Protein AF-A0AAX2F7Q3-F1 (afdb_monomer)

Secondary structure (DSSP, 8-state):
--HHHHHHHHTT-SS--SSGGGG---HHHHHHHHHHHHHHTT---TT-S-TTGGGHHHHHHHHHHHHHHT--SS---HHHHHHTTTSPPPHHHHHHHHHHHHHHHHHTT------SSTTHHHHHHHHTT-S-HHHHHSPPTTSHHHHHHHHHHTT---TTTTT--TTGGG-HHHHHHHHHHHHHHHHT-GGGSSS--SSTT-HHHHHHHHHHHHHHHHHHHH--EEEEEEEEEETTTTEEEEEEEEEE-SB--HHHHHHTT-TT-SEEEEEEEETTEEEEEEEEETTEESS--EEEEE--TT--EEEEETT-SS-SEEE---TTS-EEEEEPTTS-EEE-S-SSSS-EEEEEETTEEES-GGG---EEEEETTEEEEEEEE-TT--S-EEEEETTEEEEEBTTB--GGGS--PPPS--S-----S--TTTSS-------TT------------------------SSSSSS-------------

pLDDT: mean 76.58, std 22.73, range [20.5, 97.56]

Nearest PDB structures (foldseek):
  1pk6-assembly1_C  TM=4.946E-01  e=4.770E+00  Homo sapiens
  4ht1-assembly1_T  TM=5.794E-01  e=8.118E+00  Homo sapiens
  2jdn-assembly1_C  TM=2.821E-01  e=3.288E+00  Pseudomonas aeruginosa
  5hzf-assembly1_A  TM=2.204E-01  e=2.390E+00  Homo sapiens
  5hkj-assembly1_A  TM=1.785E-01  e=5.595E+00  Homo sapiens

Sequence (484 aa):
MGYFETILTAHNFEKCPEYLWQIRVTAEEYANLKQLLARQIHIYNRNCSNRFITVRKECVLYIAEFWRREYHEGPHSVQMILDSLGIYVTSELRDEFYESAQRGLKALDLELFEGNGGRRYLDSMLYQGGLPMKLVTGSENGGVWDRFTRGLVNRKVDFEELNLGIVASQSKCLKDYCNQLIIGVESAQFMLMPFYCQNEQDVWYIYLQELAKQEKIRHRQIHPYSLGWEFRIDTVEKKIYSKYVVEGYQNLPEAFLIENRLAHVPFFSVQVRKNGQAVDTFDYVKNFCRYPVVSKHPYADGDSISLFLHEQEKPYITDYLDTNIPHLLYRKKDGKYELGNQIGRTDSFLLIPKDWYIENETSFTIIDYQWGNRIIQGIEIPSDFIDNIIVKGADGIITFGMASPLYWTEMATSPLYIPDVIEPLYNAENSIFSLCYDTDNGKKIRGRLTFNSATSGRQNGLTNLLMEKYLQEPLILMGILLHQ

Solvent-accessible surface area (backbone atoms only — not comparable to full-atom values): 28623 Å² total; per-residue (Å²): 132,56,69,57,57,52,54,33,54,76,66,74,35,96,60,81,64,88,42,64,29,75,64,32,70,44,74,64,56,50,53,50,50,50,53,52,56,57,52,35,73,71,53,83,48,98,90,50,98,43,61,34,60,88,46,12,56,45,45,29,52,47,46,7,48,39,30,23,67,67,40,72,77,82,83,89,49,72,62,61,62,51,45,71,66,76,53,92,79,49,72,67,57,50,52,32,44,50,53,20,20,55,55,16,39,62,73,59,72,46,75,77,59,81,66,98,63,86,60,34,60,57,55,31,33,30,36,32,25,37,62,40,46,43,35,56,73,64,45,54,89,86,34,64,42,32,51,36,48,56,19,42,69,68,62,45,45,52,48,73,76,64,67,76,51,101,45,52,74,73,33,64,59,40,53,52,39,50,51,34,39,41,51,16,53,78,66,70,34,53,85,48,34,56,48,62,44,96,48,79,79,33,70,68,59,46,50,52,46,53,50,44,51,50,50,53,52,52,49,44,39,58,46,50,58,49,74,49,51,42,35,43,77,38,84,84,82,30,34,46,47,46,26,41,38,36,41,41,53,35,66,56,44,67,64,30,26,55,77,70,70,41,68,84,47,62,64,47,44,36,36,37,22,51,73,84,42,78,77,46,75,49,57,24,52,70,54,34,30,90,55,85,43,66,49,76,48,83,56,58,91,81,49,40,42,33,32,29,51,57,92,48,92,58,63,77,43,71,52,62,73,70,75,82,50,69,44,45,25,34,54,43,96,88,72,36,29,32,77,35,39,56,46,42,78,44,41,28,37,40,39,34,24,77,73,43,47,60,74,72,63,88,82,65,72,78,41,75,24,36,44,86,96,42,66,29,36,35,34,80,40,57,29,84,47,75,66,71,48,42,38,39,39,91,72,38,52,47,62,45,13,68,89,33,69,42,66,88,65,54,74,87,68,78,79,84,79,79,87,86,87,78,68,67,65,70,54,52,86,81,39,67,52,63,84,78,77,83,60,100,75,86,68,92,72,95,74,82,88,74,86,75,88,74,86,86,82,94,80,87,82,90,90,89,86,88,90,65,85,88,54,97,74,79,81,85,86,84,83,82,89,89,85,136

Mean predicted aligned error: 13.67 Å

Structure (mmCIF, N/CA/C/O backbone):
data_AF-A0AAX2F7Q3-F1
#
_entry.id   AF-A0AAX2F7Q3-F1
#
loop_
_atom_site.group_PDB
_atom_site.id
_atom_site.type_symbol
_atom_site.label_atom_id
_atom_site.label_alt_id
_atom_site.label_comp_id
_atom_site.label_asym_id
_atom_site.label_entity_id
_atom_site.label_seq_id
_atom_site.pdbx_PDB_ins_code
_atom_site.Cartn_x
_atom_site.Cartn_y
_atom_site.Cartn_z
_atom_site.occupancy
_atom_site.B_iso_or_equiv
_atom_site.auth_seq_id
_atom_site.auth_comp_id
_atom_site.auth_asym_id
_atom_site.auth_atom_id
_atom_site.pdbx_PDB_model_num
ATOM 1 N N . MET A 1 1 ? 26.993 16.330 -23.976 1.00 64.94 1 MET A N 1
ATOM 2 C CA . MET A 1 1 ? 26.010 15.879 -22.972 1.00 64.94 1 MET A CA 1
ATOM 3 C C . MET A 1 1 ? 25.035 14.980 -23.709 1.00 64.94 1 MET A C 1
ATOM 5 O O . MET A 1 1 ? 24.609 15.391 -24.784 1.00 64.94 1 MET A O 1
ATOM 9 N N . GLY A 1 2 ? 24.820 13.744 -23.255 1.00 86.38 2 GLY A N 1
ATOM 10 C CA . GLY A 1 2 ? 23.843 12.842 -23.870 1.00 86.38 2 GLY A CA 1
ATOM 11 C C . GLY A 1 2 ? 22.420 13.268 -23.519 1.00 86.38 2 GLY A C 1
ATOM 12 O O . GLY A 1 2 ? 22.216 14.147 -22.677 1.00 86.38 2 GLY A O 1
ATOM 13 N N . TYR A 1 3 ? 21.435 12.664 -24.181 1.00 94.81 3 TYR A N 1
ATOM 14 C CA . TYR A 1 3 ? 20.030 12.998 -23.947 1.00 94.81 3 TYR A CA 1
ATOM 15 C C . TYR A 1 3 ? 19.564 12.493 -22.580 1.00 94.81 3 TYR A C 1
ATOM 17 O O . TYR A 1 3 ? 18.793 13.167 -21.900 1.00 94.81 3 TYR A O 1
ATOM 25 N N . PHE A 1 4 ? 20.111 11.361 -22.128 1.00 95.44 4 PHE A N 1
ATOM 26 C CA . PHE A 1 4 ? 19.882 10.856 -20.777 1.00 95.44 4 PHE A CA 1
ATOM 27 C C . PHE A 1 4 ? 20.268 11.887 -19.702 1.00 95.44 4 PHE A C 1
ATOM 29 O O . PHE A 1 4 ? 19.488 12.145 -18.790 1.00 95.44 4 PHE A O 1
ATOM 36 N N . GLU A 1 5 ? 21.434 12.536 -19.818 1.00 94.88 5 GLU A N 1
ATOM 37 C CA . GLU A 1 5 ? 21.839 13.579 -18.864 1.00 94.88 5 GLU A CA 1
ATOM 38 C C . GLU A 1 5 ? 20.958 14.836 -18.945 1.00 94.88 5 GLU A C 1
ATOM 40 O O . GLU A 1 5 ? 20.756 15.505 -17.932 1.00 94.88 5 GLU A O 1
ATOM 45 N N . THR A 1 6 ? 20.409 15.157 -20.124 1.00 95.62 6 THR A N 1
ATOM 46 C CA . THR A 1 6 ? 19.428 16.244 -20.268 1.00 95.62 6 THR A CA 1
ATOM 47 C C . THR A 1 6 ? 18.148 15.949 -19.488 1.00 95.62 6 THR A C 1
ATOM 49 O O . THR A 1 6 ? 17.687 16.828 -18.763 1.00 95.62 6 THR A O 1
ATOM 52 N N . ILE A 1 7 ? 17.623 14.719 -19.571 1.00 96.12 7 ILE A N 1
ATOM 53 C CA . ILE A 1 7 ? 16.459 14.288 -18.779 1.00 96.12 7 ILE A CA 1
ATOM 54 C C . ILE A 1 7 ? 16.783 14.381 -17.284 1.00 96.12 7 ILE A C 1
ATOM 56 O O . ILE A 1 7 ? 16.049 15.021 -16.541 1.00 96.12 7 ILE A O 1
ATOM 60 N N . LEU A 1 8 ? 17.911 13.823 -16.829 1.00 95.12 8 LEU A N 1
ATOM 61 C CA . LEU A 1 8 ? 18.275 13.894 -15.408 1.00 95.12 8 LEU A CA 1
ATOM 62 C C . LEU A 1 8 ? 18.332 15.339 -14.892 1.00 95.12 8 LEU A C 1
ATOM 64 O O . LEU A 1 8 ? 17.767 15.638 -13.843 1.00 95.12 8 LEU A O 1
ATOM 68 N N . THR A 1 9 ? 18.944 16.243 -15.661 1.00 93.94 9 THR A N 1
ATOM 69 C CA . THR A 1 9 ? 19.045 17.664 -15.293 1.00 93.94 9 THR A CA 1
ATOM 70 C C . THR A 1 9 ? 17.665 18.321 -15.204 1.00 93.94 9 THR A C 1
ATOM 72 O O . THR A 1 9 ? 17.413 19.076 -14.270 1.00 93.94 9 THR A O 1
ATOM 75 N N . ALA A 1 10 ? 16.755 18.015 -16.136 1.00 93.62 10 ALA A N 1
ATOM 76 C CA . ALA A 1 10 ? 15.390 18.547 -16.130 1.00 93.62 10 ALA A CA 1
ATOM 77 C C . ALA A 1 10 ? 14.577 18.094 -14.903 1.00 93.62 10 ALA A C 1
ATOM 79 O O . ALA A 1 10 ? 13.732 18.842 -14.414 1.00 93.62 10 ALA A O 1
ATOM 80 N N . HIS A 1 11 ? 14.875 16.904 -14.374 1.00 92.88 11 HIS A N 1
ATOM 81 C CA . HIS A 1 11 ? 14.239 16.330 -13.182 1.00 92.88 11 HIS A CA 1
ATOM 82 C C . HIS A 1 11 ? 15.048 16.542 -11.888 1.00 92.88 11 HIS A C 1
ATOM 84 O O . HIS A 1 11 ? 14.747 15.929 -10.868 1.00 92.88 11 HIS A O 1
ATOM 90 N N . ASN A 1 12 ? 16.045 17.436 -11.900 1.00 93.38 12 ASN A N 1
ATOM 91 C CA . ASN A 1 12 ? 16.901 17.780 -10.753 1.00 93.38 12 ASN A CA 1
ATOM 92 C C . ASN A 1 12 ? 17.716 16.606 -10.173 1.00 93.38 12 ASN A C 1
ATOM 94 O O . ASN A 1 12 ? 18.011 16.571 -8.978 1.00 93.38 12 ASN A O 1
ATOM 98 N N . PHE A 1 13 ? 18.119 15.657 -11.016 1.00 92.06 13 PHE A N 1
ATOM 99 C CA . PHE A 1 13 ? 19.026 14.575 -10.645 1.00 92.06 13 PHE A CA 1
ATOM 100 C C . PHE A 1 13 ? 20.463 14.883 -11.086 1.00 92.06 13 PHE A C 1
ATOM 102 O O . PHE A 1 13 ? 20.743 15.043 -12.272 1.00 92.06 13 PHE A O 1
ATOM 109 N N . GLU A 1 14 ? 21.405 14.897 -10.138 1.00 88.62 14 GLU A N 1
ATOM 110 C CA . GLU A 1 14 ? 22.843 15.020 -10.442 1.00 88.62 14 GLU A CA 1
ATOM 111 C C . GLU A 1 14 ? 23.432 13.726 -11.031 1.00 88.62 14 GLU A C 1
ATOM 113 O O . GLU A 1 14 ? 24.384 13.750 -11.813 1.00 88.62 14 GLU A O 1
ATOM 118 N N . LYS A 1 15 ? 22.862 12.579 -10.651 1.00 91.12 15 LYS A N 1
ATOM 119 C CA . LYS A 1 15 ? 23.255 11.239 -11.100 1.00 91.12 15 LYS A CA 1
ATOM 120 C C . LYS A 1 15 ? 22.026 10.357 -11.294 1.00 91.12 15 LYS A C 1
ATOM 122 O O . LYS A 1 15 ? 20.941 10.703 -10.838 1.00 91.12 15 LYS A O 1
ATOM 127 N N . CYS A 1 16 ? 22.212 9.212 -11.951 1.00 91.06 16 CYS A N 1
ATOM 128 C CA . CYS A 1 16 ? 21.146 8.222 -12.088 1.00 91.06 16 CYS A CA 1
ATOM 129 C C . CYS A 1 16 ? 20.598 7.851 -10.697 1.00 91.06 16 CYS A C 1
ATOM 131 O O . CYS A 1 16 ? 21.404 7.568 -9.803 1.00 91.06 16 CYS A O 1
ATOM 133 N N . PRO A 1 17 ? 19.269 7.885 -10.500 1.00 92.19 17 PRO A N 1
ATOM 134 C CA . PRO A 1 17 ? 18.656 7.395 -9.272 1.00 92.19 17 PRO A CA 1
ATOM 135 C C . PRO A 1 17 ? 18.813 5.870 -9.141 1.00 92.19 17 PRO A C 1
ATOM 137 O O . PRO A 1 17 ? 19.264 5.212 -10.081 1.00 92.19 17 PRO A O 1
ATOM 140 N N . GLU A 1 18 ? 18.443 5.319 -7.978 1.00 90.31 18 GLU A N 1
ATOM 141 C CA . GLU A 1 18 ? 18.524 3.871 -7.703 1.00 90.31 18 GLU A CA 1
ATOM 142 C C . GLU A 1 18 ? 17.696 3.072 -8.716 1.00 90.31 18 GLU A C 1
ATOM 144 O O . GLU A 1 18 ? 18.151 2.034 -9.197 1.00 90.31 18 GLU A O 1
ATOM 149 N N . TYR A 1 19 ? 16.525 3.600 -9.098 1.00 94.19 19 TYR A N 1
ATOM 150 C CA . TYR A 1 19 ? 15.660 2.994 -10.106 1.00 94.19 19 TYR A CA 1
ATOM 151 C C . TYR A 1 19 ? 15.215 3.984 -11.183 1.00 94.19 19 TYR A C 1
ATOM 153 O O . TYR A 1 19 ? 14.856 5.124 -10.887 1.00 94.19 19 TYR A O 1
ATOM 161 N N . LEU A 1 20 ? 15.149 3.544 -12.444 1.00 96.06 20 LEU A N 1
ATOM 162 C CA . LEU A 1 20 ? 14.817 4.444 -13.563 1.00 96.06 20 LEU A CA 1
ATOM 163 C C . LEU A 1 20 ? 13.396 5.014 -13.501 1.00 96.06 20 LEU A C 1
ATOM 165 O O . LEU A 1 20 ? 13.185 6.159 -13.902 1.00 96.06 20 LEU A O 1
ATOM 169 N N . TRP A 1 21 ? 12.426 4.276 -12.958 1.00 95.75 21 TRP A N 1
ATOM 170 C CA . TRP A 1 21 ? 11.060 4.774 -12.790 1.00 95.75 21 TRP A CA 1
ATOM 171 C C . TRP A 1 21 ? 10.982 6.037 -11.911 1.00 95.75 21 TRP A C 1
ATOM 173 O O . TRP A 1 21 ? 10.068 6.844 -12.102 1.00 95.75 21 TRP A O 1
ATOM 183 N N . GLN A 1 22 ? 11.959 6.265 -11.019 1.00 94.75 22 GLN A N 1
ATOM 184 C CA . GLN A 1 22 ? 12.038 7.455 -10.156 1.00 94.75 22 GLN A CA 1
ATOM 185 C C . GLN A 1 22 ? 12.256 8.748 -10.952 1.00 94.75 22 GLN A C 1
ATOM 187 O O . GLN A 1 22 ? 11.874 9.817 -10.484 1.00 94.75 22 GLN A O 1
ATOM 192 N N . ILE A 1 23 ? 12.799 8.651 -12.172 1.00 95.50 23 ILE A N 1
ATOM 193 C CA . ILE A 1 23 ? 12.970 9.796 -13.077 1.00 95.50 23 ILE A CA 1
ATOM 194 C C . ILE A 1 23 ? 11.609 10.357 -13.505 1.00 95.50 23 ILE A C 1
ATOM 196 O O . ILE A 1 23 ? 11.508 11.541 -13.785 1.00 95.50 23 ILE A O 1
ATOM 200 N N . ARG A 1 24 ? 10.551 9.527 -13.551 1.00 94.75 24 ARG A N 1
ATOM 201 C CA . ARG A 1 24 ? 9.203 9.933 -13.995 1.00 94.75 24 ARG A CA 1
ATOM 202 C C . ARG A 1 24 ? 9.242 10.673 -15.337 1.00 94.75 24 ARG A C 1
ATOM 204 O O . ARG A 1 24 ? 8.712 11.772 -15.478 1.00 94.75 24 ARG A O 1
ATOM 211 N N . VAL A 1 25 ? 9.850 10.019 -16.327 1.00 96.12 25 VAL A N 1
ATOM 212 C CA . VAL A 1 25 ? 9.938 10.511 -17.708 1.00 96.12 25 VAL A CA 1
ATOM 213 C C . VAL A 1 25 ? 8.557 10.960 -18.200 1.00 96.12 25 VAL A C 1
ATOM 215 O O . VAL A 1 25 ? 7.555 10.262 -18.021 1.00 96.12 25 VAL A O 1
ATOM 218 N N . THR A 1 26 ? 8.487 12.130 -18.818 1.00 95.81 26 THR A N 1
ATOM 219 C CA . THR A 1 26 ? 7.256 12.681 -19.396 1.00 95.81 26 THR A CA 1
ATOM 220 C C . THR A 1 26 ? 6.920 12.020 -20.736 1.00 95.81 26 THR A C 1
ATOM 222 O O . THR A 1 26 ? 7.741 11.337 -21.353 1.00 95.81 26 THR A O 1
ATOM 225 N N . ALA A 1 27 ? 5.695 12.224 -21.229 1.00 94.31 27 ALA A N 1
ATOM 226 C CA . ALA A 1 27 ? 5.307 11.735 -22.554 1.00 94.31 27 ALA A CA 1
ATOM 227 C C . ALA A 1 27 ? 6.159 12.356 -23.680 1.00 94.31 27 ALA A C 1
ATOM 229 O O . ALA A 1 27 ? 6.529 11.663 -24.628 1.00 94.31 27 ALA A O 1
ATOM 230 N N . GLU A 1 28 ? 6.506 13.641 -23.554 1.00 96.06 28 GLU A N 1
ATOM 231 C CA . GLU A 1 28 ? 7.349 14.352 -24.518 1.00 96.06 28 GLU A CA 1
ATOM 232 C C . GLU A 1 28 ? 8.789 13.822 -24.508 1.00 96.06 28 GLU A C 1
ATOM 234 O O . GLU A 1 28 ? 9.348 13.526 -25.565 1.00 96.06 28 GLU A O 1
ATOM 239 N N . GLU A 1 29 ? 9.379 13.626 -23.327 1.00 97.50 29 GLU A N 1
ATOM 240 C CA . GLU A 1 29 ? 10.726 13.059 -23.205 1.00 97.50 29 GLU A CA 1
ATOM 241 C C . GLU A 1 29 ? 10.802 11.639 -23.767 1.00 97.50 29 GLU A C 1
ATOM 243 O O . GLU A 1 29 ? 11.751 11.298 -24.473 1.00 97.50 29 GLU A O 1
ATOM 248 N N . TYR A 1 30 ? 9.776 10.820 -23.522 1.00 96.88 30 TYR A N 1
ATOM 249 C CA . TYR A 1 30 ? 9.701 9.482 -24.098 1.00 96.88 30 TYR A CA 1
ATOM 250 C C . TYR A 1 30 ? 9.593 9.515 -25.631 1.00 96.88 30 TYR A C 1
ATOM 252 O O . TYR A 1 30 ? 10.291 8.768 -26.320 1.00 96.88 30 TYR A O 1
ATOM 260 N N . ALA A 1 31 ? 8.777 10.413 -26.192 1.00 96.31 31 ALA A N 1
ATOM 261 C CA . ALA A 1 31 ? 8.668 10.581 -27.640 1.00 96.31 31 ALA A CA 1
ATOM 262 C C . ALA A 1 31 ? 9.998 11.037 -28.269 1.00 96.31 31 ALA A C 1
ATOM 264 O O . ALA A 1 31 ? 10.413 10.518 -29.308 1.00 96.31 31 ALA A O 1
ATOM 265 N N . ASN A 1 32 ? 10.704 11.960 -27.617 1.00 96.75 32 ASN A N 1
ATOM 266 C CA . ASN A 1 32 ? 12.020 12.432 -28.043 1.00 96.75 32 ASN A CA 1
ATOM 267 C C . ASN A 1 32 ? 13.089 11.332 -27.948 1.00 96.75 32 ASN A C 1
ATOM 269 O O . ASN A 1 32 ? 13.893 11.180 -28.870 1.00 96.75 32 ASN A O 1
ATOM 273 N N . LEU A 1 33 ? 13.057 10.512 -26.892 1.00 96.44 33 LEU A N 1
ATOM 274 C CA . LEU A 1 33 ? 13.910 9.332 -26.737 1.00 96.44 33 LEU A CA 1
ATOM 275 C C . LEU A 1 33 ? 13.702 8.344 -27.893 1.00 96.44 33 LEU A C 1
ATOM 277 O O . LEU A 1 33 ? 14.665 7.889 -28.513 1.00 96.44 33 LEU A O 1
ATOM 281 N N . LYS A 1 34 ? 12.437 8.076 -28.231 1.00 95.19 34 LYS A N 1
ATOM 282 C CA . LYS A 1 34 ? 12.037 7.209 -29.344 1.00 95.19 34 LYS A CA 1
ATOM 283 C C . LYS A 1 34 ? 12.590 7.716 -30.678 1.00 95.19 34 LYS A C 1
ATOM 285 O O . LYS A 1 34 ? 13.208 6.961 -31.428 1.00 95.19 34 LYS A O 1
ATOM 290 N N . GLN A 1 35 ? 12.446 9.015 -30.948 1.00 93.56 35 GLN A N 1
ATOM 291 C CA . GLN A 1 35 ? 12.997 9.646 -32.151 1.00 93.56 35 GLN A CA 1
ATOM 292 C C . GLN A 1 35 ? 14.528 9.611 -32.190 1.00 93.56 35 GLN A C 1
ATOM 294 O O . GLN A 1 35 ? 15.110 9.400 -33.254 1.00 93.56 35 GLN A O 1
ATOM 299 N N . LEU A 1 36 ? 15.192 9.825 -31.054 1.00 93.94 36 LEU A N 1
ATOM 300 C CA . LEU A 1 36 ? 16.646 9.769 -30.959 1.00 93.94 36 LEU A CA 1
ATOM 301 C C . LEU A 1 36 ? 17.162 8.377 -31.325 1.00 93.94 36 LEU A C 1
ATOM 303 O O . LEU A 1 36 ? 18.052 8.273 -32.169 1.00 93.94 36 LEU A O 1
ATOM 307 N N . LEU A 1 37 ? 16.570 7.318 -30.768 1.00 93.19 37 LEU A N 1
ATOM 308 C CA . LEU A 1 37 ? 16.948 5.941 -31.087 1.00 93.19 37 LEU A CA 1
ATOM 309 C C . LEU A 1 37 ? 16.638 5.586 -32.544 1.00 93.19 37 LEU A C 1
ATOM 311 O O . LEU A 1 37 ? 17.503 5.027 -33.216 1.00 93.19 37 LEU A O 1
ATOM 315 N N . ALA A 1 38 ? 15.476 6.000 -33.064 1.00 90.81 38 ALA A N 1
ATOM 316 C CA . ALA A 1 38 ? 15.121 5.852 -34.477 1.00 90.81 38 ALA A CA 1
ATOM 317 C C . ALA A 1 38 ? 16.176 6.475 -35.413 1.00 90.81 38 ALA A C 1
ATOM 319 O O . ALA A 1 38 ? 16.562 5.873 -36.414 1.00 90.81 38 ALA A O 1
ATOM 320 N N . ARG A 1 39 ? 16.709 7.658 -35.072 1.00 88.69 39 ARG A N 1
ATOM 321 C CA . ARG A 1 39 ? 17.757 8.326 -35.866 1.00 88.69 39 ARG A CA 1
ATOM 322 C C . ARG A 1 39 ? 19.090 7.578 -35.846 1.00 88.69 39 ARG A C 1
ATOM 324 O O . ARG A 1 39 ? 19.758 7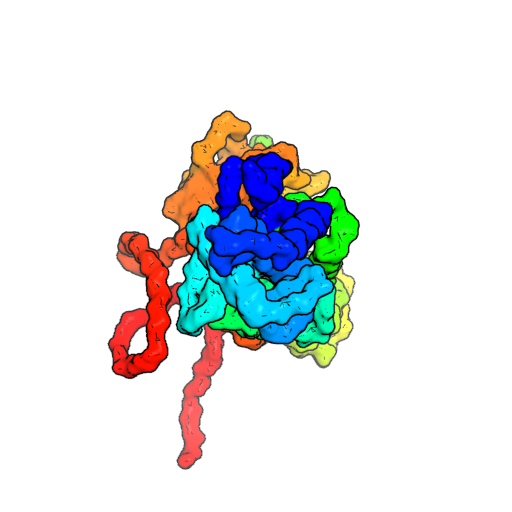.549 -36.877 1.00 88.69 39 ARG A O 1
ATOM 331 N N . GLN A 1 40 ? 19.473 6.965 -34.722 1.00 87.00 40 GLN A N 1
ATOM 332 C CA . GLN A 1 40 ? 20.752 6.240 -34.601 1.00 87.00 40 GLN A CA 1
ATOM 333 C C . GLN A 1 40 ? 20.870 5.078 -35.590 1.00 87.00 40 GLN A C 1
ATOM 335 O O . GLN A 1 40 ? 21.957 4.772 -36.070 1.00 87.00 40 GLN A O 1
ATOM 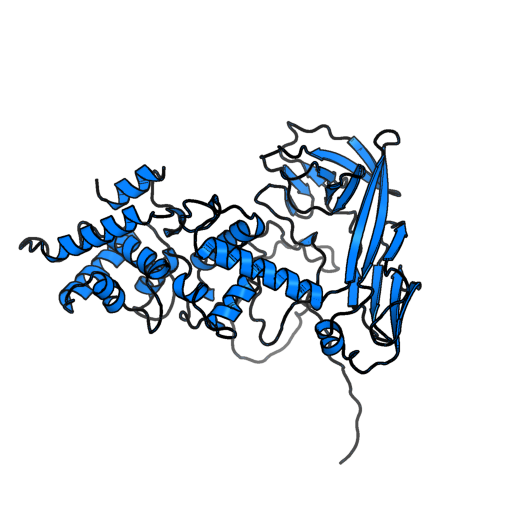340 N N . ILE A 1 41 ? 19.745 4.481 -35.973 1.00 81.31 41 ILE A N 1
ATOM 341 C CA . ILE A 1 41 ? 19.696 3.351 -36.908 1.00 81.31 41 ILE A CA 1
ATOM 342 C C . ILE A 1 41 ? 20.221 3.724 -38.298 1.00 81.31 41 ILE A C 1
ATOM 344 O O . ILE A 1 41 ? 20.820 2.887 -38.976 1.00 81.31 41 ILE A O 1
ATOM 348 N N . HIS A 1 42 ? 20.044 4.983 -38.706 1.00 78.62 42 HIS A N 1
ATOM 349 C CA . HIS A 1 42 ? 20.516 5.501 -39.991 1.00 78.62 42 HIS A CA 1
ATOM 350 C C . HIS A 1 42 ? 21.971 5.986 -39.958 1.00 78.62 42 HIS A C 1
ATOM 352 O O . HIS A 1 42 ? 22.542 6.287 -41.009 1.00 78.62 42 HIS A O 1
ATOM 358 N N . ILE A 1 43 ? 22.592 6.058 -38.778 1.00 74.31 43 ILE A N 1
ATOM 359 C CA . ILE A 1 43 ? 23.979 6.496 -38.632 1.00 74.31 43 ILE A CA 1
ATOM 360 C C . ILE A 1 43 ? 24.892 5.312 -38.946 1.00 74.31 43 ILE A C 1
ATOM 362 O O . ILE A 1 43 ? 25.317 4.560 -38.074 1.00 74.31 43 ILE A O 1
ATOM 366 N N . TYR A 1 44 ? 25.207 5.139 -40.227 1.00 60.22 44 TYR A N 1
ATOM 367 C CA . TYR A 1 44 ? 26.230 4.191 -40.652 1.00 60.22 44 TYR A CA 1
ATOM 368 C C . TYR A 1 44 ? 27.617 4.825 -40.496 1.00 60.22 44 TYR A C 1
ATOM 370 O O . TYR A 1 44 ? 28.033 5.650 -41.310 1.00 60.22 44 TYR A O 1
ATOM 378 N N . ASN A 1 45 ? 28.346 4.447 -39.446 1.00 59.94 45 ASN A N 1
ATOM 379 C CA . ASN A 1 45 ? 29.719 4.895 -39.231 1.00 59.94 45 ASN A CA 1
ATOM 380 C C . ASN A 1 45 ? 30.693 3.728 -39.437 1.00 59.94 45 ASN A C 1
ATOM 382 O O . ASN A 1 45 ? 30.749 2.817 -38.618 1.00 59.94 45 ASN A O 1
ATOM 386 N N . ARG A 1 46 ? 31.517 3.785 -40.493 1.00 56.53 46 ARG A N 1
ATOM 387 C CA . ARG A 1 46 ? 32.548 2.765 -40.783 1.00 56.53 46 ARG A CA 1
ATOM 388 C C . ARG A 1 46 ? 33.557 2.556 -39.641 1.00 56.53 46 ARG A C 1
ATOM 390 O O . ARG A 1 46 ? 34.202 1.516 -39.609 1.00 56.53 46 ARG A O 1
ATOM 397 N N . ASN A 1 47 ? 33.680 3.514 -38.717 1.00 59.56 47 ASN A N 1
ATOM 398 C CA . ASN A 1 47 ? 34.606 3.465 -37.582 1.00 59.56 47 ASN A CA 1
ATOM 399 C C . ASN A 1 47 ? 33.943 3.047 -36.254 1.00 59.56 47 ASN A C 1
ATOM 401 O O . ASN A 1 47 ? 34.625 2.993 -35.234 1.00 59.56 47 ASN A O 1
ATOM 405 N N . CYS A 1 48 ? 32.633 2.781 -36.225 1.00 62.12 48 CYS A N 1
ATOM 406 C CA . CYS A 1 48 ? 31.936 2.282 -35.037 1.00 62.12 48 CYS A CA 1
ATOM 407 C C . CYS A 1 48 ? 31.212 0.985 -35.376 1.00 62.12 48 CYS A C 1
ATOM 409 O O . CYS A 1 48 ? 30.304 0.969 -36.197 1.00 62.12 48 CYS A O 1
ATOM 411 N N . SER A 1 49 ? 31.601 -0.098 -34.706 1.00 75.38 49 SER A N 1
ATOM 412 C CA . SER A 1 49 ? 31.020 -1.426 -34.914 1.00 75.38 49 SER A CA 1
ATOM 413 C C . SER A 1 49 ? 29.589 -1.569 -34.383 1.00 75.38 49 SER A C 1
ATOM 415 O O . SER A 1 49 ? 28.939 -2.553 -34.700 1.00 75.38 49 SER A O 1
ATOM 417 N N . ASN A 1 50 ? 29.110 -0.631 -33.557 1.00 86.31 50 ASN A N 1
ATOM 418 C CA . ASN A 1 50 ? 27.784 -0.674 -32.942 1.00 86.31 50 ASN A CA 1
ATOM 419 C C . ASN A 1 50 ? 27.139 0.722 -32.986 1.00 86.31 50 ASN A C 1
ATOM 421 O O . ASN A 1 50 ? 27.691 1.679 -32.432 1.00 86.31 50 ASN A O 1
ATOM 425 N N . ARG A 1 51 ? 25.977 0.834 -33.642 1.00 88.25 51 ARG A N 1
ATOM 426 C CA . ARG A 1 51 ? 25.254 2.096 -33.894 1.00 88.25 51 ARG A CA 1
ATOM 427 C C . ARG A 1 51 ? 24.754 2.785 -32.627 1.00 88.25 51 ARG A C 1
ATOM 429 O O . ARG A 1 51 ? 24.623 4.002 -32.603 1.00 88.25 51 ARG A O 1
ATOM 436 N N . PHE A 1 52 ? 24.512 2.027 -31.563 1.00 91.00 52 PHE A N 1
ATOM 437 C CA . PHE A 1 52 ? 23.905 2.536 -30.333 1.00 91.00 52 PHE A CA 1
ATOM 438 C C . PHE A 1 52 ? 24.921 2.857 -29.232 1.00 91.00 52 PHE A C 1
ATOM 440 O O . PHE A 1 52 ? 24.543 3.290 -28.143 1.00 91.00 52 PHE A O 1
ATOM 447 N N . ILE A 1 53 ? 26.221 2.683 -29.492 1.00 89.19 53 ILE A N 1
ATOM 448 C CA . ILE A 1 53 ? 27.242 2.744 -28.438 1.00 89.19 53 ILE A CA 1
ATOM 449 C C . ILE A 1 53 ? 27.321 4.111 -27.742 1.00 89.19 53 ILE A C 1
ATOM 451 O O . ILE A 1 53 ? 27.606 4.191 -26.545 1.00 89.19 53 ILE A O 1
ATOM 455 N N . THR A 1 54 ? 27.042 5.187 -28.479 1.00 89.31 54 THR A N 1
ATOM 456 C CA . THR A 1 54 ? 27.038 6.571 -27.983 1.00 89.31 54 THR A CA 1
ATOM 457 C C . THR A 1 54 ? 25.771 6.922 -27.203 1.00 89.31 54 THR A C 1
ATOM 459 O O . THR A 1 54 ? 25.792 7.890 -26.451 1.00 89.31 54 THR A O 1
ATOM 462 N N . VAL A 1 55 ? 24.707 6.123 -27.341 1.00 93.25 55 VAL A N 1
ATOM 463 C CA . VAL A 1 55 ? 23.385 6.311 -26.714 1.00 93.25 55 VAL A CA 1
ATOM 464 C C . VAL A 1 55 ? 23.020 5.142 -25.787 1.00 93.25 55 VAL A C 1
ATOM 466 O O . VAL A 1 55 ? 21.860 4.767 -25.613 1.00 93.25 55 VAL A O 1
ATOM 469 N N . ARG A 1 56 ? 24.034 4.493 -25.210 1.00 94.75 56 ARG A N 1
ATOM 470 C CA . ARG A 1 56 ? 23.869 3.281 -24.394 1.00 94.75 56 ARG A CA 1
ATOM 471 C C . ARG A 1 56 ? 22.938 3.467 -23.190 1.00 94.75 56 ARG A C 1
ATOM 473 O O . ARG A 1 56 ? 22.226 2.534 -22.846 1.00 94.75 56 ARG A O 1
ATOM 480 N N . LYS A 1 57 ? 22.930 4.646 -22.553 1.00 96.25 57 LYS A N 1
ATOM 481 C CA . LYS A 1 57 ? 22.078 4.936 -21.381 1.00 96.25 57 LYS A CA 1
ATOM 482 C C . LYS A 1 57 ? 20.623 5.133 -21.806 1.00 96.25 57 LYS A C 1
ATOM 484 O O . LYS A 1 57 ? 19.710 4.611 -21.178 1.00 96.25 57 LYS A O 1
ATOM 489 N N . GLU A 1 58 ? 20.429 5.816 -22.926 1.00 97.00 58 GLU A N 1
ATOM 490 C CA . GLU A 1 58 ? 19.148 6.026 -23.590 1.00 97.00 58 GLU A CA 1
ATOM 491 C C . GLU A 1 58 ? 18.510 4.699 -24.015 1.00 97.00 58 GLU A C 1
ATOM 493 O O . GLU A 1 58 ? 17.303 4.533 -23.869 1.00 97.00 58 GLU A O 1
ATOM 498 N N . CYS A 1 59 ? 19.309 3.726 -24.468 1.00 96.50 59 CYS A N 1
ATOM 499 C CA . CYS A 1 59 ? 18.811 2.384 -24.782 1.00 96.50 59 CYS A CA 1
ATOM 500 C C . CYS A 1 59 ? 18.193 1.705 -23.551 1.00 96.50 59 CYS A C 1
ATOM 502 O O . CYS A 1 59 ? 17.105 1.146 -23.648 1.00 96.50 59 CYS A O 1
ATOM 504 N N . VAL A 1 60 ? 18.853 1.787 -22.388 1.00 96.81 60 VAL A N 1
ATOM 505 C CA . VAL A 1 60 ? 18.333 1.218 -21.131 1.00 96.81 60 VAL A CA 1
ATOM 506 C C . VAL A 1 60 ? 17.044 1.915 -20.713 1.00 96.81 60 VAL A C 1
ATOM 508 O O . VAL A 1 60 ? 16.048 1.247 -20.442 1.00 96.81 60 VAL A O 1
ATOM 511 N N . LEU A 1 61 ? 17.047 3.253 -20.707 1.00 97.56 61 LEU A N 1
ATOM 512 C CA . LEU A 1 61 ? 15.867 4.041 -20.355 1.00 97.56 61 LEU A CA 1
ATOM 513 C C . LEU A 1 61 ? 14.686 3.719 -21.276 1.00 97.56 61 LEU A C 1
ATOM 515 O O . LEU A 1 61 ? 13.557 3.602 -20.813 1.00 97.56 61 LEU A O 1
ATOM 519 N N . TYR A 1 62 ? 14.941 3.515 -22.568 1.00 97.38 62 TYR A N 1
ATOM 520 C CA . TYR A 1 62 ? 13.897 3.169 -23.525 1.00 97.38 62 TYR A CA 1
ATOM 521 C C . TYR A 1 62 ? 13.293 1.790 -23.267 1.00 97.38 62 TYR A C 1
ATOM 523 O O . TYR A 1 62 ? 12.077 1.650 -23.352 1.00 97.38 62 TYR A O 1
ATOM 531 N N . ILE A 1 63 ? 14.109 0.790 -22.913 1.00 96.50 63 ILE A N 1
ATOM 532 C CA . ILE A 1 63 ? 13.617 -0.546 -22.542 1.00 96.50 63 ILE A CA 1
ATOM 533 C C . ILE A 1 63 ? 12.692 -0.453 -21.320 1.00 96.50 63 ILE A C 1
ATOM 535 O O . ILE A 1 63 ? 11.586 -0.993 -21.353 1.00 96.50 63 ILE A O 1
ATOM 539 N N . ALA A 1 64 ? 13.114 0.271 -20.279 1.00 96.25 64 ALA A N 1
ATOM 540 C CA . ALA A 1 64 ? 12.329 0.479 -19.063 1.00 96.25 64 ALA A CA 1
ATOM 541 C C . ALA A 1 64 ? 11.007 1.224 -19.341 1.00 96.25 64 ALA A C 1
ATOM 543 O O . ALA A 1 64 ? 9.937 0.821 -18.888 1.00 96.25 64 ALA A O 1
ATOM 544 N N . GLU A 1 65 ? 11.046 2.297 -20.134 1.00 97.00 65 GLU A N 1
ATOM 545 C CA . GLU A 1 65 ? 9.844 3.065 -20.470 1.00 97.00 65 GLU A CA 1
ATOM 546 C C . GLU A 1 65 ? 8.900 2.309 -21.417 1.00 97.00 65 GLU A C 1
ATOM 548 O O . GLU A 1 65 ? 7.682 2.397 -21.255 1.00 97.00 65 GLU A O 1
ATOM 553 N N . PHE A 1 66 ? 9.433 1.533 -22.368 1.00 95.88 66 PHE A N 1
ATOM 554 C CA . PHE A 1 66 ? 8.638 0.653 -23.228 1.00 95.88 66 PHE A CA 1
ATOM 555 C C . PHE A 1 66 ? 7.863 -0.369 -22.394 1.00 95.88 66 PHE A C 1
ATOM 557 O O . PHE A 1 66 ? 6.658 -0.533 -22.596 1.00 95.88 66 PHE A O 1
ATOM 564 N N . TRP A 1 67 ? 8.536 -1.014 -21.435 1.00 93.94 67 TRP A N 1
ATOM 565 C CA . TRP A 1 67 ? 7.911 -1.961 -20.514 1.00 93.94 67 TRP A CA 1
ATOM 566 C C . TRP A 1 67 ? 6.703 -1.348 -19.815 1.00 93.94 67 TRP A C 1
ATOM 568 O O . TRP A 1 67 ? 5.603 -1.893 -19.863 1.00 93.94 67 TRP A O 1
ATOM 578 N N . ARG A 1 68 ? 6.889 -0.165 -19.228 1.00 94.50 68 ARG A N 1
ATOM 579 C CA . ARG A 1 68 ? 5.835 0.522 -18.487 1.00 94.50 68 ARG A CA 1
ATOM 580 C C . ARG A 1 68 ? 4.678 0.976 -19.382 1.00 94.50 68 ARG A C 1
ATOM 582 O O . ARG A 1 68 ? 3.523 0.869 -18.979 1.00 94.50 68 ARG A O 1
ATOM 589 N N . ARG A 1 69 ? 4.972 1.522 -20.569 1.00 93.50 69 ARG A N 1
ATOM 590 C CA . ARG A 1 69 ? 3.997 2.259 -21.400 1.00 93.50 69 ARG A CA 1
ATOM 591 C C . ARG A 1 69 ? 3.363 1.459 -22.521 1.00 93.50 69 ARG A C 1
ATOM 593 O O . ARG A 1 69 ? 2.212 1.716 -22.859 1.00 93.50 69 ARG A O 1
ATOM 600 N N . GLU A 1 70 ? 4.114 0.578 -23.168 1.00 93.12 70 GLU A N 1
ATOM 601 C CA . GLU A 1 70 ? 3.731 0.005 -24.462 1.00 93.12 70 GLU A CA 1
ATOM 602 C C . GLU A 1 70 ? 3.511 -1.513 -24.418 1.00 93.12 70 GLU A C 1
ATOM 604 O O . GLU A 1 70 ? 2.733 -2.027 -25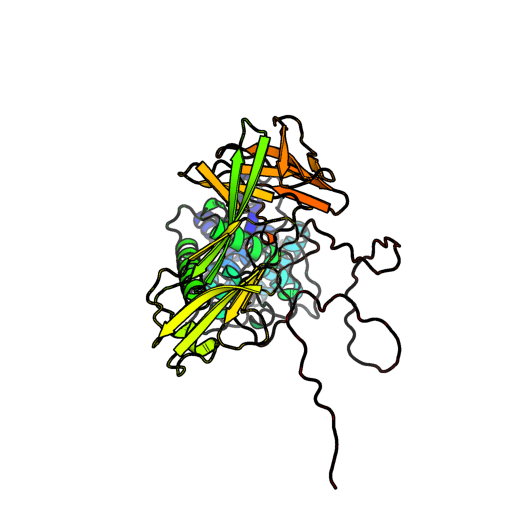.231 1.00 93.12 70 GLU A O 1
ATOM 609 N N . TYR A 1 71 ? 4.113 -2.217 -23.455 1.00 90.75 71 TYR A N 1
ATOM 610 C CA . TYR A 1 71 ? 3.955 -3.662 -23.302 1.00 90.75 71 TYR A CA 1
ATOM 611 C C . TYR A 1 71 ? 2.514 -4.055 -22.950 1.00 90.75 71 TYR A C 1
ATOM 613 O O . TYR A 1 71 ? 1.927 -3.504 -22.021 1.00 90.75 71 TYR A O 1
ATOM 621 N N . HIS A 1 72 ? 1.943 -4.997 -23.702 1.00 83.81 72 HIS A N 1
ATOM 622 C CA . HIS A 1 72 ? 0.523 -5.351 -23.604 1.00 83.81 72 HIS A CA 1
ATOM 623 C C . HIS A 1 72 ? 0.237 -6.855 -23.642 1.00 83.81 72 HIS A C 1
ATOM 625 O O . HIS A 1 72 ? -0.777 -7.248 -23.089 1.00 83.81 72 HIS A O 1
ATOM 631 N N . GLU A 1 73 ? 1.089 -7.695 -24.241 1.00 81.75 73 GLU A N 1
ATOM 632 C CA . GLU A 1 73 ? 0.944 -9.159 -24.216 1.00 81.75 73 GLU A CA 1
ATOM 633 C C . GLU A 1 73 ? 2.195 -9.877 -24.758 1.00 81.75 73 GLU A C 1
ATOM 635 O O . GLU A 1 73 ? 3.123 -9.244 -25.267 1.00 81.75 73 GLU A O 1
ATOM 640 N N . GLY A 1 74 ? 2.175 -11.214 -24.695 1.00 76.31 74 GLY A N 1
ATOM 641 C CA . GLY A 1 74 ? 3.185 -12.096 -25.287 1.00 76.31 74 GLY A CA 1
ATOM 642 C C . GLY A 1 74 ? 4.444 -12.266 -24.430 1.00 76.31 74 GLY A C 1
ATOM 643 O O . GLY A 1 74 ? 4.498 -11.779 -23.311 1.00 76.31 74 GLY A O 1
ATOM 644 N N . PRO A 1 75 ? 5.461 -13.006 -24.903 1.00 76.88 75 PRO A N 1
ATOM 645 C CA . PRO A 1 75 ? 6.770 -13.035 -24.262 1.00 76.88 75 PRO A CA 1
ATOM 646 C C . PRO A 1 75 ? 7.552 -11.758 -24.600 1.00 76.88 75 PRO A C 1
ATOM 648 O O . PRO A 1 75 ? 7.760 -11.438 -25.775 1.00 76.88 75 PRO A O 1
ATOM 651 N N . HIS A 1 76 ? 8.052 -11.049 -23.588 1.00 81.75 76 HIS A N 1
ATOM 652 C CA . HIS A 1 76 ? 8.887 -9.869 -23.809 1.00 81.75 76 HIS A CA 1
ATOM 653 C C . HIS A 1 76 ? 10.198 -10.224 -24.526 1.00 81.75 76 HIS A C 1
ATOM 655 O O . HIS A 1 76 ? 10.869 -11.215 -24.229 1.00 81.75 76 HIS A O 1
ATOM 661 N N . SER A 1 77 ? 10.579 -9.398 -25.503 1.00 87.75 77 SER A N 1
ATOM 662 C CA . SER A 1 77 ? 11.799 -9.587 -26.290 1.00 87.75 77 SER A CA 1
ATOM 663 C C . SER A 1 77 ? 12.371 -8.257 -26.779 1.00 87.75 77 SER A C 1
ATOM 665 O O . SER A 1 77 ? 11.645 -7.279 -26.958 1.00 87.75 77 SER A O 1
ATOM 667 N N . VAL A 1 78 ? 13.680 -8.229 -27.057 1.00 89.88 78 VAL A N 1
ATOM 668 C CA . VAL A 1 78 ? 14.349 -7.058 -27.661 1.00 89.88 78 VAL A CA 1
ATOM 669 C C . VAL A 1 78 ? 13.729 -6.698 -29.012 1.00 89.88 78 VAL A C 1
ATOM 671 O O . VAL A 1 78 ? 13.620 -5.524 -29.351 1.00 89.88 78 VAL A O 1
ATOM 674 N N . GLN A 1 79 ? 13.294 -7.711 -29.763 1.00 89.56 79 GLN A N 1
ATOM 675 C CA . GLN A 1 79 ? 12.615 -7.534 -31.041 1.00 89.56 79 GLN A CA 1
ATOM 676 C C . GLN A 1 79 ? 11.352 -6.682 -30.874 1.00 89.56 79 GLN A C 1
ATOM 678 O O . GLN A 1 79 ? 11.237 -5.649 -31.518 1.00 89.56 79 GLN A O 1
ATOM 683 N N . MET A 1 80 ? 10.480 -7.049 -29.931 1.00 90.62 80 MET A N 1
ATOM 684 C CA . MET A 1 80 ? 9.239 -6.321 -29.645 1.00 90.62 80 MET A CA 1
ATOM 685 C C . MET A 1 80 ? 9.494 -4.854 -29.260 1.00 90.62 80 MET A C 1
ATOM 687 O O . MET A 1 80 ? 8.779 -3.954 -29.700 1.00 90.62 80 MET A O 1
ATOM 691 N N . ILE A 1 81 ? 10.542 -4.601 -28.468 1.00 92.25 81 ILE A N 1
ATOM 692 C CA . ILE A 1 81 ? 10.943 -3.243 -28.080 1.00 92.25 81 ILE A CA 1
ATOM 693 C C . ILE A 1 81 ? 11.357 -2.433 -29.312 1.00 92.25 81 ILE A C 1
ATOM 695 O O . ILE A 1 81 ? 10.953 -1.284 -29.457 1.00 92.25 81 ILE A O 1
ATOM 699 N N . LEU A 1 82 ? 12.154 -3.003 -30.213 1.00 90.62 82 LEU A N 1
ATOM 700 C CA . LEU A 1 82 ? 12.604 -2.300 -31.416 1.00 90.62 82 LEU A CA 1
ATOM 701 C C . LEU A 1 82 ? 11.502 -2.150 -32.466 1.00 90.62 82 LEU A C 1
ATOM 703 O O . LEU A 1 82 ? 11.443 -1.112 -33.118 1.00 90.62 82 LEU A O 1
ATOM 707 N N . ASP A 1 83 ? 10.595 -3.117 -32.586 1.00 89.56 83 ASP A N 1
ATOM 708 C CA . ASP A 1 83 ? 9.429 -3.024 -33.472 1.00 89.56 83 ASP A CA 1
ATOM 709 C C . ASP A 1 83 ? 8.548 -1.826 -33.092 1.00 89.56 83 ASP A C 1
ATOM 711 O O . ASP A 1 83 ? 7.984 -1.159 -33.961 1.00 89.56 83 ASP A O 1
ATOM 715 N N . SER A 1 84 ? 8.503 -1.471 -31.803 1.00 90.88 84 SER A N 1
ATOM 716 C CA . SER A 1 84 ? 7.776 -0.289 -31.336 1.00 90.88 84 SER A CA 1
ATOM 717 C C . SER A 1 84 ? 8.327 1.030 -31.892 1.00 90.88 84 SER A C 1
ATOM 719 O O . SER A 1 84 ? 7.584 2.008 -31.959 1.00 90.88 84 SER A O 1
ATOM 721 N N . LEU A 1 85 ? 9.583 1.069 -32.365 1.00 88.69 85 LEU A N 1
ATOM 722 C CA . LEU A 1 85 ? 10.151 2.220 -33.080 1.00 88.69 85 LEU A CA 1
ATOM 723 C C . LEU A 1 85 ? 9.541 2.411 -34.483 1.00 88.69 85 LEU A C 1
ATOM 725 O O . LEU A 1 85 ? 9.804 3.435 -35.111 1.00 88.69 85 LEU A O 1
ATOM 729 N N . GLY A 1 86 ? 8.724 1.467 -34.970 1.00 83.19 86 GLY A N 1
ATOM 730 C CA . GLY A 1 86 ? 8.047 1.549 -36.267 1.00 83.19 86 GLY A CA 1
ATOM 731 C C . GLY A 1 86 ? 8.972 1.286 -37.457 1.00 83.19 86 GLY A C 1
ATOM 732 O O . GLY A 1 86 ? 8.776 1.845 -38.534 1.00 83.19 86 GLY A O 1
ATOM 733 N N . ILE A 1 87 ? 10.006 0.470 -37.256 1.00 80.06 87 ILE A N 1
ATOM 734 C CA . ILE A 1 87 ? 11.075 0.213 -38.226 1.00 80.06 87 ILE A CA 1
ATOM 735 C C . ILE A 1 87 ? 11.207 -1.278 -38.525 1.00 80.06 87 ILE A C 1
ATOM 737 O O . ILE A 1 87 ? 10.859 -2.125 -37.708 1.00 80.06 87 ILE A O 1
ATOM 741 N N . TYR A 1 88 ? 11.795 -1.602 -39.676 1.00 81.69 88 TYR A N 1
ATOM 742 C CA . TYR A 1 88 ? 12.226 -2.966 -39.958 1.00 81.69 88 TYR A CA 1
ATOM 743 C C . TYR A 1 88 ? 13.530 -3.272 -39.211 1.00 81.69 88 TYR A C 1
ATOM 745 O O . TYR A 1 88 ? 14.566 -2.653 -39.465 1.00 81.69 88 TYR A O 1
ATOM 753 N N . VAL A 1 89 ? 13.480 -4.231 -38.291 1.00 82.19 89 VAL A N 1
ATOM 754 C CA . VAL A 1 89 ? 14.600 -4.582 -37.412 1.00 82.19 89 VAL A CA 1
ATOM 755 C C . VAL A 1 89 ? 15.333 -5.800 -37.970 1.00 82.19 89 VAL A C 1
ATOM 757 O O . VAL A 1 89 ? 14.764 -6.883 -38.096 1.00 82.19 89 VAL A O 1
ATOM 760 N N . THR A 1 90 ? 16.618 -5.640 -38.287 1.00 85.88 90 THR A N 1
ATOM 761 C CA . THR A 1 90 ? 17.491 -6.772 -38.629 1.00 85.88 90 THR A CA 1
ATOM 762 C C . THR A 1 90 ? 18.068 -7.415 -37.368 1.00 85.88 90 THR A C 1
ATOM 764 O O . THR A 1 90 ? 18.202 -6.761 -36.332 1.00 85.88 90 THR A O 1
ATOM 767 N N . SER A 1 91 ? 18.474 -8.686 -37.457 1.00 86.56 91 SER A N 1
ATOM 768 C CA . SER A 1 91 ? 19.145 -9.385 -36.348 1.00 86.56 91 SER A CA 1
ATOM 769 C C . SER A 1 91 ? 20.377 -8.628 -35.839 1.00 86.56 91 SER A C 1
ATOM 771 O O . SER A 1 91 ? 20.551 -8.496 -34.636 1.00 86.56 91 SER A O 1
ATOM 773 N N . GLU A 1 92 ? 21.179 -8.063 -36.745 1.00 88.06 92 GLU A N 1
ATOM 774 C CA . GLU A 1 92 ? 22.360 -7.254 -36.407 1.00 88.06 92 GLU A CA 1
ATOM 775 C C . GLU A 1 92 ? 21.993 -6.024 -35.572 1.00 88.06 92 GLU A C 1
ATOM 777 O O . GLU A 1 92 ? 22.610 -5.758 -34.547 1.00 88.06 92 GLU A O 1
ATOM 782 N N . LEU A 1 93 ? 20.950 -5.291 -35.979 1.00 88.31 93 LEU A N 1
ATOM 783 C CA . LEU A 1 93 ? 20.506 -4.095 -35.269 1.00 88.31 93 LEU A CA 1
ATOM 784 C C . LEU A 1 93 ? 19.998 -4.435 -33.865 1.00 88.31 93 LEU A C 1
ATOM 786 O O . LEU A 1 93 ? 20.279 -3.714 -32.908 1.00 88.31 93 LEU A O 1
ATOM 790 N N . ARG A 1 94 ? 19.261 -5.543 -33.748 1.00 91.12 94 ARG A N 1
ATOM 791 C CA . ARG A 1 94 ? 18.776 -6.059 -32.468 1.00 91.12 94 ARG A CA 1
ATOM 792 C C . ARG A 1 94 ? 19.929 -6.397 -31.529 1.00 91.12 94 ARG A C 1
ATOM 794 O O . ARG A 1 94 ? 19.889 -6.016 -30.360 1.00 91.12 94 ARG A O 1
ATOM 801 N N . ASP A 1 95 ? 20.942 -7.086 -32.038 1.00 91.38 95 ASP A N 1
ATOM 802 C CA . ASP A 1 95 ? 22.086 -7.515 -31.240 1.00 91.38 95 ASP A CA 1
ATOM 803 C C . ASP A 1 95 ? 22.951 -6.304 -30.834 1.00 91.38 95 ASP A C 1
ATOM 805 O O . ASP A 1 95 ? 23.337 -6.189 -29.670 1.00 91.38 95 ASP A O 1
ATOM 809 N N . GLU A 1 96 ? 23.153 -5.336 -31.736 1.00 92.38 96 GLU A N 1
ATOM 810 C CA . GLU A 1 96 ? 23.831 -4.065 -31.443 1.00 92.38 96 GLU A CA 1
ATOM 811 C C . GLU A 1 96 ? 23.110 -3.246 -30.360 1.00 92.38 96 GLU A C 1
ATOM 813 O O . GLU A 1 96 ? 23.745 -2.747 -29.423 1.00 92.38 96 GLU A O 1
ATOM 818 N N . PHE A 1 97 ? 21.785 -3.111 -30.470 1.00 93.69 97 PHE A N 1
ATOM 819 C CA . PHE A 1 97 ? 20.968 -2.410 -29.481 1.00 93.69 97 PHE A CA 1
ATOM 820 C C . PHE A 1 97 ? 21.061 -3.088 -28.115 1.00 93.69 97 PHE A C 1
ATOM 822 O O . PHE A 1 97 ? 21.318 -2.422 -27.110 1.00 93.69 97 PHE A O 1
ATOM 829 N N . TYR A 1 98 ? 20.900 -4.414 -28.074 1.00 93.81 98 TYR A N 1
ATOM 830 C CA . TYR A 1 98 ? 20.941 -5.163 -26.824 1.00 93.81 98 TYR A CA 1
ATOM 831 C C . TYR A 1 98 ? 22.315 -5.084 -26.157 1.00 93.81 98 TYR A C 1
ATOM 833 O O . TYR A 1 98 ? 22.397 -4.819 -24.959 1.00 93.81 98 TYR A O 1
ATOM 841 N N . GLU A 1 99 ? 23.400 -5.226 -26.921 1.00 93.50 99 GLU A N 1
ATOM 842 C CA . GLU A 1 99 ? 24.763 -5.080 -26.407 1.00 93.50 99 GLU A CA 1
ATOM 843 C C . GLU A 1 99 ? 25.004 -3.670 -25.839 1.00 93.50 99 GLU A C 1
ATOM 845 O O . GLU A 1 99 ? 25.567 -3.509 -24.750 1.00 93.50 99 GLU A O 1
ATOM 850 N N . SER A 1 100 ? 24.548 -2.631 -26.544 1.00 94.25 100 SER A N 1
ATOM 851 C CA . SER A 1 100 ? 24.655 -1.250 -26.069 1.00 94.25 100 SER A CA 1
ATOM 852 C C . SER A 1 100 ? 23.852 -1.032 -24.790 1.00 94.25 100 SER A C 1
ATOM 854 O O . SER A 1 100 ? 24.374 -0.437 -23.849 1.00 94.25 100 SER A O 1
ATOM 856 N N . ALA A 1 101 ? 22.640 -1.579 -24.697 1.00 95.06 101 ALA A N 1
ATOM 857 C CA . ALA A 1 101 ? 21.825 -1.512 -23.491 1.00 95.06 101 ALA A CA 1
ATOM 858 C C . ALA A 1 101 ? 22.487 -2.243 -22.306 1.00 95.06 101 ALA A C 1
ATOM 860 O O . ALA A 1 101 ? 22.575 -1.688 -21.214 1.00 95.06 101 ALA A O 1
ATOM 861 N N . GLN A 1 102 ? 23.083 -3.422 -22.516 1.00 93.81 102 GLN A N 1
ATOM 862 C CA . GLN A 1 102 ? 23.850 -4.127 -21.476 1.00 93.81 102 GLN A CA 1
ATOM 863 C C . GLN A 1 102 ? 25.032 -3.299 -20.953 1.00 93.81 102 GLN A C 1
ATOM 865 O O . GLN A 1 102 ? 25.297 -3.264 -19.748 1.00 93.81 102 GLN A O 1
ATOM 870 N N . ARG A 1 103 ? 25.752 -2.612 -21.849 1.00 92.94 103 ARG A N 1
ATOM 871 C CA . ARG A 1 103 ? 26.828 -1.682 -21.470 1.00 92.94 103 ARG A CA 1
ATOM 872 C C . ARG A 1 103 ? 26.280 -0.446 -20.756 1.00 92.94 103 ARG A C 1
ATOM 874 O O . ARG A 1 103 ? 26.954 0.078 -19.873 1.00 92.94 103 ARG A O 1
ATOM 881 N N . GLY A 1 104 ? 25.093 0.019 -21.138 1.00 94.56 104 GLY A N 1
ATOM 882 C CA . GLY A 1 104 ? 24.369 1.102 -20.480 1.00 94.56 104 GLY A CA 1
ATOM 883 C C . GLY A 1 104 ? 23.988 0.750 -19.046 1.00 94.56 104 GLY A C 1
ATOM 884 O O . GLY A 1 104 ? 24.302 1.522 -18.150 1.00 94.56 104 GLY A O 1
ATOM 885 N N . LEU A 1 105 ? 23.409 -0.434 -18.822 1.00 92.50 105 LEU A N 1
ATOM 886 C CA . LEU A 1 105 ? 22.980 -0.908 -17.502 1.00 92.50 105 LEU A CA 1
ATOM 887 C C . LEU A 1 105 ? 24.161 -0.899 -16.523 1.00 92.50 105 LEU A C 1
ATOM 889 O O . LEU A 1 105 ? 24.079 -0.314 -15.449 1.00 92.50 105 LEU A O 1
ATOM 893 N N . LYS A 1 106 ? 25.305 -1.448 -16.955 1.00 91.19 106 LYS A N 1
ATOM 894 C CA . LYS A 1 106 ? 26.556 -1.425 -16.180 1.00 91.19 106 LYS A CA 1
ATOM 895 C C . LYS A 1 106 ? 27.089 -0.012 -15.951 1.00 91.19 106 LYS A C 1
ATOM 897 O O . LYS A 1 106 ? 27.626 0.274 -14.893 1.00 91.19 106 LYS A O 1
ATOM 902 N N . ALA A 1 107 ? 26.981 0.868 -16.946 1.00 91.62 107 ALA A N 1
ATOM 903 C CA . ALA A 1 107 ? 27.455 2.247 -16.836 1.00 91.62 107 ALA A CA 1
ATOM 904 C C . ALA A 1 107 ? 26.582 3.118 -15.917 1.00 91.62 107 ALA A C 1
ATOM 906 O O . ALA A 1 107 ? 27.037 4.179 -15.494 1.00 91.62 107 ALA A O 1
ATOM 907 N N . LEU A 1 108 ? 25.341 2.702 -15.665 1.00 92.12 108 LEU A N 1
ATOM 908 C CA . LEU A 1 108 ? 24.406 3.361 -14.756 1.00 92.12 108 LEU A CA 1
ATOM 909 C C . LEU A 1 108 ? 24.443 2.778 -13.337 1.00 92.12 108 LEU A C 1
ATOM 911 O O . LEU A 1 108 ? 23.785 3.338 -12.470 1.00 92.12 108 LEU A O 1
ATOM 915 N N . ASP A 1 109 ? 25.214 1.709 -13.107 1.00 89.19 109 ASP A N 1
ATOM 916 C CA . ASP A 1 109 ? 25.304 0.999 -11.821 1.00 89.19 109 ASP A CA 1
ATOM 917 C C . ASP A 1 109 ? 23.935 0.520 -11.300 1.00 89.19 109 ASP A C 1
ATOM 919 O O . ASP A 1 109 ? 23.637 0.562 -10.110 1.00 89.19 109 ASP A O 1
ATOM 923 N N . LEU A 1 110 ? 23.069 0.096 -12.227 1.00 88.31 110 LEU A N 1
ATOM 924 C CA . LEU A 1 110 ? 21.731 -0.405 -11.916 1.00 88.31 110 LEU A CA 1
ATOM 925 C C . LEU A 1 110 ? 21.769 -1.887 -11.532 1.00 88.31 110 LEU A C 1
ATOM 927 O O . LEU A 1 110 ? 22.616 -2.652 -12.001 1.00 88.31 110 LEU A O 1
ATOM 931 N N . GLU A 1 111 ? 20.790 -2.292 -10.725 1.00 79.75 111 GLU A N 1
ATOM 932 C CA . GLU A 1 111 ? 20.636 -3.659 -10.228 1.00 79.75 111 GLU A CA 1
ATOM 933 C C . GLU A 1 111 ? 20.629 -4.699 -11.367 1.00 79.75 111 GLU A C 1
ATOM 935 O O . GLU A 1 111 ? 19.823 -4.639 -12.304 1.00 79.75 111 GLU A O 1
ATOM 940 N N . LEU A 1 112 ? 21.529 -5.683 -11.269 1.00 80.69 112 LEU A N 1
ATOM 941 C CA . LEU A 1 112 ? 21.579 -6.844 -12.153 1.00 80.69 112 LEU A CA 1
ATOM 942 C C . LEU A 1 112 ? 21.066 -8.066 -11.391 1.00 80.69 112 LEU A C 1
ATOM 944 O O . LEU A 1 112 ? 21.690 -8.493 -10.423 1.00 80.69 112 LEU A O 1
ATOM 948 N N . PHE A 1 113 ? 19.963 -8.653 -11.844 1.00 71.38 113 PHE A N 1
ATOM 949 C CA . PHE A 1 113 ? 19.333 -9.751 -11.123 1.00 71.38 113 PHE A CA 1
ATOM 950 C C . PHE A 1 113 ? 20.007 -11.100 -11.416 1.00 71.38 113 PHE A C 1
ATOM 952 O O . PHE A 1 113 ? 20.418 -11.395 -12.548 1.00 71.38 113 PHE A O 1
ATOM 959 N N . GLU A 1 114 ? 20.095 -11.948 -10.390 1.00 57.16 114 GLU A N 1
ATOM 960 C CA . GLU A 1 114 ? 20.628 -13.306 -10.498 1.00 57.16 114 GLU A CA 1
ATOM 961 C C . GLU A 1 114 ? 19.527 -14.296 -10.934 1.00 57.16 114 GLU A C 1
ATOM 963 O O . GLU A 1 114 ? 18.437 -14.327 -10.382 1.00 57.16 114 GLU A O 1
ATOM 968 N N . GLY A 1 115 ? 19.791 -15.124 -11.950 1.00 52.50 115 GLY A N 1
ATOM 969 C CA . GLY A 1 115 ? 18.867 -16.174 -12.424 1.00 52.50 115 GLY A CA 1
ATOM 970 C C . GLY A 1 115 ? 19.489 -16.984 -13.562 1.00 52.50 115 GLY A C 1
ATOM 971 O O . GLY A 1 115 ? 20.400 -16.499 -14.204 1.00 52.50 115 GLY A O 1
ATOM 972 N N . ASN A 1 116 ? 19.128 -18.228 -13.870 1.00 42.59 116 ASN A N 1
ATOM 973 C CA . ASN A 1 116 ? 19.886 -18.997 -14.884 1.00 42.59 116 ASN A CA 1
ATOM 974 C C . ASN A 1 116 ? 19.633 -18.515 -16.342 1.00 42.59 116 ASN A C 1
ATOM 976 O O . ASN A 1 116 ? 18.516 -18.612 -16.837 1.00 42.59 116 ASN A O 1
ATOM 980 N N . GLY A 1 117 ? 20.674 -18.042 -17.058 1.00 50.03 117 GLY A N 1
ATOM 981 C CA . GLY A 1 117 ? 20.648 -17.777 -18.518 1.00 50.03 117 GLY A CA 1
ATOM 982 C C . GLY A 1 117 ? 20.751 -16.306 -18.981 1.00 50.03 117 GLY A C 1
ATOM 983 O O . GLY A 1 117 ? 20.868 -15.385 -18.183 1.00 50.03 117 GLY A O 1
ATOM 984 N N . GLY A 1 118 ? 20.728 -16.071 -20.303 1.00 53.62 118 GLY A N 1
ATOM 985 C CA . GLY A 1 118 ? 20.938 -14.753 -20.945 1.00 53.62 118 GLY A CA 1
ATOM 986 C C . GLY A 1 118 ? 19.779 -13.742 -20.856 1.00 53.62 118 GLY A C 1
ATOM 987 O O . GLY A 1 118 ? 19.951 -12.594 -21.269 1.00 53.62 118 GLY A O 1
ATOM 988 N N . ARG A 1 119 ? 18.621 -14.141 -20.302 1.00 59.75 119 ARG A N 1
ATOM 989 C CA . ARG A 1 119 ? 17.450 -13.268 -20.067 1.00 59.75 119 ARG A CA 1
ATOM 990 C C . ARG A 1 119 ? 17.630 -12.288 -18.893 1.00 59.75 119 ARG A C 1
ATOM 992 O O . ARG A 1 119 ? 16.929 -11.288 -18.851 1.00 59.75 119 ARG A O 1
ATOM 999 N N . ARG A 1 120 ? 18.656 -12.489 -18.045 1.00 72.88 120 ARG A N 1
ATOM 1000 C CA . ARG A 1 120 ? 19.013 -11.624 -16.896 1.00 72.88 120 ARG A CA 1
ATOM 1001 C C . ARG A 1 120 ? 19.012 -10.133 -17.223 1.00 72.88 120 ARG A C 1
ATOM 1003 O O . ARG A 1 120 ? 18.395 -9.347 -16.525 1.00 72.88 120 ARG A O 1
ATOM 1010 N N . TYR A 1 121 ? 19.728 -9.745 -18.278 1.00 85.06 121 TYR A N 1
ATOM 1011 C CA . TYR A 1 121 ? 19.924 -8.329 -18.587 1.00 85.06 121 TYR A CA 1
ATOM 1012 C C . TYR A 1 121 ? 18.640 -7.671 -19.079 1.00 85.06 121 TYR A C 1
ATOM 1014 O O . TYR A 1 121 ? 18.369 -6.537 -18.701 1.00 85.06 121 TYR A O 1
ATOM 1022 N N . LEU A 1 122 ? 17.865 -8.359 -19.921 1.00 87.38 122 LEU A N 1
ATOM 1023 C CA . LEU A 1 122 ? 16.610 -7.810 -20.416 1.00 87.38 122 LEU A CA 1
ATOM 1024 C C . LEU A 1 122 ? 15.621 -7.615 -19.266 1.00 87.38 122 LEU A C 1
ATOM 1026 O O . LEU A 1 122 ? 15.137 -6.502 -19.097 1.00 87.38 122 LEU A O 1
ATOM 1030 N N . ASP A 1 123 ? 15.405 -8.647 -18.448 1.00 85.38 123 ASP A N 1
ATOM 1031 C CA . ASP A 1 123 ? 14.511 -8.585 -17.285 1.00 85.38 123 ASP A CA 1
ATOM 1032 C C . ASP A 1 123 ? 14.967 -7.486 -16.313 1.00 85.38 123 ASP A C 1
ATOM 1034 O O . ASP A 1 123 ? 14.160 -6.662 -15.886 1.00 85.38 123 ASP A O 1
ATOM 1038 N N . SER A 1 124 ? 16.284 -7.385 -16.073 1.00 87.75 124 SER A N 1
ATOM 1039 C CA . SER A 1 124 ? 16.879 -6.286 -15.309 1.00 87.75 124 SER A CA 1
ATOM 1040 C C . SER A 1 124 ? 16.492 -4.918 -15.831 1.00 87.75 124 SER A C 1
ATOM 1042 O O . SER A 1 124 ? 16.093 -4.072 -15.047 1.00 87.75 124 SER A O 1
ATOM 1044 N N . MET A 1 125 ? 16.578 -4.687 -17.137 1.00 92.06 125 MET A N 1
ATOM 1045 C CA . MET A 1 125 ? 16.250 -3.387 -17.719 1.00 92.06 125 MET A CA 1
ATOM 1046 C C . MET A 1 125 ? 14.741 -3.117 -17.750 1.00 92.06 125 MET A C 1
ATOM 1048 O O . MET A 1 125 ? 14.337 -1.973 -17.565 1.00 92.06 125 MET A O 1
ATOM 1052 N N . LEU A 1 126 ? 13.908 -4.140 -17.960 1.00 91.56 126 LEU A N 1
ATOM 1053 C CA . LEU A 1 126 ? 12.449 -3.996 -17.956 1.00 91.56 126 LEU A CA 1
ATOM 1054 C C . LEU A 1 126 ? 11.943 -3.585 -16.568 1.00 91.56 126 LEU A C 1
ATOM 1056 O O . LEU A 1 126 ? 11.215 -2.603 -16.446 1.00 91.56 126 LEU A O 1
ATOM 1060 N N . TYR A 1 127 ? 12.385 -4.272 -15.510 1.00 89.81 127 TYR A N 1
ATOM 1061 C CA . TYR A 1 127 ? 11.915 -4.023 -14.142 1.00 89.81 127 TYR A CA 1
ATOM 1062 C C . TYR A 1 127 ? 12.337 -2.668 -13.580 1.00 89.81 127 TYR A C 1
ATOM 1064 O O . TYR A 1 127 ? 11.636 -2.128 -12.729 1.00 89.81 127 TYR A O 1
ATOM 1072 N N . GLN A 1 128 ? 13.390 -2.053 -14.124 1.00 92.75 128 GLN A N 1
ATOM 1073 C CA . GLN A 1 128 ? 13.726 -0.653 -13.836 1.00 92.75 128 GLN A CA 1
ATOM 1074 C C . GLN A 1 128 ? 12.602 0.321 -14.229 1.00 92.75 128 GLN A C 1
ATOM 1076 O O . GLN A 1 128 ? 12.546 1.434 -13.709 1.00 92.75 128 GLN A O 1
ATOM 1081 N N . GLY A 1 129 ? 11.689 -0.095 -15.113 1.00 91.62 129 GLY A N 1
ATOM 1082 C CA . GLY A 1 129 ? 10.463 0.623 -15.460 1.00 91.62 129 GLY A CA 1
ATOM 1083 C C . GLY A 1 129 ? 9.278 0.370 -14.522 1.00 91.62 129 GLY A C 1
ATOM 1084 O O . GLY A 1 129 ? 8.252 1.028 -14.674 1.00 91.62 129 GLY A O 1
ATOM 1085 N N . GLY A 1 130 ? 9.385 -0.550 -13.559 1.00 91.94 130 GLY A N 1
ATOM 1086 C CA . GLY A 1 130 ? 8.289 -0.935 -12.669 1.00 91.94 130 GLY A CA 1
ATOM 1087 C C . GLY A 1 130 ? 7.352 -1.974 -13.288 1.00 91.94 130 GLY A C 1
ATOM 1088 O O . GLY A 1 130 ? 7.799 -2.966 -13.862 1.00 91.94 130 GLY A O 1
ATOM 1089 N N . LEU A 1 131 ? 6.039 -1.768 -13.157 1.00 90.75 131 LEU A N 1
ATOM 1090 C CA . LEU A 1 131 ? 5.018 -2.659 -13.723 1.00 90.75 131 LEU A CA 1
ATOM 1091 C C . LEU A 1 131 ? 4.624 -2.257 -15.157 1.00 90.75 131 LEU A C 1
ATOM 1093 O O . LEU A 1 131 ? 4.615 -1.065 -15.479 1.00 90.75 131 LEU A O 1
ATOM 1097 N N . PRO A 1 132 ? 4.217 -3.218 -16.005 1.00 91.50 132 PRO A N 1
ATOM 1098 C CA . PRO A 1 132 ? 3.667 -2.928 -17.322 1.00 91.50 132 PRO A CA 1
ATOM 1099 C C . PRO A 1 132 ? 2.247 -2.369 -17.181 1.00 91.50 132 PRO A C 1
ATOM 1101 O O . PRO A 1 132 ? 1.262 -3.103 -17.092 1.00 91.50 132 PRO A O 1
ATOM 1104 N N . MET A 1 133 ? 2.119 -1.045 -17.135 1.00 91.75 133 MET A N 1
ATOM 1105 C CA . MET A 1 133 ? 0.886 -0.386 -16.693 1.00 91.75 133 MET A CA 1
ATOM 1106 C C . MET A 1 133 ? -0.306 -0.608 -17.630 1.00 91.75 133 MET A C 1
ATOM 1108 O O . MET A 1 133 ? -1.449 -0.581 -17.177 1.00 91.75 133 MET A O 1
ATOM 1112 N N . LYS A 1 134 ? -0.078 -0.897 -18.916 1.00 89.94 134 LYS A N 1
ATOM 1113 C CA . LYS A 1 134 ? -1.156 -1.318 -19.829 1.00 89.94 134 LYS A CA 1
ATOM 1114 C C . LYS A 1 134 ? -1.800 -2.643 -19.415 1.00 89.94 134 LYS A C 1
ATOM 1116 O O . LYS A 1 134 ? -3.011 -2.768 -19.531 1.00 89.94 134 LYS A O 1
ATOM 1121 N N . LEU A 1 135 ? -1.026 -3.599 -18.900 1.00 87.69 135 LEU A N 1
ATOM 1122 C CA . LEU A 1 135 ? -1.560 -4.861 -18.375 1.00 87.69 135 LEU A CA 1
ATOM 1123 C C . LEU A 1 135 ? -2.263 -4.657 -17.030 1.00 87.69 135 LEU A C 1
ATOM 1125 O O . LEU A 1 135 ? -3.352 -5.181 -16.819 1.00 87.69 135 LEU A O 1
ATOM 1129 N N . VAL A 1 136 ? -1.679 -3.830 -16.156 1.00 87.06 136 VAL A N 1
ATOM 1130 C CA . VAL A 1 136 ? -2.266 -3.464 -14.853 1.00 87.06 136 VAL A CA 1
ATOM 1131 C C . VAL A 1 136 ? -3.646 -2.813 -15.021 1.00 87.06 136 VAL A C 1
ATOM 1133 O O . VAL A 1 136 ? -4.571 -3.105 -14.266 1.00 87.06 136 VAL A O 1
ATOM 1136 N N . THR A 1 137 ? -3.797 -1.941 -16.022 1.00 87.44 137 THR A N 1
ATOM 1137 C CA . THR A 1 137 ? -5.010 -1.122 -16.213 1.00 87.44 137 THR A CA 1
ATOM 1138 C C . THR A 1 137 ? -5.972 -1.636 -17.283 1.00 87.44 137 THR A C 1
ATOM 1140 O O . THR A 1 137 ? -7.126 -1.220 -17.309 1.00 87.44 137 THR A O 1
ATOM 1143 N N . GLY A 1 138 ? -5.523 -2.531 -18.164 1.00 81.25 138 GLY A N 1
ATOM 1144 C CA . GLY A 1 138 ? -6.308 -3.076 -19.276 1.00 81.25 138 GLY A CA 1
ATOM 1145 C C . GLY A 1 138 ? -6.738 -4.531 -19.094 1.00 81.25 138 GLY A C 1
ATOM 1146 O O . GLY A 1 138 ? -7.125 -5.164 -20.072 1.00 81.25 138 GLY A O 1
ATOM 1147 N N . SER A 1 139 ? -6.619 -5.085 -17.886 1.00 74.00 139 SER A N 1
ATOM 1148 C CA . SER A 1 139 ? -6.908 -6.496 -17.628 1.00 74.00 139 SER A CA 1
ATOM 1149 C C . SER A 1 139 ? -8.406 -6.807 -17.610 1.00 74.00 139 SER A C 1
ATOM 1151 O O . SER A 1 139 ? -9.228 -6.021 -17.141 1.00 74.00 139 SER A O 1
ATOM 1153 N N . GLU A 1 140 ? -8.768 -7.980 -18.135 1.00 74.44 140 GLU A N 1
ATOM 1154 C CA . GLU A 1 140 ? -10.130 -8.503 -18.039 1.00 74.44 140 GLU A CA 1
ATOM 1155 C C . GLU A 1 140 ? -10.458 -8.884 -16.588 1.00 74.44 140 GLU A C 1
ATOM 1157 O O . GLU A 1 140 ? -9.609 -9.423 -15.870 1.00 74.44 140 GLU A O 1
ATOM 1162 N N . ASN A 1 141 ? -11.705 -8.646 -16.168 1.00 72.38 141 ASN A N 1
ATOM 1163 C CA . ASN A 1 141 ? -12.185 -9.011 -14.833 1.00 72.38 141 ASN A CA 1
ATOM 1164 C C . ASN A 1 141 ? -11.912 -10.493 -14.540 1.00 72.38 141 ASN A C 1
ATOM 1166 O O . ASN A 1 141 ? -12.341 -11.372 -15.289 1.00 72.38 141 ASN A O 1
ATOM 1170 N N . GLY A 1 142 ? -11.240 -10.774 -13.424 1.00 67.81 142 GLY A N 1
ATOM 1171 C CA . GLY A 1 142 ? -10.881 -12.131 -13.024 1.00 67.81 142 GLY A CA 1
ATOM 1172 C C . GLY A 1 142 ? -9.650 -12.707 -13.730 1.00 67.81 142 GLY A C 1
ATOM 1173 O O . GLY A 1 142 ? -9.324 -13.867 -13.486 1.00 67.81 142 GLY A O 1
ATOM 1174 N N . GLY A 1 143 ? -8.943 -11.939 -14.564 1.00 76.06 143 GLY A N 1
ATOM 1175 C CA . GLY A 1 143 ? -7.629 -12.305 -15.093 1.00 76.06 143 GLY A CA 1
ATOM 1176 C C . GLY A 1 143 ? -6.514 -12.201 -14.044 1.00 76.06 143 GLY A C 1
ATOM 1177 O O . GLY A 1 143 ? -6.692 -11.608 -12.982 1.00 76.06 143 GLY A O 1
ATOM 1178 N N . VAL A 1 144 ? -5.335 -12.752 -14.352 1.00 78.88 144 VAL A N 1
ATOM 1179 C CA . VAL A 1 144 ? -4.163 -12.737 -13.448 1.00 78.88 144 VAL A CA 1
ATOM 1180 C C . VAL A 1 144 ? -3.780 -11.303 -13.050 1.00 78.88 144 VAL A C 1
ATOM 1182 O O . VAL A 1 144 ? -3.583 -11.006 -11.877 1.00 78.88 144 VAL A O 1
ATOM 1185 N N . TRP A 1 145 ? -3.745 -10.380 -14.015 1.00 82.62 145 TRP A N 1
ATOM 1186 C CA . TRP A 1 145 ? -3.424 -8.973 -13.758 1.00 82.62 145 TRP A CA 1
ATOM 1187 C C . TRP A 1 145 ? -4.511 -8.223 -12.977 1.00 82.62 145 TRP A C 1
ATOM 1189 O O . TRP A 1 145 ? -4.172 -7.349 -12.180 1.00 82.62 145 TRP A O 1
ATOM 1199 N N . ASP A 1 146 ? -5.791 -8.573 -13.141 1.00 81.31 146 ASP A N 1
ATOM 1200 C CA . ASP A 1 146 ? -6.883 -8.001 -12.337 1.00 81.31 146 ASP A CA 1
ATOM 1201 C C . ASP A 1 146 ? -6.751 -8.461 -10.879 1.00 81.31 146 ASP A C 1
ATOM 1203 O O . ASP A 1 146 ? -6.747 -7.631 -9.969 1.00 81.31 146 ASP A O 1
ATOM 1207 N N . ARG A 1 147 ? -6.519 -9.763 -10.654 1.00 77.38 147 ARG A N 1
ATOM 1208 C CA . ARG A 1 147 ? -6.253 -10.314 -9.315 1.00 77.38 147 ARG A CA 1
ATOM 1209 C C . ARG A 1 147 ? -5.038 -9.669 -8.664 1.00 77.38 147 ARG A C 1
ATOM 1211 O O . ARG A 1 147 ? -5.147 -9.196 -7.535 1.00 77.38 147 ARG A O 1
ATOM 1218 N N . PHE A 1 148 ? -3.926 -9.561 -9.389 1.00 82.19 148 PHE A N 1
ATOM 1219 C CA . PHE A 1 148 ? -2.724 -8.895 -8.898 1.00 82.19 148 PHE A CA 1
ATOM 1220 C C . PHE A 1 148 ? -2.990 -7.434 -8.531 1.00 82.19 148 PHE A C 1
ATOM 1222 O O . PHE A 1 148 ? -2.600 -6.986 -7.458 1.00 82.19 148 PHE A O 1
ATOM 1229 N N . THR A 1 149 ? -3.682 -6.676 -9.383 1.00 81.19 149 THR A N 1
ATOM 1230 C CA . THR A 1 149 ? -3.912 -5.243 -9.141 1.00 81.19 149 THR A CA 1
ATOM 1231 C C . THR A 1 149 ? -4.886 -5.012 -7.981 1.00 81.19 149 THR A C 1
ATOM 1233 O O . THR A 1 149 ? -4.685 -4.103 -7.174 1.00 81.19 149 THR A O 1
ATOM 1236 N N . ARG A 1 150 ? -5.897 -5.876 -7.822 1.00 77.06 150 ARG A N 1
ATOM 1237 C CA . ARG A 1 150 ? -6.751 -5.916 -6.620 1.00 77.06 150 ARG A CA 1
ATOM 1238 C C . ARG A 1 150 ? -5.961 -6.310 -5.375 1.00 77.06 150 ARG A C 1
ATOM 1240 O O . ARG A 1 150 ? -6.179 -5.750 -4.304 1.00 77.06 150 ARG A O 1
ATOM 1247 N N . GLY A 1 151 ? -5.032 -7.250 -5.505 1.00 71.44 151 GLY A N 1
ATOM 1248 C CA . GLY A 1 151 ? -4.084 -7.613 -4.459 1.00 71.44 151 GLY A CA 1
ATOM 1249 C C . GLY A 1 151 ? -3.206 -6.431 -4.053 1.00 71.44 151 GLY A C 1
ATOM 1250 O O . GLY A 1 151 ? -3.052 -6.160 -2.866 1.00 71.44 151 GLY A O 1
ATOM 1251 N N . LEU A 1 152 ? -2.719 -5.654 -5.023 1.00 73.25 152 LEU A N 1
ATOM 1252 C CA . LEU A 1 152 ? -1.859 -4.489 -4.814 1.00 73.25 152 LEU A CA 1
ATOM 1253 C C . LEU A 1 152 ? -2.534 -3.438 -3.939 1.00 73.25 152 LEU A C 1
ATOM 1255 O O . LEU A 1 152 ? -1.965 -3.039 -2.927 1.00 73.25 152 LEU A O 1
ATOM 1259 N N . VAL A 1 153 ? -3.767 -3.042 -4.267 1.00 69.00 153 VAL A N 1
ATOM 1260 C CA . VAL A 1 153 ? -4.518 -2.067 -3.452 1.00 69.00 153 VAL A CA 1
ATOM 1261 C C . VAL A 1 153 ? -4.863 -2.594 -2.052 1.00 69.00 153 VAL A C 1
ATOM 1263 O O . VAL A 1 153 ? -5.155 -1.801 -1.163 1.00 69.00 153 VAL A O 1
ATOM 1266 N N . ASN A 1 154 ? -4.781 -3.912 -1.844 1.00 61.25 154 ASN A N 1
ATOM 1267 C CA . ASN A 1 154 ? -4.968 -4.591 -0.561 1.00 61.25 154 ASN A CA 1
ATOM 1268 C C . ASN A 1 154 ? -3.643 -5.061 0.082 1.00 61.25 154 ASN A C 1
ATOM 1270 O O . ASN A 1 154 ? -3.680 -5.809 1.058 1.00 61.25 154 ASN A O 1
ATOM 1274 N N . ARG A 1 155 ? -2.479 -4.645 -0.448 1.00 65.25 155 ARG A N 1
ATOM 1275 C CA . ARG A 1 155 ? -1.121 -4.984 0.047 1.00 65.25 155 ARG A CA 1
ATOM 1276 C C . ARG A 1 155 ? -0.770 -6.474 0.031 1.00 65.25 155 ARG A C 1
ATOM 1278 O O . ARG A 1 155 ? 0.062 -6.941 0.807 1.00 65.25 155 ARG A O 1
ATOM 1285 N N . LYS A 1 156 ? -1.385 -7.226 -0.872 1.00 64.81 156 LYS A N 1
ATOM 1286 C CA . LYS A 1 156 ? -1.178 -8.662 -1.062 1.00 64.81 156 LYS A CA 1
ATOM 1287 C C . LYS A 1 156 ? -0.908 -8.933 -2.534 1.00 64.81 156 LYS A C 1
ATOM 1289 O O . LYS A 1 156 ? -1.817 -9.321 -3.260 1.00 64.81 156 LYS A O 1
ATOM 1294 N N . VAL A 1 157 ? 0.310 -8.647 -2.988 1.00 67.19 157 VAL A N 1
ATOM 1295 C CA . VAL A 1 157 ? 0.716 -8.987 -4.357 1.00 67.19 157 VAL A CA 1
ATOM 1296 C C . VAL A 1 157 ? 1.445 -10.316 -4.408 1.00 67.19 157 VAL A C 1
ATOM 1298 O O . VAL A 1 157 ? 2.266 -10.624 -3.558 1.00 67.19 157 VAL A O 1
ATOM 1301 N N . ASP A 1 158 ? 1.127 -11.089 -5.434 1.00 68.62 158 ASP A N 1
ATOM 1302 C CA . ASP A 1 158 ? 1.785 -12.346 -5.740 1.00 68.62 158 ASP A CA 1
ATOM 1303 C C . ASP A 1 158 ? 2.460 -12.196 -7.107 1.00 68.62 158 ASP A C 1
ATOM 1305 O O . ASP A 1 158 ? 1.812 -12.100 -8.151 1.00 68.62 158 ASP A O 1
ATOM 1309 N N . PHE A 1 159 ? 3.788 -12.098 -7.091 1.00 71.88 159 PHE A N 1
ATOM 1310 C CA . PHE A 1 159 ? 4.574 -11.999 -8.319 1.00 71.88 159 PHE A CA 1
ATOM 1311 C C . PHE A 1 159 ? 4.747 -13.348 -9.021 1.00 71.88 159 PHE A C 1
ATOM 1313 O O . PHE A 1 159 ? 5.051 -13.355 -10.216 1.00 71.88 159 PHE A O 1
ATOM 1320 N N . GLU A 1 160 ? 4.581 -14.468 -8.312 1.00 69.25 160 GLU A N 1
ATOM 1321 C CA . GLU A 1 160 ? 4.679 -15.804 -8.901 1.00 69.25 160 GLU A CA 1
ATOM 1322 C C . GLU A 1 160 ? 3.512 -16.036 -9.862 1.00 69.25 160 GLU A C 1
ATOM 1324 O O . GLU A 1 160 ? 3.707 -16.537 -10.973 1.00 69.25 160 GLU A O 1
ATOM 1329 N N . GLU A 1 161 ? 2.323 -15.548 -9.497 1.00 69.00 161 GLU A N 1
ATOM 1330 C CA . GLU A 1 161 ? 1.120 -15.657 -10.321 1.00 69.00 161 GLU A CA 1
ATOM 1331 C C . GLU A 1 161 ? 1.261 -14.952 -11.683 1.00 69.00 161 GLU A C 1
ATOM 1333 O O . GLU A 1 161 ? 0.769 -15.436 -12.708 1.00 69.00 161 GLU A O 1
ATOM 1338 N N . LEU A 1 162 ? 1.983 -13.824 -11.722 1.00 69.88 162 LEU A N 1
ATOM 1339 C CA . LEU A 1 162 ? 2.139 -13.001 -12.924 1.00 69.88 162 LEU A CA 1
ATOM 1340 C C . LEU A 1 162 ? 2.984 -13.656 -14.029 1.00 69.88 162 LEU A C 1
ATOM 1342 O O . LEU A 1 162 ? 3.041 -13.120 -15.138 1.00 69.88 162 LEU A O 1
ATOM 1346 N N . ASN A 1 163 ? 3.651 -14.787 -13.757 1.00 66.44 163 ASN A N 1
ATOM 1347 C CA . ASN A 1 163 ? 4.527 -15.482 -14.710 1.00 66.44 163 ASN A CA 1
ATOM 1348 C C . ASN A 1 163 ? 5.548 -14.554 -15.407 1.00 66.44 163 ASN A C 1
ATOM 1350 O O . ASN A 1 163 ? 5.963 -14.803 -16.540 1.00 66.44 163 ASN A O 1
ATOM 1354 N N . LEU A 1 164 ? 5.995 -13.490 -14.729 1.00 66.44 164 LEU A N 1
ATOM 1355 C CA . LEU A 1 164 ? 6.973 -12.525 -15.260 1.00 66.44 164 LEU A CA 1
ATOM 1356 C C . LEU A 1 164 ? 8.384 -13.125 -15.414 1.00 66.44 164 LEU A C 1
ATOM 1358 O O . LEU A 1 164 ? 9.271 -12.511 -15.999 1.00 66.44 164 LEU A O 1
ATOM 1362 N N . GLY A 1 165 ? 8.590 -14.345 -14.917 1.00 60.06 165 GLY A N 1
ATOM 1363 C CA . GLY A 1 165 ? 9.865 -15.053 -14.880 1.00 60.06 165 GLY A CA 1
ATOM 1364 C C . GLY A 1 165 ? 10.335 -15.288 -13.443 1.00 60.06 165 GLY A C 1
ATOM 1365 O O . GLY A 1 165 ? 9.840 -14.665 -12.510 1.00 60.06 165 GLY A O 1
ATOM 1366 N N . ILE A 1 166 ? 11.333 -16.165 -13.277 1.00 54.38 166 ILE A N 1
ATOM 1367 C CA . ILE A 1 166 ? 11.860 -16.683 -11.987 1.00 54.38 166 ILE A CA 1
ATOM 1368 C C . ILE A 1 166 ? 12.422 -15.574 -11.057 1.00 54.38 166 ILE A C 1
ATOM 1370 O O . ILE A 1 166 ? 12.822 -15.833 -9.931 1.00 54.38 166 ILE A O 1
ATOM 1374 N N . VAL A 1 167 ? 12.446 -14.320 -11.512 1.00 61.94 167 VAL A N 1
ATOM 1375 C CA . VAL A 1 167 ? 13.201 -13.216 -10.906 1.00 61.94 167 VAL A CA 1
ATOM 1376 C C . VAL A 1 167 ? 12.304 -12.083 -10.385 1.00 61.94 167 VAL A C 1
ATOM 1378 O O . VAL A 1 167 ? 12.749 -11.274 -9.576 1.00 61.94 167 VAL A O 1
ATOM 1381 N N . ALA A 1 168 ? 11.035 -12.001 -10.804 1.00 67.25 168 ALA A N 1
ATOM 1382 C CA . ALA A 1 168 ? 10.172 -10.872 -10.433 1.00 67.25 168 ALA A CA 1
ATOM 1383 C C . ALA A 1 168 ? 9.893 -10.806 -8.920 1.00 67.25 168 ALA A C 1
ATOM 1385 O O . ALA A 1 168 ? 9.998 -9.734 -8.328 1.00 67.25 168 ALA A O 1
ATOM 1386 N N . SER A 1 169 ? 9.638 -11.951 -8.275 1.00 67.00 169 SER A N 1
ATOM 1387 C CA . SER A 1 169 ? 9.439 -12.050 -6.818 1.00 67.00 169 SER A CA 1
ATOM 1388 C C . SER A 1 169 ? 10.687 -11.682 -6.004 1.00 67.00 169 SER A C 1
ATOM 1390 O O . SER A 1 169 ? 10.579 -11.273 -4.847 1.00 67.00 169 SER A O 1
ATOM 1392 N N . GLN A 1 170 ? 11.873 -11.759 -6.611 1.00 72.12 170 GLN A N 1
ATOM 1393 C CA . GLN A 1 170 ? 13.150 -11.384 -5.998 1.00 72.12 170 GLN A CA 1
ATOM 1394 C C . GLN A 1 170 ? 13.537 -9.924 -6.277 1.00 72.12 170 GLN A C 1
ATOM 1396 O O . GLN A 1 170 ? 14.490 -9.420 -5.687 1.00 72.12 170 GLN A O 1
ATOM 1401 N N . SER A 1 171 ? 12.810 -9.221 -7.152 1.00 77.19 171 SER A N 1
ATOM 1402 C CA . SER A 1 171 ? 13.166 -7.866 -7.566 1.00 77.19 171 SER A CA 1
ATOM 1403 C C . SER A 1 171 ? 12.813 -6.833 -6.496 1.00 77.19 171 SER A C 1
ATOM 1405 O O . SER A 1 171 ? 11.639 -6.512 -6.285 1.00 77.19 171 SER A O 1
ATOM 1407 N N . LYS A 1 172 ? 13.838 -6.248 -5.862 1.00 81.62 172 LYS A N 1
ATOM 1408 C CA . LYS A 1 172 ? 13.660 -5.113 -4.947 1.00 81.62 172 LYS A CA 1
ATOM 1409 C C . LYS A 1 172 ? 13.041 -3.918 -5.680 1.00 81.62 172 LYS A C 1
ATOM 1411 O O . LYS A 1 172 ? 12.089 -3.328 -5.181 1.00 81.62 172 LYS A O 1
ATOM 1416 N N . CYS A 1 173 ? 13.496 -3.643 -6.904 1.00 85.88 173 CYS A N 1
ATOM 1417 C CA . CYS A 1 173 ? 12.954 -2.585 -7.755 1.00 85.88 173 CYS A CA 1
ATOM 1418 C C . CYS A 1 173 ? 11.428 -2.685 -7.965 1.00 85.88 173 CYS A C 1
ATOM 1420 O O . CYS A 1 173 ? 10.721 -1.687 -7.805 1.00 85.88 173 CYS A O 1
ATOM 1422 N N . LEU A 1 174 ? 10.899 -3.879 -8.275 1.00 85.12 174 LEU A N 1
ATOM 1423 C CA . LEU A 1 174 ? 9.452 -4.084 -8.446 1.00 85.12 174 LEU A CA 1
ATOM 1424 C C . LEU A 1 174 ? 8.683 -3.937 -7.132 1.00 85.12 174 LEU A C 1
ATOM 1426 O O . LEU A 1 174 ? 7.606 -3.337 -7.125 1.00 85.12 174 LEU A O 1
ATOM 1430 N N . LYS A 1 175 ? 9.225 -4.465 -6.028 1.00 82.56 175 LYS A N 1
ATOM 1431 C CA . LYS A 1 175 ? 8.622 -4.321 -4.695 1.00 82.56 175 LYS A CA 1
ATOM 1432 C C . LYS A 1 175 ? 8.542 -2.848 -4.290 1.00 82.56 175 LYS A C 1
ATOM 1434 O O . LYS A 1 175 ? 7.476 -2.390 -3.887 1.00 82.56 175 LYS A O 1
ATOM 1439 N N . ASP A 1 176 ? 9.616 -2.089 -4.488 1.00 85.50 176 ASP A N 1
ATOM 1440 C CA . ASP A 1 176 ? 9.664 -0.656 -4.184 1.00 85.50 176 ASP A CA 1
ATOM 1441 C C . ASP A 1 176 ? 8.721 0.152 -5.091 1.00 85.50 176 ASP A C 1
ATOM 1443 O O . ASP A 1 176 ? 8.025 1.047 -4.611 1.00 85.50 176 ASP A O 1
ATOM 1447 N N . TYR A 1 177 ? 8.605 -0.209 -6.374 1.00 90.44 177 TYR A N 1
ATOM 1448 C CA . TYR A 1 177 ? 7.612 0.381 -7.278 1.00 90.44 177 TYR A CA 1
ATOM 1449 C C . TYR A 1 177 ? 6.173 0.121 -6.804 1.00 90.44 177 TYR A C 1
ATOM 1451 O O . TYR A 1 177 ? 5.355 1.041 -6.768 1.00 90.44 177 TYR A O 1
ATOM 1459 N N . CYS A 1 178 ? 5.858 -1.116 -6.406 1.00 85.38 178 CYS A N 1
ATOM 1460 C CA . CYS A 1 178 ? 4.546 -1.488 -5.870 1.00 85.38 178 CYS A CA 1
ATOM 1461 C C . CYS A 1 178 ? 4.231 -0.743 -4.569 1.00 85.38 178 CYS A C 1
ATOM 1463 O O . CYS A 1 178 ? 3.135 -0.208 -4.419 1.00 85.38 178 CYS A O 1
ATOM 1465 N N . ASN A 1 179 ? 5.203 -0.636 -3.663 1.00 80.44 179 ASN A N 1
ATOM 1466 C CA . ASN A 1 179 ? 5.063 0.141 -2.434 1.00 80.44 179 ASN A CA 1
ATOM 1467 C C . ASN A 1 179 ? 4.788 1.619 -2.737 1.00 80.44 179 ASN A C 1
ATOM 1469 O O . ASN A 1 179 ? 3.865 2.201 -2.169 1.00 80.44 179 ASN A O 1
ATOM 1473 N N . GLN A 1 180 ? 5.523 2.219 -3.679 1.00 84.31 180 GLN A N 1
ATOM 1474 C CA . GLN A 1 180 ? 5.299 3.606 -4.081 1.00 84.31 180 GLN A CA 1
ATOM 1475 C C . GLN A 1 180 ? 3.924 3.810 -4.739 1.00 84.31 180 GLN A C 1
ATOM 1477 O O . GLN A 1 180 ? 3.281 4.832 -4.492 1.00 84.31 180 GLN A O 1
ATOM 1482 N N . LEU A 1 181 ? 3.441 2.846 -5.537 1.00 87.31 181 LEU A N 1
ATOM 1483 C CA . LEU A 1 181 ? 2.070 2.858 -6.061 1.00 87.31 181 LEU A CA 1
ATOM 1484 C C . LEU A 1 181 ? 1.046 2.870 -4.928 1.00 87.31 181 LEU A C 1
ATOM 1486 O O . LEU A 1 181 ? 0.159 3.718 -4.928 1.00 87.31 181 LEU A O 1
ATOM 1490 N N . ILE A 1 182 ? 1.179 1.963 -3.958 1.00 78.75 182 ILE A N 1
ATOM 1491 C CA . ILE A 1 182 ? 0.267 1.867 -2.813 1.00 78.75 182 ILE A CA 1
ATOM 1492 C C . ILE A 1 182 ? 0.249 3.186 -2.035 1.00 78.75 182 ILE A C 1
ATOM 1494 O O . ILE A 1 182 ? -0.828 3.721 -1.777 1.00 78.75 182 ILE A O 1
ATOM 1498 N N . ILE A 1 183 ? 1.422 3.759 -1.744 1.00 75.12 183 ILE A N 1
ATOM 1499 C CA . ILE A 1 183 ? 1.542 5.068 -1.087 1.00 75.12 183 ILE A CA 1
ATOM 1500 C C . ILE A 1 183 ? 0.812 6.144 -1.900 1.00 75.12 183 ILE A C 1
ATOM 1502 O O . ILE A 1 183 ? 0.028 6.908 -1.338 1.00 75.12 183 ILE A O 1
ATOM 1506 N N . GLY A 1 184 ? 1.019 6.203 -3.218 1.00 78.19 184 GLY A N 1
ATOM 1507 C CA . GLY A 1 184 ? 0.330 7.150 -4.099 1.00 78.19 184 GLY A CA 1
ATOM 1508 C C . GLY A 1 184 ? -1.194 6.978 -4.105 1.00 78.19 184 GLY A C 1
ATOM 1509 O O . GLY A 1 184 ? -1.931 7.965 -4.110 1.00 78.19 184 GLY A O 1
ATOM 1510 N N . VAL A 1 185 ? -1.678 5.733 -4.066 1.00 81.31 185 VAL A N 1
ATOM 1511 C CA . VAL A 1 185 ? -3.113 5.421 -4.050 1.00 81.31 185 VAL A CA 1
ATOM 1512 C C . VAL A 1 185 ? -3.740 5.814 -2.712 1.00 81.31 185 VAL A C 1
ATOM 1514 O O . VAL A 1 185 ? -4.728 6.545 -2.687 1.00 81.31 185 VAL A O 1
ATOM 1517 N N . GLU A 1 186 ? -3.157 5.381 -1.596 1.00 72.31 186 GLU A N 1
ATOM 1518 C CA . GLU A 1 186 ? -3.670 5.641 -0.244 1.00 72.31 186 GLU A CA 1
ATOM 1519 C C . GLU A 1 186 ? -3.601 7.118 0.139 1.00 72.31 186 GLU A C 1
ATOM 1521 O O . GLU A 1 186 ? -4.510 7.653 0.784 1.00 72.31 186 GLU A O 1
ATOM 1526 N N . SER A 1 187 ? -2.535 7.797 -0.288 1.00 67.50 187 SER A N 1
ATOM 1527 C CA . SER A 1 187 ? -2.388 9.229 -0.064 1.00 67.50 187 SER A CA 1
ATOM 1528 C C . SER A 1 187 ? -3.340 10.064 -0.925 1.00 67.50 187 SER A C 1
ATOM 1530 O O . SER A 1 187 ? -3.573 11.221 -0.581 1.00 67.50 187 SER A O 1
ATOM 1532 N N . ALA A 1 188 ? -3.911 9.496 -1.994 1.00 77.12 188 ALA A N 1
ATOM 1533 C CA . ALA A 1 188 ? -4.668 10.226 -3.010 1.00 77.12 188 ALA A CA 1
ATOM 1534 C C . ALA A 1 188 ? -3.889 11.431 -3.575 1.00 77.12 188 ALA A C 1
ATOM 1536 O O . ALA A 1 188 ? -4.456 12.490 -3.840 1.00 77.12 188 ALA A O 1
ATOM 1537 N N . GLN A 1 189 ? -2.571 11.274 -3.739 1.00 79.50 189 GLN A N 1
ATOM 1538 C CA . GLN A 1 189 ? -1.686 12.295 -4.292 1.00 79.50 189 GLN A CA 1
ATOM 1539 C C . GLN A 1 189 ? -1.037 11.776 -5.576 1.00 79.50 189 GLN A C 1
ATOM 1541 O O . GLN A 1 189 ? -0.101 10.978 -5.540 1.00 79.50 189 GLN A O 1
ATOM 1546 N N . PHE A 1 190 ? -1.489 12.279 -6.728 1.00 87.50 190 PHE A N 1
ATOM 1547 C CA . PHE A 1 190 ? -0.949 11.886 -8.037 1.00 87.50 190 PHE A CA 1
ATOM 1548 C C . PHE A 1 190 ? 0.563 12.155 -8.164 1.00 87.50 190 PHE A C 1
ATOM 1550 O O . PHE A 1 190 ? 1.277 11.397 -8.814 1.00 87.50 190 PHE A O 1
ATOM 1557 N N . MET A 1 191 ? 1.080 13.176 -7.471 1.00 87.38 191 MET A N 1
ATOM 1558 C CA . MET A 1 191 ? 2.513 13.504 -7.427 1.00 87.38 191 MET A CA 1
ATOM 1559 C C . MET A 1 191 ? 3.372 12.441 -6.729 1.00 87.38 191 MET A C 1
ATOM 1561 O O . MET A 1 191 ? 4.593 12.443 -6.890 1.00 87.38 191 MET A O 1
ATOM 1565 N N . LEU A 1 192 ? 2.769 11.540 -5.949 1.00 86.56 192 LEU A N 1
ATOM 1566 C CA . LEU A 1 192 ? 3.469 10.422 -5.321 1.00 86.56 192 LEU A CA 1
ATOM 1567 C C . LEU A 1 192 ? 3.476 9.166 -6.198 1.00 86.56 192 LEU A C 1
ATOM 1569 O O . LEU A 1 192 ? 4.147 8.201 -5.845 1.00 86.56 192 LEU A O 1
ATOM 1573 N N . MET A 1 193 ? 2.818 9.161 -7.359 1.00 92.06 193 MET A N 1
ATOM 1574 C CA . MET A 1 193 ? 2.876 8.007 -8.255 1.00 92.06 193 MET A CA 1
ATOM 1575 C C . MET A 1 193 ? 4.312 7.753 -8.756 1.00 92.06 193 MET A C 1
ATOM 1577 O O . MET A 1 193 ? 5.070 8.695 -8.997 1.00 92.06 193 MET A O 1
ATOM 1581 N N . PRO A 1 194 ? 4.730 6.490 -8.949 1.00 93.56 194 PRO A N 1
ATOM 1582 C CA . PRO A 1 194 ? 6.042 6.144 -9.503 1.00 93.56 194 PRO A CA 1
ATOM 1583 C C . PRO A 1 194 ? 6.103 6.294 -11.035 1.00 93.56 194 PRO A C 1
ATOM 1585 O O . PRO A 1 194 ? 6.995 5.777 -11.706 1.00 93.56 194 PRO A O 1
ATOM 1588 N N . PHE A 1 195 ? 5.145 7.018 -11.608 1.00 93.62 195 PHE A N 1
ATOM 1589 C CA . PHE A 1 195 ? 5.095 7.413 -13.003 1.00 93.62 195 PHE A CA 1
ATOM 1590 C C . PHE A 1 195 ? 4.646 8.867 -13.109 1.00 93.62 195 PHE A C 1
ATOM 1592 O O . PHE A 1 195 ? 4.064 9.425 -12.180 1.00 93.62 195 PHE A O 1
ATOM 1599 N N . TYR A 1 196 ? 4.963 9.496 -14.238 1.00 92.50 196 TYR A N 1
ATOM 1600 C CA . TYR A 1 196 ? 4.607 10.890 -14.457 1.00 92.50 196 TYR A CA 1
ATOM 1601 C C . TYR A 1 196 ? 3.090 11.050 -14.560 1.00 92.50 196 TYR A C 1
ATOM 1603 O O . TYR A 1 196 ? 2.482 10.527 -15.489 1.00 92.50 196 TYR A O 1
ATOM 1611 N N . CYS A 1 197 ? 2.514 11.810 -13.632 1.00 90.19 197 CYS A N 1
ATOM 1612 C CA . CYS A 1 197 ? 1.131 12.270 -13.668 1.00 90.19 197 CYS A CA 1
ATOM 1613 C C . CYS A 1 197 ? 1.149 13.795 -13.771 1.00 90.19 197 CYS A C 1
ATOM 1615 O O . CYS A 1 197 ? 1.638 14.462 -12.860 1.00 90.19 197 CYS A O 1
ATOM 1617 N N . GLN A 1 198 ? 0.618 14.364 -14.855 1.00 86.62 198 GLN A N 1
ATOM 1618 C CA . GLN A 1 198 ? 0.542 15.824 -14.985 1.00 86.62 198 GLN A CA 1
ATOM 1619 C C . GLN A 1 198 ? -0.468 16.427 -13.995 1.00 86.62 198 GLN A C 1
ATOM 1621 O O . GLN A 1 198 ? -0.279 17.535 -13.497 1.00 86.62 198 GLN A O 1
ATOM 1626 N N . ASN A 1 199 ? -1.561 15.706 -13.746 1.00 89.62 199 ASN A N 1
ATOM 1627 C CA . ASN A 1 199 ? -2.650 16.084 -12.856 1.00 89.62 199 ASN A CA 1
ATOM 1628 C C . ASN A 1 199 ? -3.449 14.827 -12.451 1.00 89.62 199 ASN A C 1
ATOM 1630 O O . ASN A 1 199 ? -3.124 13.709 -12.851 1.00 89.62 199 ASN A O 1
ATOM 1634 N N . GLU A 1 200 ? -4.525 15.023 -11.692 1.00 88.00 200 GLU A N 1
ATOM 1635 C CA . GLU A 1 200 ? -5.440 13.961 -11.245 1.00 88.00 200 GLU A CA 1
ATOM 1636 C C . GLU A 1 200 ? -6.247 13.297 -12.376 1.00 88.00 200 GLU A C 1
ATOM 1638 O O . GLU A 1 200 ? -6.970 12.339 -12.121 1.00 88.00 200 GLU A O 1
ATOM 1643 N N . GLN A 1 201 ? -6.149 13.787 -13.618 1.00 91.00 201 GLN A N 1
ATOM 1644 C CA . GLN A 1 201 ? -6.854 13.230 -14.778 1.00 91.00 201 GLN A CA 1
ATOM 1645 C C . GLN A 1 201 ? -6.056 12.145 -15.508 1.00 91.00 201 GLN A C 1
ATOM 1647 O O . GLN A 1 201 ? -6.512 11.642 -16.536 1.00 91.00 201 GLN A O 1
ATOM 1652 N N . ASP A 1 202 ? -4.872 11.785 -15.008 1.00 93.38 202 ASP A N 1
ATOM 1653 C CA . ASP A 1 202 ? -4.114 10.671 -15.562 1.00 93.38 202 ASP A CA 1
ATOM 1654 C C . ASP A 1 202 ? -4.938 9.371 -15.517 1.00 93.38 202 ASP A C 1
ATOM 1656 O O . ASP A 1 202 ? -5.549 9.020 -14.504 1.00 93.38 202 ASP A O 1
ATOM 1660 N N . VAL A 1 203 ? -4.965 8.655 -16.644 1.00 92.06 203 VAL A N 1
ATOM 1661 C CA . VAL A 1 203 ? -5.830 7.482 -16.837 1.00 92.06 203 VAL A CA 1
ATOM 1662 C C . VAL A 1 203 ? -5.461 6.353 -15.876 1.00 92.06 203 VAL A C 1
ATOM 1664 O O . VAL A 1 203 ? -6.349 5.694 -15.333 1.00 92.06 203 VAL A O 1
ATOM 1667 N N . TRP A 1 204 ? -4.165 6.133 -15.636 1.00 92.69 204 TRP A N 1
ATOM 1668 C CA . TRP A 1 204 ? -3.710 5.093 -14.717 1.00 92.69 204 TRP A CA 1
ATOM 1669 C C . TRP A 1 204 ? -3.993 5.483 -13.270 1.00 92.69 204 TRP A C 1
ATOM 1671 O O . TRP A 1 204 ? -4.435 4.642 -12.488 1.00 92.69 204 TRP A O 1
ATOM 1681 N N . TYR A 1 205 ? -3.803 6.759 -12.924 1.00 93.06 205 TYR A N 1
ATOM 1682 C CA . TYR A 1 205 ? -4.145 7.275 -11.600 1.00 93.06 205 TYR A CA 1
ATOM 1683 C C . TYR A 1 205 ? -5.637 7.099 -11.279 1.00 93.06 205 TYR A C 1
ATOM 1685 O O . TYR A 1 205 ? -5.975 6.518 -10.246 1.00 93.06 205 TYR A O 1
ATOM 1693 N N . ILE A 1 206 ? -6.529 7.537 -12.177 1.00 92.81 206 ILE A N 1
ATOM 1694 C CA . ILE A 1 206 ? -7.985 7.401 -12.004 1.00 92.81 206 ILE A CA 1
ATOM 1695 C C . ILE A 1 206 ? -8.380 5.934 -11.840 1.00 92.81 206 ILE A C 1
ATOM 1697 O O . ILE A 1 206 ? -9.151 5.605 -10.937 1.00 92.81 206 ILE A O 1
ATOM 1701 N N . TYR A 1 207 ? -7.851 5.055 -12.695 1.00 92.12 207 TYR A N 1
ATOM 1702 C CA . TYR A 1 207 ? -8.148 3.628 -12.634 1.00 92.12 207 TYR A CA 1
ATOM 1703 C C . TYR A 1 207 ? -7.802 3.039 -11.262 1.00 92.12 207 TYR A C 1
ATOM 1705 O O . TYR A 1 207 ? -8.644 2.398 -10.634 1.00 92.12 207 TYR A O 1
ATOM 1713 N N . LEU A 1 208 ? -6.590 3.303 -10.763 1.00 89.81 208 LEU A N 1
ATOM 1714 C CA . LEU A 1 208 ? -6.140 2.789 -9.469 1.00 89.81 208 LEU A CA 1
ATOM 1715 C C . LEU A 1 208 ? -6.970 3.350 -8.304 1.00 89.81 208 LEU A C 1
ATOM 1717 O O . LEU A 1 208 ? -7.290 2.611 -7.374 1.00 89.81 208 LEU A O 1
ATOM 1721 N N . GLN A 1 209 ? -7.357 4.628 -8.361 1.00 86.75 209 GLN A N 1
ATOM 1722 C CA . GLN A 1 209 ? -8.222 5.246 -7.351 1.00 86.75 209 GLN A CA 1
ATOM 1723 C C . GLN A 1 209 ? -9.624 4.626 -7.325 1.00 86.75 209 GLN A C 1
ATOM 1725 O O . GLN A 1 209 ? -10.143 4.306 -6.252 1.00 86.75 209 GLN A O 1
ATOM 1730 N N . GLU A 1 210 ? -10.240 4.411 -8.490 1.00 89.19 210 GLU A N 1
ATOM 1731 C CA . GLU A 1 210 ? -11.564 3.791 -8.555 1.00 89.19 210 GLU A CA 1
ATOM 1732 C C . GLU A 1 210 ? -11.506 2.313 -8.151 1.00 89.19 210 GLU A C 1
ATOM 1734 O O . GLU A 1 210 ? -12.379 1.856 -7.414 1.00 89.19 210 GLU A O 1
ATOM 1739 N N . LEU A 1 211 ? -10.451 1.583 -8.526 1.00 84.75 211 LEU A N 1
ATOM 1740 C CA . LEU A 1 211 ? -10.245 0.207 -8.074 1.00 84.75 211 LEU A CA 1
ATOM 1741 C C . LEU A 1 211 ? -10.100 0.133 -6.549 1.00 84.75 211 LEU A C 1
ATOM 1743 O O . LEU A 1 211 ? -10.778 -0.664 -5.902 1.00 84.75 211 LEU A O 1
ATOM 1747 N N . ALA A 1 212 ? -9.280 1.000 -5.951 1.00 79.94 212 ALA A N 1
ATOM 1748 C CA . ALA A 1 212 ? -9.121 1.059 -4.500 1.00 79.94 212 ALA A CA 1
ATOM 1749 C C . ALA A 1 212 ? -10.445 1.385 -3.792 1.00 79.94 212 ALA A C 1
ATOM 1751 O O . ALA A 1 212 ? -10.759 0.828 -2.740 1.00 79.94 212 ALA A O 1
ATOM 1752 N N . LYS A 1 213 ? -11.265 2.265 -4.373 1.00 79.69 213 LYS A N 1
ATOM 1753 C CA . LYS A 1 213 ? -12.608 2.573 -3.870 1.00 79.69 213 LYS A CA 1
ATOM 1754 C C . LYS A 1 213 ? -13.556 1.375 -3.981 1.00 79.69 213 LYS A C 1
ATOM 1756 O O . LYS A 1 213 ? -14.288 1.110 -3.028 1.00 79.69 213 LYS A O 1
ATOM 1761 N N . GLN A 1 214 ? -13.536 0.641 -5.093 1.00 82.38 214 GLN A N 1
ATOM 1762 C CA . GLN A 1 214 ? -14.321 -0.584 -5.266 1.00 82.38 214 GLN A CA 1
ATOM 1763 C C . GLN A 1 214 ? -13.918 -1.658 -4.252 1.00 82.38 214 GLN A C 1
ATOM 1765 O O . GLN A 1 214 ? -14.789 -2.229 -3.598 1.00 82.38 214 GLN A O 1
ATOM 1770 N N . GLU A 1 215 ? -12.618 -1.881 -4.054 1.00 76.50 215 GLU A N 1
ATOM 1771 C CA . GLU A 1 215 ? -12.118 -2.835 -3.060 1.00 76.50 215 GLU A CA 1
ATOM 1772 C C . GLU A 1 215 ? -12.497 -2.417 -1.635 1.00 76.50 215 GLU A C 1
ATOM 1774 O O . GLU A 1 215 ? -12.963 -3.253 -0.866 1.00 76.50 215 GLU A O 1
ATOM 1779 N N . LYS A 1 216 ? -12.447 -1.120 -1.298 1.00 70.81 216 LYS A N 1
ATOM 1780 C CA . LYS A 1 216 ? -12.964 -0.608 -0.014 1.00 70.81 216 LYS A CA 1
ATOM 1781 C C . LYS A 1 216 ? -14.457 -0.892 0.173 1.00 70.81 216 LYS A C 1
ATOM 1783 O O . LYS A 1 216 ? -14.880 -1.232 1.277 1.00 70.81 216 LYS A O 1
ATOM 1788 N N . ILE A 1 217 ? -15.272 -0.749 -0.874 1.00 73.38 217 ILE A N 1
ATOM 1789 C CA . ILE A 1 217 ? -16.708 -1.070 -0.820 1.00 73.38 217 ILE A CA 1
ATOM 1790 C C . ILE A 1 217 ? -16.908 -2.575 -0.619 1.00 73.38 217 ILE A C 1
ATOM 1792 O O . ILE A 1 217 ? -17.656 -2.969 0.274 1.00 73.38 217 ILE A O 1
ATOM 1796 N N . ARG A 1 218 ? -16.215 -3.408 -1.401 1.00 75.19 218 ARG A N 1
ATOM 1797 C CA . ARG A 1 218 ? -16.276 -4.873 -1.299 1.00 75.19 218 ARG A CA 1
ATOM 1798 C C . ARG A 1 218 ? -15.856 -5.353 0.089 1.00 75.19 218 ARG A C 1
ATOM 1800 O O . ARG A 1 218 ? -16.561 -6.143 0.708 1.00 75.19 218 ARG A O 1
ATOM 1807 N N . HIS A 1 219 ? -14.760 -4.811 0.610 1.00 71.94 219 HIS A N 1
ATOM 1808 C CA . HIS A 1 219 ? -14.276 -5.085 1.956 1.00 71.94 219 HIS A CA 1
ATOM 1809 C C . HIS A 1 219 ? -15.340 -4.764 3.011 1.00 71.94 219 HIS A C 1
ATOM 1811 O O . HIS A 1 219 ? -15.634 -5.588 3.870 1.00 71.94 219 HIS A O 1
ATOM 1817 N N . ARG A 1 220 ? -15.983 -3.592 2.931 1.00 68.75 220 ARG A N 1
ATOM 1818 C CA . ARG A 1 220 ? -17.073 -3.212 3.850 1.00 68.75 220 ARG A CA 1
ATOM 1819 C C . ARG A 1 220 ? -18.289 -4.135 3.765 1.00 68.75 220 ARG A C 1
ATOM 1821 O O . ARG A 1 220 ? -18.983 -4.310 4.758 1.00 68.75 220 ARG A O 1
ATOM 1828 N N . GLN A 1 221 ? -18.563 -4.721 2.599 1.00 73.81 221 GLN A N 1
ATOM 1829 C CA . GLN A 1 221 ? -19.664 -5.676 2.443 1.00 73.81 221 GLN A CA 1
ATOM 1830 C C . GLN A 1 221 ? -19.386 -7.016 3.136 1.00 73.81 221 GLN A C 1
ATOM 1832 O O . GLN A 1 221 ? -20.320 -7.658 3.606 1.00 73.81 221 GLN A O 1
ATOM 1837 N N . ILE A 1 222 ? -18.122 -7.431 3.202 1.00 75.88 222 ILE A N 1
ATOM 1838 C CA . ILE A 1 222 ? -17.693 -8.688 3.831 1.00 75.88 222 ILE A CA 1
ATOM 1839 C C . ILE A 1 222 ? -17.369 -8.490 5.322 1.00 75.88 222 ILE A C 1
ATOM 1841 O O . ILE A 1 222 ? -17.483 -9.421 6.115 1.00 75.88 222 ILE A O 1
ATOM 1845 N N . HIS A 1 223 ? -17.045 -7.262 5.728 1.00 78.50 223 HIS A N 1
ATOM 1846 C CA . HIS A 1 223 ? -16.751 -6.884 7.109 1.00 78.50 223 HIS A CA 1
ATOM 1847 C C . HIS A 1 223 ? -17.723 -5.799 7.592 1.00 78.50 223 HIS A C 1
ATOM 1849 O O . HIS A 1 223 ? -17.346 -4.631 7.705 1.00 78.50 223 HIS A O 1
ATOM 1855 N N . PRO A 1 224 ? -18.993 -6.158 7.867 1.00 84.81 224 PRO A N 1
ATOM 1856 C CA . PRO A 1 224 ? -20.020 -5.203 8.281 1.00 84.81 224 PRO A CA 1
ATOM 1857 C C . PRO A 1 224 ? -19.865 -4.739 9.734 1.00 84.81 224 PRO A C 1
ATOM 1859 O O . PRO A 1 224 ? -20.637 -3.887 10.170 1.00 84.81 224 PRO A O 1
ATOM 1862 N N . TYR A 1 225 ? -18.914 -5.311 10.478 1.00 85.81 225 TYR A N 1
ATOM 1863 C CA . TYR A 1 225 ? -18.599 -4.950 11.854 1.00 85.81 225 TYR A CA 1
ATOM 1864 C C . TYR A 1 225 ? -17.226 -4.300 11.940 1.00 85.81 225 TYR A C 1
ATOM 1866 O O . TYR A 1 225 ? -16.281 -4.734 11.281 1.00 85.81 225 TYR A O 1
ATOM 1874 N N . SER A 1 226 ? -17.109 -3.308 12.811 1.00 83.62 226 SER A N 1
ATOM 1875 C CA . SER A 1 226 ? -15.843 -2.717 13.217 1.00 83.62 226 SER A CA 1
ATOM 1876 C C . SER A 1 226 ? -15.742 -2.720 14.735 1.00 83.62 226 SER A C 1
ATOM 1878 O O . SER A 1 226 ? -16.737 -2.614 15.451 1.00 83.62 226 SER A O 1
ATOM 1880 N N . LEU A 1 227 ? -14.518 -2.840 15.223 1.00 84.69 227 LEU A N 1
ATOM 1881 C CA . LEU A 1 227 ? -14.144 -2.481 16.581 1.00 84.69 227 LEU A CA 1
ATOM 1882 C C . LEU A 1 227 ? -13.176 -1.296 16.451 1.00 84.69 227 LEU A C 1
ATOM 1884 O O . LEU A 1 227 ? -12.540 -1.109 15.416 1.00 84.69 227 LEU A O 1
ATOM 1888 N N . GLY A 1 228 ? -13.157 -0.425 17.444 1.00 85.38 228 GLY A N 1
ATOM 1889 C CA . GLY A 1 228 ? -12.294 0.741 17.474 1.00 85.38 228 GLY A CA 1
ATOM 1890 C C . GLY A 1 228 ? -12.292 1.374 18.855 1.00 85.38 228 GLY A C 1
ATOM 1891 O O . GLY A 1 228 ? -12.998 0.927 19.765 1.00 85.38 228 GLY A O 1
ATOM 1892 N N . TRP A 1 229 ? -11.519 2.447 19.008 1.00 88.81 229 TRP A N 1
ATOM 1893 C CA . TRP A 1 229 ? -11.346 3.129 20.286 1.00 88.81 229 TRP A CA 1
ATOM 1894 C C . TRP A 1 229 ? -11.614 4.618 20.148 1.00 88.81 229 TRP A C 1
ATOM 1896 O O . TRP A 1 229 ? -11.182 5.274 19.203 1.00 88.81 229 TRP A O 1
ATOM 1906 N N . GLU A 1 230 ? -12.331 5.145 21.131 1.00 93.56 230 GLU A N 1
ATOM 1907 C CA . GLU A 1 230 ? -12.592 6.565 21.295 1.00 93.56 230 GLU A CA 1
ATOM 1908 C C . GLU A 1 230 ? -11.879 7.045 22.557 1.00 93.56 230 GLU A C 1
ATOM 1910 O O . GLU A 1 230 ? -12.023 6.455 23.631 1.00 93.56 230 GLU A O 1
ATOM 1915 N N . PHE A 1 231 ? -11.156 8.150 22.435 1.00 94.81 231 PHE A N 1
ATOM 1916 C CA . PHE A 1 231 ? -10.407 8.763 23.515 1.00 94.81 231 PHE A CA 1
ATOM 1917 C C . PHE A 1 231 ? -10.949 10.158 23.813 1.00 94.81 231 PHE A C 1
ATOM 1919 O O . PHE A 1 231 ? -11.328 10.928 22.926 1.00 94.81 231 PHE A O 1
ATOM 1926 N N . ARG A 1 232 ? -10.955 10.505 25.096 1.00 95.00 232 ARG A N 1
ATOM 1927 C CA . ARG A 1 232 ? -11.145 11.869 25.580 1.00 95.00 232 ARG A CA 1
ATOM 1928 C C . ARG A 1 232 ? -9.921 12.245 26.401 1.00 95.00 232 ARG A C 1
ATOM 1930 O O . ARG A 1 232 ? -9.633 11.601 27.407 1.00 95.00 232 ARG A O 1
ATOM 1937 N N . ILE A 1 233 ? -9.255 13.311 25.979 1.00 93.62 233 ILE A N 1
ATOM 1938 C CA . ILE A 1 233 ? -8.085 13.867 26.653 1.00 93.62 233 ILE A CA 1
ATOM 1939 C C . ILE A 1 233 ? -8.544 15.096 27.429 1.00 93.62 233 ILE A C 1
ATOM 1941 O O . ILE A 1 233 ? -9.034 16.063 26.848 1.00 93.62 233 ILE A O 1
ATOM 1945 N N . ASP A 1 234 ? -8.437 15.032 28.750 1.00 92.50 234 ASP A N 1
ATOM 1946 C CA . ASP A 1 234 ? -8.749 16.136 29.645 1.00 92.50 234 ASP A CA 1
ATOM 1947 C C . ASP A 1 234 ? -7.469 16.916 29.949 1.00 92.50 234 ASP A C 1
ATOM 1949 O O . ASP A 1 234 ? -6.605 16.468 30.707 1.00 92.50 234 ASP A O 1
ATOM 1953 N N . THR A 1 235 ? -7.322 18.081 29.321 1.00 88.69 235 THR A N 1
ATOM 1954 C CA . THR A 1 235 ? -6.118 18.910 29.439 1.00 88.69 235 THR A CA 1
ATOM 1955 C C . THR A 1 235 ? -6.035 19.669 30.763 1.00 88.69 235 THR A C 1
ATOM 1957 O O . THR A 1 235 ? -4.949 20.156 31.088 1.00 88.69 235 THR A O 1
ATOM 1960 N N . VAL A 1 236 ? -7.129 19.750 31.532 1.00 90.56 236 VAL A N 1
ATOM 1961 C CA . VAL A 1 236 ? -7.174 20.406 32.848 1.00 90.56 236 VAL A CA 1
ATOM 1962 C C . VAL A 1 236 ? -6.793 19.413 33.937 1.00 90.56 236 VAL A C 1
ATOM 1964 O O . VAL A 1 236 ? -5.859 19.665 34.692 1.00 90.56 236 VAL A O 1
ATOM 1967 N N . GLU A 1 237 ? -7.466 18.260 33.987 1.00 92.94 237 GLU A N 1
ATOM 1968 C CA . GLU A 1 237 ? -7.157 17.210 34.969 1.00 92.94 237 GLU A CA 1
ATOM 1969 C C . GLU A 1 237 ? -5.934 16.366 34.594 1.00 92.94 237 GLU A C 1
ATOM 1971 O O . GLU A 1 237 ? -5.492 15.548 35.399 1.00 92.94 237 GLU A O 1
ATOM 1976 N N . LYS A 1 238 ? -5.409 16.537 33.375 1.00 94.25 238 LYS A N 1
ATOM 1977 C CA . LYS A 1 238 ? -4.345 15.707 32.800 1.00 94.25 238 LYS A CA 1
ATOM 1978 C C . LYS A 1 238 ? -4.703 14.223 32.839 1.00 94.25 238 LYS A C 1
ATOM 1980 O O . LYS A 1 238 ? -3.901 13.389 33.243 1.00 94.25 238 LYS A O 1
ATOM 1985 N N . LYS A 1 239 ? -5.919 13.881 32.401 1.00 94.81 239 LYS A N 1
ATOM 1986 C CA . LYS A 1 239 ? -6.416 12.496 32.357 1.00 94.81 239 LYS A CA 1
ATOM 1987 C C . LYS A 1 239 ? -6.842 12.075 30.963 1.00 94.81 239 LYS A C 1
ATOM 1989 O O . LYS A 1 239 ? -7.422 12.861 30.219 1.00 94.81 239 LYS A O 1
ATOM 1994 N N . ILE A 1 240 ? -6.613 10.808 30.645 1.00 94.25 240 ILE A N 1
ATOM 1995 C CA . ILE A 1 240 ? -7.063 10.170 29.410 1.00 94.25 240 ILE A CA 1
ATOM 1996 C C . ILE A 1 240 ? -8.136 9.143 29.759 1.00 94.25 240 ILE A C 1
ATOM 1998 O O . ILE A 1 240 ? -7.946 8.274 30.612 1.00 94.25 240 ILE A O 1
ATOM 2002 N N . TYR A 1 241 ? -9.264 9.241 29.065 1.00 94.31 241 TYR A N 1
ATOM 2003 C CA . TYR A 1 241 ? -10.363 8.290 29.148 1.00 94.31 241 TYR A CA 1
ATOM 2004 C C . TYR A 1 241 ? -10.508 7.586 27.807 1.00 94.31 241 TYR A C 1
ATOM 2006 O O . TYR A 1 241 ? -10.639 8.256 26.784 1.00 94.31 241 TYR A O 1
ATOM 2014 N N . SER A 1 242 ? -10.543 6.257 27.814 1.00 94.38 242 SER A N 1
ATOM 2015 C CA . SER A 1 242 ? -10.749 5.449 26.615 1.00 94.38 242 SER A CA 1
ATOM 2016 C C . SER A 1 242 ? -12.039 4.635 26.700 1.00 94.38 242 SER A C 1
ATOM 2018 O O . SER A 1 242 ? -12.484 4.193 27.765 1.00 94.38 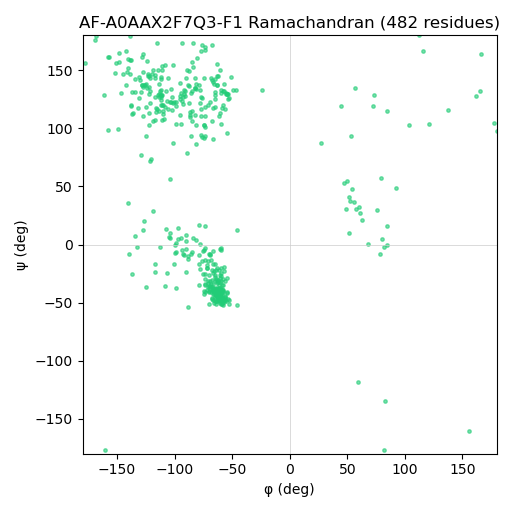242 SER A O 1
ATOM 2020 N N . LYS A 1 243 ? -12.671 4.457 25.546 1.00 95.31 243 LYS A N 1
ATOM 2021 C CA . LYS A 1 243 ? -13.824 3.583 25.337 1.00 95.31 243 LYS A CA 1
ATOM 2022 C C . LYS A 1 243 ? -13.546 2.724 24.124 1.00 95.31 243 LYS A C 1
ATOM 2024 O O . LYS A 1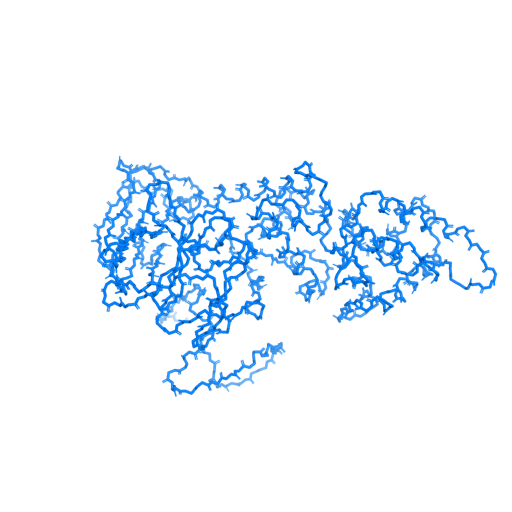 243 ? -12.983 3.227 23.156 1.00 95.31 243 LYS A O 1
ATOM 2029 N N . TYR A 1 244 ? -13.991 1.477 24.153 1.00 92.56 244 TYR A N 1
ATOM 2030 C CA . TYR A 1 244 ? -14.115 0.722 22.916 1.00 92.56 244 TYR A CA 1
ATOM 2031 C C . TYR A 1 244 ? -15.486 0.997 22.299 1.00 92.56 244 TYR A C 1
ATOM 2033 O O . TYR A 1 244 ? -16.465 1.280 23.003 1.00 92.56 244 TYR A O 1
ATOM 2041 N N . VAL A 1 245 ? -15.542 0.936 20.977 1.00 91.62 245 VAL A N 1
ATOM 2042 C CA . VAL A 1 245 ? -16.757 1.093 20.189 1.00 91.62 245 VAL A CA 1
ATOM 2043 C C . VAL A 1 245 ? -16.795 -0.053 19.195 1.00 91.62 245 VAL A C 1
ATOM 2045 O O . VAL A 1 245 ? -15.903 -0.183 18.365 1.00 91.62 245 VAL A O 1
ATOM 2048 N N . VAL A 1 246 ? -17.817 -0.891 19.309 1.00 90.25 246 VAL A N 1
ATOM 2049 C CA . VAL A 1 246 ? -18.158 -1.890 18.302 1.00 90.25 246 VAL A CA 1
ATOM 2050 C C . VAL A 1 246 ? -19.350 -1.365 17.526 1.00 90.25 246 VAL A C 1
ATOM 2052 O O . VAL A 1 246 ? -20.386 -1.080 18.127 1.00 90.25 246 VAL A O 1
ATOM 2055 N N . GLU A 1 247 ? -19.213 -1.249 16.213 1.00 91.25 247 GLU A N 1
ATOM 2056 C CA . GLU A 1 247 ? -20.286 -0.827 15.315 1.00 91.25 247 GLU A CA 1
ATOM 2057 C C . GLU A 1 247 ? -20.584 -1.934 14.308 1.00 91.25 247 GLU A C 1
ATOM 2059 O O . GLU A 1 247 ? -19.714 -2.726 13.948 1.00 91.25 247 GLU A O 1
ATOM 2064 N N . GLY A 1 248 ? -21.833 -2.009 13.863 1.00 89.31 248 GLY A N 1
ATOM 2065 C CA . GLY A 1 248 ? -22.277 -2.989 12.886 1.00 89.31 248 GLY A CA 1
ATOM 2066 C C . GLY A 1 248 ? -23.396 -2.471 11.997 1.00 89.31 248 GLY A C 1
ATOM 2067 O O . GLY A 1 248 ? -24.056 -1.473 12.297 1.00 89.31 248 GLY A O 1
ATOM 2068 N N . TYR A 1 249 ? -23.644 -3.168 10.893 1.00 90.25 249 TYR A N 1
ATOM 2069 C CA . TYR A 1 249 ? -24.767 -2.846 10.017 1.00 90.25 249 TYR A CA 1
ATOM 2070 C C . TYR A 1 249 ? -26.068 -3.432 10.552 1.00 90.25 249 TYR A C 1
ATOM 2072 O O . TYR A 1 249 ? -26.142 -4.609 10.884 1.00 90.25 249 TYR A O 1
ATOM 2080 N N . GLN A 1 250 ? -27.131 -2.624 10.565 1.00 94.56 250 GLN A N 1
ATOM 2081 C CA . GLN A 1 250 ? -28.467 -3.127 10.896 1.00 94.56 250 GLN A CA 1
ATOM 2082 C C . GLN A 1 250 ? -28.987 -4.108 9.843 1.00 94.56 250 GLN A C 1
ATOM 2084 O O . GLN A 1 250 ? -29.702 -5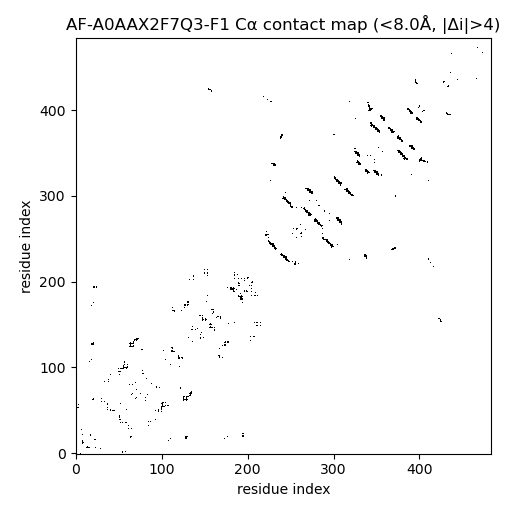.037 10.189 1.00 94.56 250 GLN A O 1
ATOM 2089 N N . ASN A 1 251 ? -28.641 -3.903 8.571 1.00 93.44 251 ASN A N 1
ATOM 2090 C CA . ASN A 1 251 ? -28.965 -4.817 7.483 1.00 93.44 251 ASN A CA 1
ATOM 2091 C C . ASN A 1 251 ? -27.671 -5.423 6.943 1.00 93.44 251 ASN A C 1
ATOM 2093 O O . ASN A 1 251 ? -26.822 -4.694 6.421 1.00 93.44 251 ASN A O 1
ATOM 2097 N N . LEU A 1 252 ? -27.514 -6.733 7.100 1.00 91.94 252 LEU A N 1
ATOM 2098 C CA . LEU A 1 252 ? -26.265 -7.395 6.755 1.00 91.94 252 LEU A CA 1
ATOM 2099 C C . LEU A 1 252 ? -26.181 -7.702 5.256 1.00 91.94 252 LEU A C 1
ATOM 2101 O O . LEU A 1 252 ? -27.141 -8.227 4.685 1.00 91.94 252 LEU A O 1
ATOM 2105 N N . PRO A 1 253 ? -25.034 -7.419 4.612 1.00 89.19 253 PRO A N 1
ATOM 2106 C CA . PRO A 1 253 ? -24.839 -7.723 3.202 1.00 89.19 253 PRO A CA 1
ATOM 2107 C C . PRO A 1 253 ? -24.897 -9.229 2.935 1.00 89.19 253 PRO A C 1
ATOM 2109 O O . PRO A 1 253 ? -24.397 -10.034 3.720 1.00 89.19 253 PRO A O 1
ATOM 2112 N N . GLU A 1 254 ? -25.444 -9.611 1.783 1.00 89.88 254 GLU A N 1
ATOM 2113 C CA . GLU A 1 254 ? -25.555 -11.018 1.378 1.00 89.88 254 GLU A CA 1
ATOM 2114 C C . GLU A 1 254 ? -24.191 -11.721 1.314 1.00 89.88 254 GLU A C 1
ATOM 2116 O O . GLU A 1 254 ? -24.064 -12.850 1.782 1.00 89.88 254 GLU A O 1
ATOM 2121 N N . ALA A 1 255 ? -23.154 -11.028 0.829 1.00 82.44 255 ALA A N 1
ATOM 2122 C CA . ALA A 1 255 ? -21.788 -11.552 0.769 1.00 82.44 255 ALA A CA 1
ATOM 2123 C C . ALA A 1 255 ? -21.279 -12.016 2.147 1.00 82.44 255 ALA A C 1
ATOM 2125 O O . ALA A 1 255 ? -20.827 -13.152 2.284 1.00 82.44 255 ALA A O 1
ATOM 2126 N N . PHE A 1 256 ? -21.442 -11.183 3.183 1.00 86.75 256 PHE A N 1
ATOM 2127 C CA . PHE A 1 256 ? -21.091 -11.535 4.561 1.00 86.75 256 PHE A CA 1
ATOM 2128 C C . PHE A 1 256 ? -21.866 -12.761 5.061 1.00 86.75 256 PHE A C 1
ATOM 2130 O O . PHE A 1 256 ? -21.291 -13.647 5.699 1.00 86.75 256 PHE A O 1
ATOM 2137 N N . LEU A 1 257 ? -23.170 -12.828 4.769 1.00 89.31 257 LEU A N 1
ATOM 2138 C CA . LEU A 1 257 ? -24.023 -13.933 5.205 1.00 89.31 257 LEU A CA 1
ATOM 2139 C C . LEU A 1 257 ? -23.620 -15.260 4.554 1.00 89.31 257 LEU A C 1
ATOM 2141 O O . LEU A 1 257 ? -23.645 -16.291 5.223 1.00 89.31 257 LEU A O 1
ATOM 2145 N N . ILE A 1 258 ? -23.265 -15.253 3.268 1.00 85.50 258 ILE A N 1
ATOM 2146 C CA . ILE A 1 258 ? -22.814 -16.451 2.550 1.00 85.50 258 ILE A CA 1
ATOM 2147 C C . ILE A 1 258 ? -21.485 -16.941 3.129 1.00 85.50 258 ILE A C 1
ATOM 2149 O O . ILE A 1 258 ? -21.375 -18.112 3.495 1.00 85.50 258 ILE A O 1
ATOM 2153 N N . GLU A 1 259 ? -20.506 -16.046 3.273 1.00 83.19 259 GLU A N 1
ATOM 2154 C CA . GLU A 1 259 ? -19.161 -16.380 3.754 1.00 83.19 259 GLU A CA 1
ATOM 2155 C C . GLU A 1 259 ? -19.176 -16.970 5.170 1.00 83.19 259 GLU A C 1
ATOM 2157 O O . GLU A 1 259 ? -18.503 -17.960 5.451 1.00 83.19 259 GLU A O 1
ATOM 2162 N N . ASN A 1 260 ? -20.037 -16.435 6.038 1.00 84.12 260 ASN A N 1
ATOM 2163 C CA . ASN A 1 260 ? -20.179 -16.897 7.418 1.00 84.12 260 ASN A CA 1
ATOM 2164 C C . ASN A 1 260 ? -21.233 -18.005 7.591 1.00 84.12 260 ASN A C 1
ATOM 2166 O O . ASN A 1 260 ? -21.546 -18.377 8.721 1.00 84.12 260 ASN A O 1
ATOM 2170 N N . ARG A 1 261 ? -21.779 -18.555 6.493 1.00 87.12 261 ARG A N 1
ATOM 2171 C CA . ARG A 1 261 ? -22.809 -19.618 6.490 1.00 87.12 261 ARG A CA 1
ATOM 2172 C C . ARG A 1 261 ? -24.095 -19.246 7.250 1.00 87.12 261 ARG A C 1
ATOM 2174 O O . ARG A 1 261 ? -24.786 -20.110 7.781 1.00 87.12 261 ARG A O 1
ATOM 2181 N N . LEU A 1 262 ? -24.442 -17.959 7.263 1.00 88.06 262 LEU A N 1
ATOM 2182 C CA . LEU A 1 262 ? -25.630 -17.386 7.909 1.00 88.06 262 LEU A CA 1
ATOM 2183 C C . LEU A 1 262 ? -26.786 -17.110 6.932 1.00 88.06 262 LEU A C 1
ATOM 2185 O O . LEU A 1 262 ? -27.886 -16.785 7.370 1.00 88.06 262 LEU A O 1
ATOM 2189 N N . ALA A 1 263 ? -26.580 -17.254 5.618 1.00 86.75 263 ALA A N 1
ATOM 2190 C CA . ALA A 1 263 ? -27.570 -16.901 4.588 1.00 86.75 263 ALA A CA 1
ATOM 2191 C C . ALA A 1 263 ? -28.935 -17.605 4.739 1.00 86.75 263 ALA A C 1
ATOM 2193 O O . ALA A 1 263 ? -29.971 -17.032 4.407 1.00 86.75 263 ALA A O 1
ATOM 2194 N N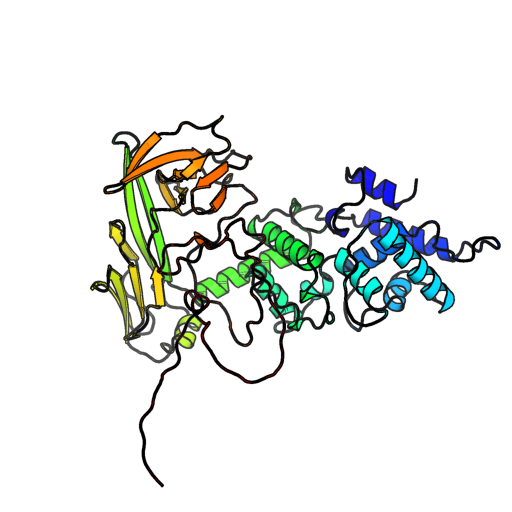 . HIS A 1 264 ? -28.949 -18.832 5.266 1.00 86.50 264 HIS A N 1
ATOM 2195 C CA . HIS A 1 264 ? -30.173 -19.612 5.491 1.00 86.50 264 HIS A CA 1
ATOM 2196 C C . HIS A 1 264 ? -30.614 -19.653 6.957 1.00 86.50 264 HIS A C 1
ATOM 2198 O O . HIS A 1 264 ? -31.569 -20.353 7.294 1.00 86.50 264 HIS A O 1
ATOM 2204 N N . VAL A 1 265 ? -29.935 -18.913 7.834 1.00 88.56 265 VAL A N 1
ATOM 2205 C CA . VAL A 1 265 ? -30.242 -18.879 9.261 1.00 88.56 265 VAL A CA 1
ATOM 2206 C C . VAL A 1 265 ? -31.332 -17.823 9.497 1.00 88.56 265 VAL A C 1
ATOM 2208 O O . VAL A 1 265 ? -31.095 -16.633 9.286 1.00 88.56 265 VAL A O 1
ATOM 2211 N N . PRO A 1 266 ? -32.554 -18.214 9.915 1.00 89.06 266 PRO A N 1
ATOM 2212 C CA . PRO A 1 266 ? -33.673 -17.275 10.040 1.00 89.06 266 PRO A CA 1
ATOM 2213 C C . PRO A 1 266 ? -33.489 -16.292 11.201 1.00 89.06 266 PRO A C 1
ATOM 2215 O O . PRO A 1 266 ? -34.043 -15.189 11.170 1.00 89.06 266 PRO A O 1
ATOM 2218 N N . PHE A 1 267 ? -32.729 -16.704 12.215 1.00 94.00 267 PHE A N 1
ATOM 2219 C CA . PHE A 1 267 ? -32.433 -15.939 13.411 1.00 94.00 267 PHE A CA 1
ATOM 2220 C C . PHE A 1 267 ? -31.029 -16.264 13.906 1.00 94.00 267 PHE A C 1
ATOM 2222 O O . PHE A 1 267 ? -30.707 -17.436 14.098 1.00 94.00 267 PHE A O 1
ATOM 2229 N N . PHE A 1 268 ? -30.232 -15.235 14.167 1.00 94.31 268 PHE A N 1
ATOM 2230 C CA . PHE A 1 268 ? -28.964 -15.390 14.861 1.00 94.31 268 PHE A CA 1
ATOM 2231 C C . PHE A 1 268 ? -28.629 -14.167 15.705 1.00 94.31 268 PHE A C 1
ATOM 2233 O O . PHE A 1 268 ? -29.084 -13.058 15.430 1.00 94.31 268 PHE A O 1
ATOM 2240 N N . SER A 1 269 ? -27.784 -14.377 16.709 1.00 94.25 269 SER A N 1
ATOM 2241 C CA . SER A 1 269 ? -27.318 -13.327 17.608 1.00 94.25 269 SER A CA 1
ATOM 2242 C C . SER A 1 269 ? -25.836 -13.058 17.392 1.00 94.25 269 SER A C 1
ATOM 2244 O O . SER A 1 269 ? -25.046 -13.977 17.162 1.00 94.25 269 SER A O 1
ATOM 2246 N N . VAL A 1 270 ? -25.458 -11.793 17.512 1.00 95.19 270 VAL A N 1
ATOM 2247 C CA . VAL A 1 270 ? -24.070 -11.336 17.556 1.00 95.19 270 VAL A CA 1
ATOM 2248 C C . VAL A 1 270 ? -23.789 -10.816 18.953 1.00 95.19 270 VAL A C 1
ATOM 2250 O O . VAL A 1 270 ? -24.506 -9.948 19.442 1.00 95.19 270 VAL A O 1
ATOM 2253 N N . GLN A 1 271 ? -22.768 -11.354 19.611 1.00 95.88 271 GLN A N 1
ATOM 2254 C CA . GLN A 1 271 ? -22.443 -11.006 20.993 1.00 95.88 271 GLN A CA 1
ATOM 2255 C C . GLN A 1 271 ? -21.135 -10.237 21.058 1.00 95.88 271 GLN A C 1
ATOM 2257 O O . GLN A 1 271 ? -20.115 -10.715 20.565 1.00 95.88 271 GLN A O 1
ATOM 2262 N N . VAL A 1 272 ? -21.151 -9.093 21.735 1.00 95.56 272 VAL A N 1
ATOM 2263 C CA . VAL A 1 272 ? -19.924 -8.411 22.146 1.00 95.56 272 VAL A CA 1
ATOM 2264 C C . VAL A 1 272 ? -19.570 -8.897 23.538 1.00 95.56 272 VAL A C 1
ATOM 2266 O O . VAL A 1 272 ? -20.410 -8.911 24.441 1.00 95.56 272 VAL A O 1
ATOM 2269 N N . ARG A 1 273 ? -18.322 -9.322 23.707 1.00 95.56 273 ARG A N 1
ATOM 2270 C CA . ARG A 1 273 ? -17.789 -9.843 24.956 1.00 95.56 273 ARG A CA 1
ATOM 2271 C C . ARG A 1 273 ? -16.582 -9.031 25.400 1.00 95.56 273 ARG A C 1
ATOM 2273 O O . ARG A 1 273 ? -15.682 -8.754 24.612 1.00 95.56 273 ARG A O 1
ATOM 2280 N N . LYS A 1 274 ? -16.553 -8.707 26.688 1.00 95.56 274 LYS A N 1
ATOM 2281 C CA . LYS A 1 274 ? -15.427 -8.089 27.385 1.00 95.56 274 LYS A CA 1
ATOM 2282 C C . LYS A 1 274 ? -14.838 -9.118 28.343 1.00 95.56 274 LYS A C 1
ATOM 2284 O O . LYS A 1 274 ? -15.548 -9.613 29.215 1.00 95.56 274 LYS A O 1
ATOM 2289 N N . ASN A 1 275 ? -13.565 -9.467 28.171 1.00 93.75 275 ASN A N 1
ATOM 2290 C CA . ASN A 1 275 ? -12.873 -10.498 28.956 1.00 93.75 275 ASN A CA 1
ATOM 2291 C C . ASN A 1 275 ? -13.654 -11.828 28.991 1.00 93.75 275 ASN A C 1
ATOM 2293 O O . ASN A 1 275 ? -13.807 -12.460 30.034 1.00 93.75 275 ASN A O 1
ATOM 2297 N N . GLY A 1 276 ? -14.227 -12.212 27.843 1.00 91.19 276 GLY A N 1
ATOM 2298 C CA . GLY A 1 276 ? -15.050 -13.415 27.687 1.00 91.19 276 GLY A CA 1
ATOM 2299 C C . GLY A 1 276 ? -16.496 -13.305 28.191 1.00 91.19 276 GLY A C 1
ATOM 2300 O O . GLY A 1 276 ? -17.293 -14.196 27.905 1.00 91.19 276 GLY A O 1
ATOM 2301 N N . GLN A 1 277 ? -16.878 -12.224 28.877 1.00 94.50 277 GLN A N 1
ATOM 2302 C CA . GLN A 1 277 ? -18.243 -12.018 29.373 1.00 94.50 277 GLN A CA 1
ATOM 2303 C C . GLN A 1 277 ? -19.073 -11.197 28.389 1.00 94.50 277 GLN A C 1
ATOM 2305 O O . GLN A 1 277 ? -18.635 -10.135 27.953 1.00 94.50 277 GLN A O 1
ATOM 2310 N N . ALA A 1 278 ? -20.276 -11.666 28.052 1.00 94.81 278 ALA A N 1
ATOM 2311 C CA . ALA A 1 278 ? -21.190 -10.933 27.181 1.00 94.81 278 ALA A CA 1
ATOM 2312 C C . ALA A 1 278 ? -21.639 -9.618 27.835 1.00 94.81 278 ALA A C 1
ATOM 2314 O O . ALA A 1 278 ? -22.156 -9.619 28.950 1.00 94.81 278 ALA A O 1
ATOM 2315 N N . VAL A 1 279 ? -21.430 -8.513 27.121 1.00 96.81 279 VAL A N 1
ATOM 2316 C CA . VAL A 1 279 ? -21.812 -7.157 27.543 1.00 96.81 279 VAL A CA 1
ATOM 2317 C C . VAL A 1 279 ? -22.990 -6.625 26.738 1.00 96.81 279 VAL A C 1
ATOM 2319 O O . VAL A 1 279 ? -23.858 -5.981 27.311 1.00 96.81 279 VAL A O 1
ATOM 2322 N N . ASP A 1 280 ? -23.057 -6.956 25.447 1.00 96.81 280 ASP A N 1
ATOM 2323 C CA . ASP A 1 280 ? -24.161 -6.612 24.552 1.00 96.81 280 ASP A CA 1
ATOM 2324 C C . ASP A 1 280 ? -24.461 -7.780 23.609 1.00 96.81 280 ASP A C 1
ATOM 2326 O O . ASP A 1 280 ? -23.588 -8.588 23.277 1.00 96.81 280 ASP A O 1
ATOM 2330 N N . THR A 1 281 ? -25.715 -7.882 23.172 1.00 96.50 281 THR A N 1
ATOM 2331 C CA . THR A 1 281 ? -26.172 -8.881 22.199 1.00 96.50 281 THR A CA 1
ATOM 2332 C C . THR A 1 281 ? -27.095 -8.224 21.181 1.00 96.50 281 THR A C 1
ATOM 2334 O O . THR A 1 281 ? -28.022 -7.504 21.546 1.00 96.50 281 THR A O 1
ATOM 2337 N N . PHE A 1 282 ? -26.835 -8.481 19.902 1.00 96.75 282 PHE A N 1
ATOM 2338 C CA . PHE A 1 282 ? -27.585 -7.954 18.771 1.00 96.75 282 PHE A CA 1
ATOM 2339 C C . PHE A 1 282 ? -28.247 -9.097 18.015 1.00 96.75 282 PHE A C 1
ATOM 2341 O O . PHE A 1 282 ? -27.572 -9.922 17.399 1.00 96.75 282 PHE A O 1
ATOM 2348 N N . ASP A 1 283 ? -29.572 -9.124 18.049 1.00 96.38 283 ASP A N 1
ATOM 2349 C CA . ASP A 1 283 ? -30.368 -10.167 17.416 1.00 96.38 283 ASP A CA 1
ATOM 2350 C C . ASP A 1 283 ? -30.776 -9.765 15.997 1.00 96.38 283 ASP A C 1
ATOM 2352 O O . ASP A 1 283 ? -31.374 -8.704 15.781 1.00 96.38 283 ASP A O 1
ATOM 2356 N N . TYR A 1 284 ? -30.474 -10.633 15.034 1.00 96.25 284 TYR A N 1
ATOM 2357 C CA . TYR A 1 284 ? -30.827 -10.481 13.628 1.00 96.25 284 TYR A CA 1
ATOM 2358 C C . TYR A 1 284 ? -31.946 -11.451 13.270 1.00 96.25 284 TYR A C 1
ATOM 2360 O O . TYR A 1 284 ? -31.805 -12.665 13.406 1.00 96.25 284 TYR A O 1
ATOM 2368 N N . VAL A 1 285 ? -33.054 -10.914 12.759 1.00 94.44 285 VAL A N 1
ATOM 2369 C CA . VAL A 1 285 ? -34.166 -11.691 12.201 1.00 94.44 285 VAL A CA 1
ATOM 2370 C C . VAL A 1 285 ? -34.161 -11.475 10.700 1.00 94.44 285 VAL A C 1
ATOM 2372 O O . VAL A 1 285 ? -34.301 -10.341 10.246 1.00 94.44 285 VAL A O 1
ATOM 2375 N N . LYS A 1 286 ? -34.014 -12.559 9.930 1.00 90.94 286 LYS A N 1
ATOM 2376 C CA . LYS A 1 286 ? -33.905 -12.505 8.464 1.00 90.94 286 LYS A CA 1
ATOM 2377 C C . LYS A 1 286 ? -32.900 -11.441 8.006 1.00 90.94 286 LYS A C 1
ATOM 2379 O O . LYS A 1 286 ? -33.294 -10.602 7.220 1.00 90.94 286 LYS A O 1
ATOM 2384 N N . ASN A 1 287 ? -31.666 -11.471 8.526 1.00 90.50 287 ASN A N 1
ATOM 2385 C CA . ASN A 1 287 ? -30.556 -10.529 8.268 1.00 90.50 287 ASN A CA 1
ATOM 2386 C C . ASN A 1 287 ? -30.680 -9.085 8.785 1.00 90.50 287 ASN A C 1
ATOM 2388 O O . ASN A 1 287 ? -29.742 -8.303 8.606 1.00 90.50 287 ASN A O 1
ATOM 2392 N N . PHE A 1 288 ? -31.779 -8.744 9.459 1.00 94.94 288 PHE A N 1
ATOM 2393 C CA . PHE A 1 288 ? -32.016 -7.395 9.956 1.00 94.94 288 PHE A CA 1
ATOM 2394 C C . PHE A 1 288 ? -32.023 -7.339 11.487 1.00 94.94 288 PHE A C 1
ATOM 2396 O O . PHE A 1 288 ? -32.784 -8.056 12.142 1.00 94.94 288 PHE A O 1
ATOM 2403 N N . CYS A 1 289 ? -31.211 -6.451 12.059 1.00 95.81 289 CYS A N 1
ATOM 2404 C CA . CYS A 1 289 ? -31.259 -6.094 13.470 1.00 95.81 289 CYS A CA 1
ATOM 2405 C C . CYS A 1 289 ? -32.140 -4.860 13.671 1.00 95.81 289 CYS A C 1
ATOM 2407 O O . CYS A 1 289 ? -31.910 -3.789 13.105 1.00 95.81 289 CYS A O 1
ATOM 2409 N N . ARG A 1 290 ? -33.154 -5.003 14.528 1.00 93.00 290 ARG A N 1
ATOM 2410 C CA . ARG A 1 290 ? -34.132 -3.942 14.805 1.00 93.00 290 ARG A CA 1
ATOM 2411 C C . ARG A 1 290 ? -33.505 -2.698 15.435 1.00 93.00 290 ARG A C 1
ATOM 2413 O O . ARG A 1 290 ? -33.995 -1.593 15.208 1.00 93.00 290 ARG A O 1
ATOM 2420 N N . TYR A 1 291 ? -32.469 -2.880 16.245 1.00 93.00 291 TYR A N 1
ATOM 2421 C CA . TYR A 1 291 ? -31.816 -1.805 16.985 1.00 93.00 291 TYR A CA 1
ATOM 2422 C C . TYR A 1 291 ? -30.519 -1.379 16.293 1.00 93.00 291 TYR A C 1
ATOM 2424 O O . TYR A 1 291 ? -29.933 -2.180 15.562 1.00 93.00 291 TYR A O 1
ATOM 2432 N N . PRO A 1 292 ? -30.063 -0.129 16.489 1.00 94.88 292 PRO A N 1
ATOM 2433 C CA . PRO A 1 292 ? -28.729 0.274 16.069 1.00 94.88 292 PRO A CA 1
ATOM 2434 C C . PRO A 1 292 ? -27.684 -0.659 16.677 1.00 94.88 292 PRO A C 1
ATOM 2436 O O . PRO A 1 292 ? -27.693 -0.912 17.882 1.00 94.88 292 PRO A O 1
ATOM 2439 N N . VAL A 1 293 ? -26.792 -1.173 15.838 1.00 94.81 293 VAL A N 1
ATOM 2440 C CA . VAL A 1 293 ? -25.774 -2.140 16.246 1.00 94.81 293 VAL A CA 1
ATOM 2441 C C . VAL A 1 293 ? -24.548 -1.359 16.696 1.00 94.81 293 VAL A C 1
ATOM 2443 O O . VAL A 1 293 ? -23.615 -1.142 15.928 1.00 94.81 293 VAL A O 1
ATOM 2446 N N . VAL A 1 294 ? -24.608 -0.846 17.922 1.00 96.25 294 VAL A N 1
ATOM 2447 C CA . VAL A 1 294 ? -23.532 -0.064 18.537 1.00 96.25 294 VAL A CA 1
ATOM 2448 C C . VAL A 1 294 ? -23.371 -0.504 19.986 1.00 96.25 294 VAL A C 1
ATOM 2450 O O . VAL A 1 294 ? -24.293 -0.358 20.784 1.00 96.25 294 VAL A O 1
ATOM 2453 N N . SER A 1 295 ? -22.192 -1.015 20.330 1.00 95.81 295 SER A N 1
ATOM 2454 C CA . SER A 1 295 ? -21.790 -1.368 21.695 1.00 95.81 295 SER A CA 1
ATOM 2455 C C . SER A 1 295 ? -20.640 -0.459 22.104 1.00 95.81 295 SER A C 1
ATOM 2457 O O . SER A 1 295 ? -19.564 -0.503 21.504 1.00 95.81 295 SER A O 1
ATOM 2459 N N . LYS A 1 296 ? -20.851 0.374 23.123 1.00 96.06 296 LYS A N 1
ATOM 2460 C CA . LYS A 1 296 ? -19.888 1.400 23.529 1.00 96.06 296 LYS A CA 1
ATOM 2461 C C . LYS A 1 296 ? -19.741 1.453 25.038 1.00 96.06 296 LYS A C 1
ATOM 2463 O O . LYS A 1 296 ? -20.637 1.933 25.729 1.00 96.06 296 LYS A O 1
ATOM 2468 N N . HIS A 1 297 ? -18.566 1.072 25.536 1.00 96.38 297 HIS A N 1
ATOM 2469 C CA . HIS A 1 297 ? -18.303 0.990 26.975 1.00 96.38 297 HIS A CA 1
ATOM 2470 C C . HIS A 1 297 ? -16.897 1.477 27.344 1.00 96.38 297 HIS A C 1
ATOM 2472 O O . HIS A 1 297 ? -16.010 1.519 26.488 1.00 96.38 297 HIS A O 1
ATOM 2478 N N . PRO A 1 298 ? -16.666 1.853 28.617 1.00 95.12 298 PRO A N 1
ATOM 2479 C CA . PRO A 1 298 ? -15.332 2.161 29.121 1.00 95.12 298 PRO A CA 1
ATOM 2480 C C . PRO A 1 298 ? -14.350 0.998 28.938 1.00 95.12 298 PRO A C 1
ATOM 2482 O O . PRO A 1 298 ? -14.678 -0.167 29.199 1.00 95.12 298 PRO A O 1
ATOM 2485 N N . TYR A 1 299 ? -13.131 1.347 28.536 1.00 92.88 299 TYR A N 1
ATOM 2486 C CA . TYR A 1 299 ? -12.007 0.429 28.416 1.00 92.88 299 TYR A CA 1
ATOM 2487 C C . TYR A 1 299 ? -11.048 0.625 29.596 1.00 92.88 299 TYR A C 1
ATOM 2489 O O . TYR A 1 299 ? -10.711 1.757 29.945 1.00 92.88 299 TYR A O 1
ATOM 2497 N N . ALA A 1 300 ? -10.618 -0.473 30.207 1.00 89.69 300 ALA A N 1
ATOM 2498 C CA . ALA A 1 300 ? -9.554 -0.521 31.196 1.00 89.69 300 ALA A CA 1
ATOM 2499 C C . ALA A 1 300 ? -8.338 -1.248 30.608 1.00 89.69 300 ALA A C 1
ATOM 2501 O O . ALA A 1 300 ? -8.472 -2.113 29.746 1.00 89.69 300 ALA A O 1
ATOM 2502 N N . ASP A 1 301 ? -7.146 -0.878 31.072 1.00 85.56 301 ASP A N 1
ATOM 2503 C CA . ASP A 1 301 ? -5.895 -1.486 30.616 1.00 85.56 301 ASP A CA 1
ATOM 2504 C C . ASP A 1 301 ? -5.916 -3.015 30.793 1.00 85.56 301 ASP A C 1
ATOM 2506 O O . ASP A 1 301 ? -6.262 -3.513 31.866 1.00 85.56 301 ASP A O 1
ATOM 2510 N N . GLY A 1 302 ? -5.563 -3.741 29.729 1.00 84.44 302 GLY A N 1
ATOM 2511 C CA . GLY A 1 302 ? -5.597 -5.205 29.669 1.00 84.44 302 GLY A CA 1
ATOM 2512 C C . GLY A 1 302 ? -6.950 -5.834 29.309 1.00 84.44 302 GLY A C 1
ATOM 2513 O O . GLY A 1 302 ? -7.026 -7.059 29.222 1.00 84.44 302 GLY A O 1
ATOM 2514 N N . ASP A 1 303 ? -8.007 -5.045 29.088 1.00 90.44 303 ASP A N 1
ATOM 2515 C CA . ASP A 1 303 ? -9.285 -5.586 28.621 1.00 90.44 303 ASP A CA 1
ATOM 2516 C C . ASP A 1 303 ? -9.159 -6.194 27.213 1.00 90.44 303 ASP A C 1
ATOM 2518 O O . ASP A 1 303 ? -8.689 -5.554 26.276 1.00 90.44 303 ASP A O 1
ATOM 2522 N N . SER A 1 304 ? -9.670 -7.411 27.036 1.00 91.31 304 SER A N 1
ATOM 2523 C CA . SER A 1 304 ? -9.836 -8.052 25.731 1.00 91.31 304 SER A CA 1
ATOM 2524 C C . SER A 1 304 ? -11.284 -7.926 25.268 1.00 91.31 304 SER A C 1
ATOM 2526 O O . SER A 1 304 ? -12.215 -8.355 25.961 1.00 91.31 304 SER A O 1
ATOM 2528 N N . ILE A 1 305 ? -11.483 -7.327 24.097 1.00 90.69 305 ILE A N 1
ATOM 2529 C CA . ILE A 1 305 ? -12.794 -7.108 23.488 1.00 90.69 305 ILE A CA 1
ATOM 2530 C C . ILE A 1 305 ? -12.943 -8.050 22.303 1.00 90.69 305 ILE A C 1
ATOM 2532 O O . ILE A 1 305 ? -12.062 -8.152 21.459 1.00 90.69 305 ILE A O 1
ATOM 2536 N N . SER A 1 306 ? -14.072 -8.743 22.229 1.00 90.56 306 SER A N 1
ATOM 2537 C CA . SER A 1 306 ? -14.333 -9.707 21.163 1.00 90.56 306 SER A CA 1
ATOM 2538 C C . SER A 1 306 ? -15.781 -9.662 20.703 1.00 90.56 306 SER A C 1
ATOM 2540 O O . SER A 1 306 ? -16.689 -9.383 21.482 1.00 90.56 306 SER A O 1
ATOM 2542 N N . LEU A 1 307 ? -16.000 -9.941 19.425 1.00 90.38 307 LEU A N 1
ATOM 2543 C CA . LEU A 1 307 ? -17.309 -10.081 18.808 1.00 90.38 307 LEU A CA 1
ATOM 2544 C C . LEU A 1 307 ? -17.449 -11.510 18.301 1.00 90.38 307 LEU A C 1
ATOM 2546 O O . LEU A 1 307 ? -16.607 -11.991 17.548 1.00 90.38 307 LEU A O 1
ATOM 2550 N N . PHE A 1 308 ? -18.524 -12.178 18.699 1.00 91.81 308 PHE A N 1
ATOM 2551 C CA . PHE A 1 308 ? -18.855 -13.535 18.282 1.00 91.81 308 PHE A CA 1
ATOM 2552 C C . PHE A 1 308 ? -20.096 -13.518 17.403 1.00 91.81 308 PHE A C 1
ATOM 2554 O O . PHE A 1 308 ? -21.106 -12.905 17.761 1.00 91.81 308 PHE A O 1
ATOM 2561 N N . LEU A 1 309 ? -20.032 -14.223 16.277 1.00 90.44 309 LEU A N 1
ATOM 2562 C CA . LEU A 1 309 ? -21.197 -14.494 15.446 1.00 90.44 309 LEU A CA 1
ATOM 2563 C C . LEU A 1 309 ? -21.802 -15.826 15.882 1.00 90.44 309 LEU A C 1
ATOM 2565 O O . LEU A 1 309 ? -21.074 -16.794 16.045 1.00 90.44 309 LEU A O 1
ATOM 2569 N N . HIS A 1 310 ? -23.118 -15.871 16.066 1.00 83.75 310 HIS A N 1
ATOM 2570 C CA . HIS A 1 310 ? -23.950 -17.079 16.094 1.00 83.75 310 HIS A CA 1
ATOM 2571 C C . HIS A 1 310 ? -23.273 -18.395 16.522 1.00 83.75 310 HIS A C 1
ATOM 2573 O O . HIS A 1 310 ? -22.809 -19.152 15.673 1.00 83.75 310 HIS A O 1
ATOM 2579 N N . GLU A 1 311 ? -23.238 -18.678 17.826 1.00 78.94 311 GLU A N 1
ATOM 2580 C CA . GLU A 1 311 ? -22.719 -19.941 18.393 1.00 78.94 311 GLU A CA 1
ATOM 2581 C C . GLU A 1 311 ? -21.303 -20.358 17.929 1.00 78.94 311 GLU A C 1
ATOM 2583 O O . GLU A 1 311 ? -20.853 -21.455 18.252 1.00 78.94 311 GLU A O 1
ATOM 2588 N N . GLN A 1 312 ? -20.559 -19.496 17.226 1.00 83.69 312 GLN A N 1
ATOM 2589 C CA . GLN A 1 312 ? -19.189 -19.787 16.829 1.00 83.69 312 GLN A CA 1
ATOM 2590 C C . GLN A 1 312 ? -18.302 -19.876 18.071 1.00 83.69 312 GLN A C 1
ATOM 2592 O O . GLN A 1 312 ? -18.388 -19.060 18.991 1.00 83.69 312 GLN A O 1
ATOM 2597 N N . GLU A 1 313 ? -17.405 -20.862 18.079 1.00 80.94 313 GLU A N 1
ATOM 2598 C CA . GLU A 1 313 ? -16.437 -21.042 19.166 1.00 80.94 313 GLU A CA 1
ATOM 2599 C C . GLU A 1 313 ? -15.320 -19.993 19.134 1.00 80.94 313 GLU A C 1
ATOM 2601 O O . GLU A 1 313 ? -14.722 -19.687 20.166 1.00 80.94 313 GLU A O 1
ATOM 2606 N N . LYS A 1 314 ? -15.035 -19.432 17.952 1.00 82.19 314 LYS A N 1
ATOM 2607 C CA . LYS A 1 314 ? -13.980 -18.439 17.738 1.00 82.19 314 LYS A CA 1
ATOM 2608 C C . LYS A 1 314 ? -14.582 -17.045 17.534 1.00 82.19 314 LYS A C 1
ATOM 2610 O O . LYS A 1 314 ? -15.631 -16.931 16.899 1.00 82.19 314 LYS A O 1
ATOM 2615 N N . PRO A 1 315 ? -13.932 -15.987 18.051 1.00 84.06 315 PRO A N 1
ATOM 2616 C CA . PRO A 1 315 ? -14.378 -14.624 17.811 1.00 84.06 315 PRO A CA 1
ATOM 2617 C C . PRO A 1 315 ? -14.183 -14.254 16.337 1.00 84.06 315 PRO A C 1
ATOM 2619 O O . PRO A 1 315 ? -13.170 -14.598 15.731 1.00 84.06 315 PRO A O 1
ATOM 2622 N N . TYR A 1 316 ? -15.143 -13.519 15.784 1.00 84.19 316 TYR A N 1
ATOM 2623 C CA . TYR A 1 316 ? -15.062 -12.931 14.448 1.00 84.19 316 TYR A CA 1
ATOM 2624 C C . TYR A 1 316 ? -14.118 -11.725 14.424 1.00 84.19 316 TYR A C 1
ATOM 2626 O O . TYR A 1 316 ? -13.291 -11.597 13.529 1.00 84.19 316 TYR A O 1
ATOM 2634 N N . ILE A 1 317 ? -14.210 -10.868 15.444 1.00 82.69 317 ILE A N 1
ATOM 2635 C CA . ILE A 1 317 ? -13.253 -9.787 15.707 1.00 82.69 317 ILE A CA 1
ATOM 2636 C C . ILE A 1 317 ? -12.786 -9.942 17.146 1.00 82.69 317 ILE A C 1
ATOM 2638 O O . ILE A 1 317 ? -13.595 -10.192 18.038 1.00 82.69 317 ILE A O 1
ATOM 2642 N N . THR A 1 318 ? -11.493 -9.782 17.386 1.00 83.12 318 THR A N 1
ATOM 2643 C CA . THR A 1 318 ? -10.938 -9.704 18.734 1.00 83.12 318 THR A CA 1
ATOM 2644 C C . THR A 1 318 ? -9.823 -8.685 18.749 1.00 83.12 318 THR A C 1
ATOM 2646 O O . THR A 1 318 ? -9.007 -8.664 17.833 1.00 83.12 318 THR A O 1
ATOM 2649 N N . ASP A 1 319 ? -9.789 -7.855 19.783 1.00 81.31 319 ASP A N 1
ATOM 2650 C CA . ASP A 1 319 ? -8.734 -6.868 19.947 1.00 81.31 319 ASP A CA 1
ATOM 2651 C C . ASP A 1 319 ? -8.564 -6.437 21.407 1.00 81.31 319 ASP A C 1
ATOM 2653 O O . ASP A 1 319 ? -9.452 -6.614 22.248 1.00 81.31 319 ASP A O 1
ATOM 2657 N N . TYR A 1 320 ? -7.408 -5.864 21.702 1.00 83.69 320 TYR A N 1
ATOM 2658 C CA . TYR A 1 320 ? -7.092 -5.188 22.946 1.00 83.69 320 TYR A CA 1
ATOM 2659 C C . TYR A 1 320 ? -6.177 -4.001 22.637 1.00 83.69 320 TYR A C 1
ATOM 2661 O O . TYR A 1 320 ? -5.342 -4.034 21.741 1.00 83.69 320 TYR A O 1
ATOM 2669 N N . LEU A 1 321 ? -6.314 -2.931 23.408 1.00 84.25 321 LEU A N 1
ATOM 2670 C CA . LEU A 1 321 ? -5.465 -1.758 23.251 1.00 84.25 321 LEU A CA 1
ATOM 2671 C C . LEU A 1 321 ? -4.186 -1.940 24.065 1.00 84.25 321 LEU A C 1
ATOM 2673 O O . LEU A 1 321 ? -4.233 -1.894 25.299 1.00 84.25 321 LEU A O 1
ATOM 2677 N N . ASP A 1 322 ? -3.059 -2.131 23.382 1.00 82.94 322 ASP A N 1
ATOM 2678 C CA . ASP A 1 322 ? -1.750 -2.241 24.022 1.00 82.94 322 ASP A CA 1
ATOM 2679 C C . ASP A 1 322 ? -1.253 -0.871 24.496 1.00 82.94 322 ASP A C 1
ATOM 2681 O O . ASP A 1 322 ? -0.767 -0.059 23.718 1.00 82.94 322 ASP A O 1
ATOM 2685 N N . THR A 1 323 ? -1.349 -0.595 25.791 1.00 83.44 323 THR A N 1
ATOM 2686 C CA . THR A 1 323 ? -0.931 0.692 26.366 1.00 83.44 323 THR A CA 1
ATOM 2687 C C . THR A 1 323 ? 0.588 0.832 26.550 1.00 83.44 323 THR A C 1
ATOM 2689 O O . THR A 1 323 ? 1.045 1.862 27.050 1.00 83.44 323 THR A O 1
ATOM 2692 N N . ASN A 1 324 ? 1.387 -0.179 26.175 1.00 82.69 324 ASN A N 1
ATOM 2693 C CA . ASN A 1 324 ? 2.853 -0.159 26.290 1.00 82.69 324 ASN A CA 1
ATOM 2694 C C . ASN A 1 324 ? 3.560 0.441 25.068 1.00 82.69 324 ASN A C 1
ATOM 2696 O O . ASN A 1 324 ? 4.763 0.703 25.126 1.00 82.69 324 ASN A O 1
ATOM 2700 N N . ILE A 1 325 ? 2.828 0.682 23.980 1.00 84.19 325 ILE A N 1
ATOM 2701 C CA . ILE A 1 325 ? 3.364 1.248 22.739 1.00 84.19 325 ILE A CA 1
ATOM 2702 C C . ILE A 1 325 ? 2.840 2.673 22.494 1.00 84.19 325 ILE A C 1
ATOM 2704 O O . ILE A 1 325 ? 1.762 3.029 22.981 1.00 84.19 325 ILE A O 1
ATOM 2708 N N . PRO A 1 326 ? 3.584 3.513 21.755 1.00 88.44 326 PRO A N 1
ATOM 2709 C CA . PRO A 1 326 ? 3.100 4.820 21.341 1.00 88.44 326 PRO A CA 1
ATOM 2710 C C . PRO A 1 326 ? 1.874 4.743 20.423 1.00 88.44 326 PRO A C 1
ATOM 2712 O O . PRO A 1 326 ? 1.857 3.960 19.474 1.00 88.44 326 PRO A O 1
ATOM 2715 N N . HIS A 1 327 ? 0.883 5.608 20.660 1.00 88.50 327 HIS A N 1
ATOM 2716 C CA . HIS A 1 327 ? -0.349 5.694 19.861 1.00 88.50 327 HIS A CA 1
ATOM 2717 C C . HIS A 1 327 ? -0.535 7.084 19.275 1.00 88.50 327 HIS A C 1
ATOM 2719 O O . HIS A 1 327 ? -0.517 8.072 20.009 1.00 88.50 327 HIS A O 1
ATOM 2725 N N . LEU A 1 328 ? -0.791 7.158 17.970 1.00 89.75 328 LEU A N 1
ATOM 2726 C CA . LEU A 1 328 ? -1.258 8.385 17.334 1.00 89.75 328 LEU A CA 1
ATOM 2727 C C . LEU A 1 328 ? -2.779 8.437 17.386 1.00 89.75 328 LEU A C 1
ATOM 2729 O O . LEU A 1 328 ? -3.440 7.444 17.096 1.00 89.75 328 LEU A O 1
ATOM 2733 N N . LEU A 1 329 ? -3.330 9.602 17.705 1.00 91.75 329 LEU A N 1
ATOM 2734 C CA . LEU A 1 329 ? -4.762 9.830 17.769 1.00 91.75 329 LEU A CA 1
ATOM 2735 C C . LEU A 1 329 ? -5.186 10.981 16.858 1.00 91.75 329 LEU A C 1
ATOM 2737 O O . LEU A 1 329 ? -4.581 12.045 16.919 1.00 91.75 329 LEU A O 1
ATOM 2741 N N . TYR A 1 330 ? -6.259 10.824 16.087 1.00 90.38 330 TYR A N 1
ATOM 2742 C CA . TYR A 1 330 ? -6.861 11.902 15.298 1.00 90.38 330 TYR A CA 1
ATOM 2743 C C . TYR A 1 330 ? -7.943 12.626 16.065 1.00 90.38 330 TYR A C 1
ATOM 2745 O O . TYR A 1 330 ? -8.853 12.002 16.612 1.00 90.38 330 TYR A O 1
ATOM 2753 N N . ARG A 1 331 ? -7.890 13.956 16.048 1.00 91.38 331 ARG A N 1
ATOM 2754 C CA . ARG A 1 331 ? -8.930 14.796 16.623 1.00 91.38 331 ARG A CA 1
ATOM 2755 C C . ARG A 1 331 ? -10.136 14.869 15.689 1.00 91.38 331 ARG A C 1
ATOM 2757 O O . ARG A 1 331 ? -10.056 15.347 14.558 1.00 91.38 331 ARG A O 1
ATOM 2764 N N . LYS A 1 332 ? -11.292 14.454 16.196 1.00 90.75 332 LYS A N 1
ATOM 2765 C CA . LYS A 1 332 ? -12.588 14.610 15.535 1.00 90.75 332 LYS A CA 1
ATOM 2766 C C . LYS A 1 332 ? -13.151 16.013 15.734 1.00 90.75 332 LYS A C 1
ATOM 2768 O O . LYS A 1 332 ? -12.824 16.727 16.682 1.00 90.75 332 LYS A O 1
ATOM 2773 N N . LYS A 1 333 ? -14.097 16.382 14.864 1.00 86.44 333 LYS A N 1
ATOM 2774 C CA . LYS A 1 333 ? -14.840 17.655 14.939 1.00 86.44 333 LYS A CA 1
ATOM 2775 C C . LYS A 1 333 ? -15.621 17.831 16.245 1.00 86.44 333 LYS A C 1
ATOM 2777 O O . LYS A 1 333 ? -15.861 18.958 16.655 1.00 86.44 333 LYS A O 1
ATOM 2782 N N . ASP A 1 334 ? -16.016 1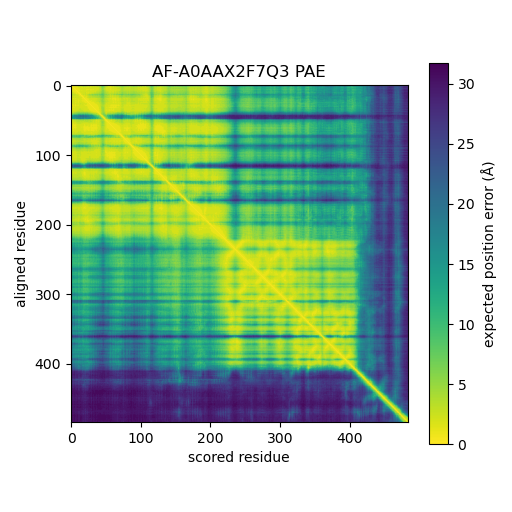6.733 16.889 1.00 86.88 334 ASP A N 1
ATOM 2783 C CA . ASP A 1 334 ? -16.702 16.739 18.187 1.00 86.88 334 ASP A CA 1
ATOM 2784 C C . ASP A 1 334 ? -15.736 16.886 19.382 1.00 86.88 334 ASP A C 1
ATOM 2786 O O . ASP A 1 334 ? -16.164 16.843 20.535 1.00 86.88 334 ASP A O 1
ATOM 2790 N N . GLY A 1 335 ? -14.438 17.067 19.114 1.00 85.06 335 GLY A N 1
ATOM 2791 C CA . GLY A 1 335 ? -13.388 17.254 20.111 1.00 85.06 335 GLY A CA 1
ATOM 2792 C C . GLY A 1 335 ? -12.862 15.960 20.731 1.00 85.06 335 GLY A C 1
ATOM 2793 O O . GLY A 1 335 ? -11.944 16.028 21.549 1.00 85.06 335 GLY A O 1
ATOM 2794 N N . LYS A 1 336 ? -13.412 14.798 20.364 1.00 92.12 336 LYS A N 1
ATOM 2795 C CA . LYS A 1 336 ? -12.883 13.497 20.783 1.00 92.12 336 LYS A CA 1
ATOM 2796 C C . LYS A 1 336 ? -11.748 13.050 19.876 1.00 92.12 336 LYS A C 1
ATOM 2798 O O . LYS A 1 336 ? -11.475 13.668 18.851 1.00 92.12 336 LYS A O 1
ATOM 2803 N N . TYR A 1 337 ? -11.119 11.952 20.255 1.00 92.25 337 TYR A N 1
ATOM 2804 C CA . TYR A 1 337 ? -9.993 11.380 19.544 1.00 92.25 337 TYR A CA 1
ATOM 2805 C C . TYR A 1 337 ? -10.280 9.927 19.145 1.00 92.25 337 TYR A C 1
ATOM 2807 O O . TYR A 1 337 ? -10.975 9.214 19.868 1.00 92.25 337 TYR A O 1
ATOM 2815 N N . GLU A 1 338 ? -9.759 9.485 18.007 1.00 88.94 338 GLU A N 1
ATOM 2816 C CA . GLU A 1 338 ? -9.752 8.079 17.566 1.00 88.94 338 GLU A CA 1
ATOM 2817 C C . GLU A 1 338 ? -8.333 7.645 17.205 1.00 88.94 338 GLU A C 1
ATOM 2819 O O . GLU A 1 338 ? -7.482 8.510 17.025 1.00 88.94 338 GLU A O 1
ATOM 2824 N N . LEU A 1 339 ? -8.062 6.340 17.102 1.00 84.38 339 LEU A N 1
ATOM 2825 C CA . LEU A 1 339 ? -6.747 5.882 16.643 1.00 84.38 339 LEU A CA 1
ATOM 2826 C C . LEU A 1 339 ? -6.457 6.401 15.231 1.00 84.38 339 LEU A C 1
ATOM 2828 O O . LEU A 1 339 ? -7.290 6.313 14.330 1.00 84.38 339 LEU A O 1
ATOM 2832 N N . GLY A 1 340 ? -5.255 6.934 15.068 1.00 77.06 340 GLY A N 1
ATOM 2833 C CA . GLY A 1 340 ? -4.692 7.380 13.809 1.00 77.06 340 GLY A CA 1
ATOM 2834 C C . GLY A 1 340 ? -3.472 6.556 13.417 1.00 77.06 340 GLY A C 1
ATOM 2835 O O . GLY A 1 340 ? -2.972 5.716 14.169 1.00 77.06 340 GLY A O 1
ATOM 2836 N N . ASN A 1 341 ? -2.979 6.812 12.211 1.00 72.25 341 ASN A N 1
ATOM 2837 C CA . ASN A 1 341 ? -1.863 6.076 11.627 1.00 72.25 341 ASN A CA 1
ATOM 2838 C C . ASN A 1 341 ? -0.855 6.940 10.848 1.00 72.25 341 ASN A C 1
ATOM 2840 O O . ASN A 1 341 ? 0.193 6.423 10.484 1.00 72.25 341 ASN A O 1
ATOM 2844 N N . GLN A 1 342 ? -1.123 8.226 10.606 1.00 76.88 342 GLN A N 1
ATOM 2845 C CA . GLN A 1 342 ? -0.284 9.187 9.875 1.00 76.88 342 GLN A CA 1
ATOM 2846 C C . GLN A 1 342 ? -0.520 10.619 10.372 1.00 76.88 342 GLN A C 1
ATOM 2848 O O . GLN A 1 342 ? -1.638 10.990 10.686 1.00 76.88 342 GLN A O 1
ATOM 2853 N N . ILE A 1 343 ? 0.492 11.479 10.366 1.00 81.88 343 ILE A N 1
ATOM 2854 C CA . ILE A 1 343 ? 0.326 12.905 10.717 1.00 81.88 343 ILE A CA 1
ATOM 2855 C C . ILE A 1 343 ? 0.091 13.780 9.471 1.00 81.88 343 ILE A C 1
ATOM 2857 O O . ILE A 1 343 ? 0.156 13.289 8.346 1.00 81.88 343 ILE A O 1
ATOM 2861 N N . GLY A 1 344 ? -0.207 15.072 9.661 1.00 71.12 344 GLY A N 1
ATOM 2862 C CA . GLY A 1 344 ? -0.248 16.073 8.577 1.00 71.12 344 GLY A CA 1
ATOM 2863 C C . GLY A 1 344 ? -1.561 16.177 7.780 1.00 71.12 344 GLY A C 1
ATOM 2864 O O . GLY A 1 344 ? -1.584 16.725 6.679 1.00 71.12 344 GLY A O 1
ATOM 2865 N N . ARG A 1 345 ? -2.669 15.622 8.291 1.00 74.75 345 ARG A N 1
ATOM 2866 C CA . ARG A 1 345 ? -4.020 15.752 7.686 1.00 74.75 345 ARG A CA 1
ATOM 2867 C C . ARG A 1 345 ? -5.058 16.309 8.642 1.00 74.75 345 ARG A C 1
ATOM 2869 O O . ARG A 1 345 ? -5.969 17.032 8.249 1.00 74.75 345 ARG A O 1
ATOM 2876 N N . THR A 1 346 ? -4.931 15.924 9.898 1.00 84.06 346 THR A N 1
ATOM 2877 C CA . THR A 1 346 ? -5.832 16.273 10.985 1.00 84.06 346 THR A CA 1
ATOM 2878 C C . THR A 1 346 ? -4.992 16.574 12.204 1.00 84.06 346 THR A C 1
ATOM 2880 O O . THR A 1 346 ? -3.943 15.953 12.397 1.00 84.06 346 THR A O 1
ATOM 2883 N N . ASP A 1 347 ? -5.461 17.503 13.034 1.00 90.00 347 ASP A N 1
ATOM 2884 C CA . ASP A 1 347 ? -4.844 17.728 14.333 1.00 90.00 347 ASP A CA 1
ATOM 2885 C C . ASP A 1 347 ? -4.805 16.395 15.068 1.00 90.00 347 ASP A C 1
ATOM 2887 O O . ASP A 1 347 ? -5.795 15.654 15.112 1.00 90.00 347 ASP A O 1
ATOM 2891 N N . SER A 1 348 ? -3.633 16.067 15.578 1.00 91.94 348 SER A N 1
ATOM 2892 C CA . SER A 1 348 ? -3.351 14.758 16.125 1.00 91.94 348 SER A CA 1
ATOM 2893 C C . SER A 1 348 ? -2.769 14.873 17.523 1.00 91.94 348 SER A C 1
ATOM 2895 O O . SER A 1 348 ? -2.287 15.924 17.941 1.00 91.94 348 SER A O 1
ATOM 2897 N N . PHE A 1 349 ? -2.833 13.778 18.264 1.00 92.88 349 PHE A N 1
ATOM 2898 C CA . PHE A 1 349 ? -2.266 13.673 19.594 1.00 92.88 349 PHE A CA 1
ATOM 2899 C C . PHE A 1 349 ? -1.439 12.400 19.678 1.00 92.88 349 PHE A C 1
ATOM 2901 O O . PHE A 1 349 ? -1.941 11.322 19.373 1.00 92.88 349 PHE A O 1
ATOM 2908 N N . LEU A 1 350 ? -0.180 12.515 20.075 1.00 92.75 350 LEU A N 1
ATOM 2909 C CA . LEU A 1 350 ? 0.710 11.377 20.238 1.00 92.75 350 LEU A CA 1
ATOM 2910 C C . LEU A 1 350 ? 0.814 11.019 21.719 1.00 92.75 350 LEU A C 1
ATOM 2912 O O . LEU A 1 350 ? 1.189 11.851 22.545 1.00 92.75 350 LEU A O 1
ATOM 2916 N N . LEU A 1 351 ? 0.458 9.779 22.038 1.00 92.56 351 LEU A N 1
ATOM 2917 C CA . LEU A 1 351 ? 0.623 9.163 23.348 1.00 92.56 351 LEU A CA 1
ATOM 2918 C C . LEU A 1 351 ? 1.927 8.376 23.369 1.00 92.56 351 LEU A C 1
ATOM 2920 O O . LEU A 1 351 ? 2.144 7.537 22.501 1.00 92.56 351 LEU A O 1
ATOM 2924 N N . ILE A 1 352 ? 2.773 8.625 24.363 1.00 91.88 352 ILE A N 1
ATOM 2925 C CA . ILE A 1 352 ? 4.106 8.042 24.502 1.00 91.88 352 ILE A CA 1
ATOM 2926 C C . ILE A 1 352 ? 4.223 7.415 25.897 1.00 91.88 352 ILE A C 1
ATOM 2928 O O . ILE A 1 352 ? 4.221 8.122 26.908 1.00 91.88 352 ILE A O 1
ATOM 2932 N N . PRO A 1 353 ? 4.283 6.080 25.992 1.00 90.25 353 PRO A N 1
ATOM 2933 C CA . PRO A 1 353 ? 4.539 5.392 27.249 1.00 90.25 353 PRO A CA 1
ATOM 2934 C C . PRO A 1 353 ? 5.924 5.719 27.803 1.00 90.25 353 PRO A C 1
ATOM 2936 O O . PRO A 1 353 ? 6.841 6.041 27.059 1.00 90.25 353 PRO A O 1
ATOM 2939 N N . LYS A 1 354 ? 6.087 5.591 29.122 1.00 86.44 354 LYS A N 1
ATOM 2940 C CA . LYS A 1 354 ? 7.304 5.991 29.850 1.00 86.44 354 LYS A CA 1
ATOM 2941 C C . LYS A 1 354 ? 8.607 5.368 29.322 1.00 86.44 354 LYS A C 1
ATOM 2943 O O . LYS A 1 354 ? 9.665 5.974 29.462 1.00 86.44 354 LYS A O 1
ATOM 2948 N N . ASP A 1 355 ? 8.534 4.172 28.743 1.00 85.75 355 ASP A N 1
ATOM 2949 C CA . ASP A 1 355 ? 9.699 3.445 28.220 1.00 85.75 355 ASP A CA 1
ATOM 2950 C C . ASP A 1 355 ? 10.088 3.864 26.788 1.00 85.75 355 ASP A C 1
ATOM 2952 O O . ASP A 1 355 ? 10.990 3.280 26.182 1.00 85.75 355 ASP A O 1
ATOM 2956 N N . TRP A 1 356 ? 9.419 4.891 26.259 1.00 89.25 356 TRP A N 1
ATOM 2957 C CA . TRP A 1 356 ? 9.660 5.486 24.954 1.00 89.25 356 TRP A CA 1
ATOM 2958 C C . TRP A 1 356 ? 10.035 6.966 25.098 1.00 89.25 356 TRP A C 1
ATOM 2960 O O . TRP A 1 356 ? 9.549 7.660 25.986 1.00 89.25 356 TRP A O 1
ATOM 2970 N N . TYR A 1 357 ? 10.895 7.457 24.211 1.00 87.94 357 TYR A N 1
ATOM 2971 C CA . TYR A 1 357 ? 11.325 8.856 24.157 1.00 87.94 357 TYR A CA 1
ATOM 2972 C C . TYR A 1 357 ? 11.401 9.340 22.710 1.00 87.94 357 TYR A C 1
ATOM 2974 O O . TYR A 1 357 ? 11.507 8.540 21.778 1.00 87.94 357 TYR A O 1
ATOM 2982 N N . ILE A 1 358 ? 11.347 10.651 22.503 1.00 87.12 358 ILE A N 1
ATOM 2983 C CA . ILE A 1 358 ? 11.458 11.239 21.166 1.00 87.12 358 ILE A CA 1
ATOM 2984 C C . ILE A 1 358 ? 12.928 11.475 20.846 1.00 87.12 358 ILE A C 1
ATOM 2986 O O . ILE A 1 358 ? 13.689 11.957 21.672 1.00 87.12 358 ILE A O 1
ATOM 2990 N N . GLU A 1 359 ? 13.354 11.140 19.634 1.00 83.06 359 GLU A N 1
ATOM 2991 C CA . GLU A 1 359 ? 14.726 11.420 19.205 1.00 83.06 359 GLU A CA 1
ATOM 2992 C C . GLU A 1 359 ? 14.912 12.889 18.793 1.00 83.06 359 GLU A C 1
ATOM 2994 O O . GLU A 1 359 ? 15.957 13.483 19.046 1.00 83.06 359 GLU A O 1
ATOM 2999 N N . ASN A 1 360 ? 13.892 13.498 18.187 1.00 73.69 360 ASN A N 1
ATOM 3000 C CA . ASN A 1 360 ? 13.885 14.886 17.729 1.00 73.69 360 ASN A CA 1
ATOM 3001 C C . ASN A 1 360 ? 13.070 15.825 18.644 1.00 73.69 360 ASN A C 1
ATOM 3003 O O . ASN A 1 360 ? 12.155 16.506 18.189 1.00 73.69 360 ASN A O 1
ATOM 3007 N N . GLU A 1 361 ? 13.400 15.875 19.940 1.00 64.31 361 GLU A N 1
ATOM 3008 C CA . GLU A 1 361 ? 12.649 16.596 20.997 1.00 64.31 361 GLU A CA 1
ATOM 3009 C C . GLU A 1 361 ? 12.492 18.122 20.812 1.00 64.31 361 GLU A C 1
ATOM 3011 O O . GLU A 1 361 ? 11.812 18.778 21.597 1.00 64.31 361 GLU A O 1
ATOM 3016 N N . THR A 1 362 ? 13.090 18.738 19.793 1.00 59.41 362 THR A N 1
ATOM 3017 C CA . THR A 1 362 ? 13.332 20.190 19.762 1.00 59.41 362 THR A CA 1
ATOM 3018 C C . THR A 1 362 ? 12.108 21.085 19.520 1.00 59.41 362 THR A C 1
ATOM 3020 O O . THR A 1 362 ? 12.262 22.305 19.546 1.00 59.41 362 THR A O 1
ATOM 3023 N N . SER A 1 363 ? 10.907 20.539 19.293 1.00 69.69 363 SER A N 1
ATOM 3024 C CA . SER A 1 363 ? 9.758 21.334 18.811 1.00 69.69 363 SER A CA 1
ATOM 3025 C C . SER A 1 363 ? 8.434 21.118 19.548 1.00 69.69 363 SER A C 1
ATOM 3027 O O . SER A 1 363 ? 7.459 21.797 19.226 1.00 69.69 363 SER A O 1
ATOM 3029 N N . PHE A 1 364 ? 8.370 20.224 20.538 1.00 81.06 364 PHE A N 1
ATOM 3030 C CA . PHE A 1 364 ? 7.099 19.820 21.147 1.00 81.06 364 PHE A CA 1
ATOM 3031 C C . PHE A 1 364 ? 7.036 20.094 22.647 1.00 81.06 364 PHE A C 1
ATOM 3033 O O . PHE A 1 364 ? 8.008 19.924 23.377 1.00 81.06 364 PHE A O 1
ATOM 3040 N N . THR A 1 365 ? 5.850 20.484 23.120 1.00 85.94 365 THR A N 1
ATOM 3041 C CA . THR A 1 365 ? 5.563 20.542 24.557 1.00 85.94 365 THR A CA 1
ATOM 3042 C C . THR A 1 365 ? 5.075 19.174 25.011 1.00 85.94 365 THR A C 1
ATOM 3044 O O . THR A 1 365 ? 3.983 18.752 24.635 1.00 85.94 365 THR A O 1
ATOM 3047 N N . ILE A 1 366 ? 5.885 18.493 25.819 1.00 90.06 366 ILE A N 1
ATOM 3048 C CA . ILE A 1 366 ? 5.562 17.179 26.380 1.00 90.06 366 ILE A CA 1
ATOM 3049 C C . ILE A 1 366 ? 4.872 17.374 27.730 1.00 90.06 366 ILE A C 1
ATOM 3051 O O . ILE A 1 366 ? 5.376 18.090 28.596 1.00 90.06 366 ILE A O 1
ATOM 3055 N N . ILE A 1 367 ? 3.706 16.753 27.906 1.00 92.56 367 ILE A N 1
ATOM 3056 C CA . ILE A 1 367 ? 2.914 16.848 29.136 1.00 92.56 367 ILE A CA 1
ATOM 3057 C C . ILE A 1 367 ? 2.579 15.442 29.627 1.00 92.56 367 ILE A C 1
ATOM 3059 O O . ILE A 1 367 ? 2.134 14.609 28.844 1.00 92.56 367 ILE A O 1
ATOM 3063 N N . ASP A 1 368 ? 2.726 15.196 30.927 1.00 94.44 368 ASP A N 1
ATOM 3064 C CA . ASP A 1 368 ? 2.318 13.935 31.545 1.00 94.44 368 ASP A CA 1
ATOM 3065 C C . ASP A 1 368 ? 0.797 13.882 31.750 1.00 94.44 368 ASP A C 1
ATOM 3067 O O . ASP A 1 368 ? 0.185 14.812 32.284 1.00 94.44 368 ASP A O 1
ATOM 3071 N N . TYR A 1 369 ? 0.197 12.760 31.360 1.00 94.69 369 TYR A N 1
ATOM 3072 C CA . TYR A 1 369 ? -1.210 12.433 31.546 1.00 94.69 369 TYR A CA 1
ATOM 3073 C C . TYR A 1 369 ? -1.365 11.123 32.313 1.00 94.69 369 TYR A C 1
ATOM 3075 O O . TYR A 1 369 ? -0.619 10.165 32.120 1.00 94.69 369 TYR A O 1
ATOM 3083 N N . GLN A 1 370 ? -2.396 11.051 33.146 1.00 93.25 370 GLN A N 1
ATOM 3084 C CA . GLN A 1 370 ? -2.830 9.821 33.783 1.00 93.25 370 GLN A CA 1
ATOM 3085 C C . GLN A 1 370 ? -3.813 9.073 32.873 1.00 93.25 370 GLN A C 1
ATOM 3087 O O . GLN A 1 370 ? -4.887 9.582 32.550 1.00 93.25 370 GLN A O 1
ATOM 3092 N N . TRP A 1 371 ? -3.487 7.834 32.509 1.00 91.12 371 TRP A N 1
ATOM 3093 C CA . TRP A 1 371 ? -4.384 6.933 31.787 1.00 91.12 371 TRP A CA 1
ATOM 3094 C C . TRP A 1 371 ? -4.581 5.654 32.603 1.00 91.12 371 TRP A C 1
ATOM 3096 O O . TRP A 1 371 ? -3.695 4.806 32.713 1.00 91.12 371 TRP A O 1
ATOM 3106 N N . GLY A 1 372 ? -5.737 5.554 33.266 1.00 87.00 372 GLY A N 1
ATOM 3107 C CA . GLY A 1 372 ? -5.962 4.530 34.286 1.00 87.00 372 GLY A CA 1
ATOM 3108 C C . GLY A 1 372 ? -4.948 4.658 35.430 1.00 87.00 372 GLY A C 1
ATOM 3109 O O . GLY A 1 372 ? -4.891 5.687 36.107 1.00 87.00 372 GLY A O 1
ATOM 3110 N N . ASN A 1 373 ? -4.133 3.620 35.622 1.00 86.06 373 ASN A N 1
ATOM 3111 C CA . ASN A 1 373 ? -3.097 3.570 36.661 1.00 86.06 373 ASN A CA 1
ATOM 3112 C C . ASN A 1 373 ? -1.695 3.944 36.145 1.00 86.06 373 ASN A C 1
ATOM 3114 O O . ASN A 1 373 ? -0.724 3.839 36.893 1.00 86.06 373 ASN A O 1
ATOM 3118 N N . ARG A 1 374 ? -1.572 4.352 34.877 1.00 88.12 374 ARG A N 1
ATOM 3119 C CA . ARG A 1 374 ? -0.294 4.657 34.225 1.00 88.12 374 ARG A CA 1
ATOM 3120 C C . ARG A 1 374 ? -0.124 6.152 33.997 1.00 88.12 374 ARG A C 1
ATOM 3122 O O . ARG A 1 374 ? -1.105 6.881 33.849 1.00 88.12 374 ARG A O 1
ATOM 3129 N N . ILE A 1 375 ? 1.133 6.575 33.923 1.00 91.38 375 ILE A N 1
ATOM 3130 C CA . ILE A 1 375 ? 1.524 7.904 33.451 1.00 91.38 375 ILE A CA 1
ATOM 3131 C C . ILE A 1 375 ? 2.042 7.745 32.023 1.00 91.38 375 ILE A C 1
ATOM 3133 O O . ILE A 1 375 ? 2.911 6.907 31.774 1.00 91.38 375 ILE A O 1
ATOM 3137 N N . ILE A 1 376 ? 1.483 8.523 31.103 1.00 92.81 376 ILE A N 1
ATOM 3138 C CA . ILE A 1 376 ? 1.819 8.548 29.680 1.00 92.81 376 ILE A CA 1
ATOM 3139 C C . ILE A 1 376 ? 2.097 9.991 29.277 1.00 92.81 376 ILE A C 1
ATOM 3141 O O . ILE A 1 376 ? 1.371 10.902 29.666 1.00 92.81 376 ILE A O 1
ATOM 3145 N N . GLN A 1 377 ? 3.141 10.192 28.486 1.00 93.94 377 GLN A N 1
ATOM 3146 C CA . GLN A 1 377 ? 3.469 11.484 27.906 1.00 93.94 377 GLN A CA 1
ATOM 3147 C C . GLN A 1 377 ? 2.571 11.756 26.701 1.00 93.94 377 GLN A C 1
ATOM 3149 O O . GLN A 1 377 ? 2.300 10.870 25.896 1.00 93.94 377 GLN A O 1
ATOM 3154 N N . GLY A 1 378 ? 2.077 12.981 26.592 1.00 92.62 378 GLY A N 1
ATOM 3155 C CA . GLY A 1 378 ? 1.163 13.413 25.548 1.00 92.62 378 GLY A CA 1
ATOM 3156 C C . GLY A 1 378 ? 1.690 14.629 24.806 1.00 92.62 378 GLY A C 1
ATOM 3157 O O . GLY A 1 378 ? 2.207 15.558 25.434 1.00 92.62 378 GLY A O 1
ATOM 3158 N N . ILE A 1 379 ? 1.536 14.624 23.483 1.00 92.56 379 ILE A N 1
ATOM 3159 C CA . ILE A 1 379 ? 1.988 15.695 22.591 1.00 92.56 379 ILE A CA 1
ATOM 3160 C C . ILE A 1 379 ? 0.893 16.034 21.594 1.00 92.56 379 ILE A C 1
ATOM 3162 O O . ILE A 1 379 ? 0.350 15.152 20.934 1.00 92.56 379 ILE A O 1
ATOM 3166 N N . GLU A 1 380 ? 0.611 17.325 21.450 1.00 91.56 380 GLU A N 1
ATOM 3167 C CA . GLU A 1 380 ? -0.262 17.845 20.400 1.00 91.56 380 GLU A CA 1
ATOM 3168 C C . GLU A 1 380 ? 0.535 18.069 19.111 1.00 91.56 380 GLU A C 1
ATOM 3170 O O . GLU A 1 380 ? 1.609 18.671 19.125 1.00 91.56 380 GLU A O 1
ATOM 3175 N N . ILE A 1 381 ? -0.006 17.580 17.996 1.00 90.56 381 ILE A N 1
ATOM 3176 C CA . ILE A 1 381 ? 0.596 17.666 16.667 1.00 90.56 381 ILE A CA 1
ATOM 3177 C C . ILE A 1 381 ? -0.392 18.396 15.750 1.00 90.56 381 ILE A C 1
ATOM 3179 O O . ILE A 1 381 ? -1.472 17.865 15.474 1.00 90.56 381 ILE A O 1
ATOM 3183 N N . PRO A 1 382 ? -0.057 19.603 15.271 1.00 88.94 382 PRO A N 1
ATOM 3184 C CA . PRO A 1 382 ? -0.888 20.341 14.326 1.00 88.94 382 PRO A CA 1
ATOM 3185 C C . PRO A 1 382 ? -1.105 19.596 13.002 1.00 88.94 382 PRO A C 1
ATOM 3187 O O . PRO A 1 382 ? -0.243 18.847 12.539 1.00 88.94 382 PRO A O 1
ATOM 3190 N N . SER A 1 383 ? -2.250 19.836 12.361 1.00 86.31 383 SER A N 1
ATOM 3191 C CA . SER A 1 383 ? -2.576 19.277 11.040 1.00 86.31 383 SER A CA 1
ATOM 3192 C C . SER A 1 383 ? -1.625 19.693 9.914 1.00 86.31 383 SER A C 1
ATOM 3194 O O . SER A 1 383 ? -1.555 18.983 8.917 1.00 86.31 383 SER A O 1
ATOM 3196 N N . ASP A 1 384 ? -0.900 20.801 10.051 1.00 82.50 384 ASP A N 1
ATOM 3197 C CA . ASP A 1 384 ? 0.066 21.316 9.074 1.00 82.50 384 ASP A CA 1
ATOM 3198 C C . ASP A 1 384 ? 1.513 20.870 9.347 1.00 82.50 384 ASP A C 1
ATOM 3200 O O . ASP A 1 384 ? 2.434 21.297 8.652 1.00 82.50 384 ASP A O 1
ATOM 3204 N N . PHE A 1 385 ? 1.732 19.996 10.333 1.00 84.00 385 PHE A N 1
ATOM 3205 C CA . PHE A 1 385 ? 3.054 19.453 10.618 1.00 84.00 385 PHE A CA 1
ATOM 3206 C C . PHE A 1 385 ? 3.517 18.497 9.506 1.00 84.00 385 PHE A C 1
ATOM 3208 O O . PHE A 1 385 ? 2.849 17.504 9.206 1.00 84.00 385 PHE A O 1
ATOM 3215 N N . ILE A 1 386 ? 4.674 18.802 8.912 1.00 79.50 386 ILE A N 1
ATOM 3216 C CA . ILE A 1 386 ? 5.212 18.114 7.724 1.00 79.50 386 ILE A CA 1
ATOM 3217 C C . ILE A 1 386 ? 6.396 17.190 8.012 1.00 79.50 386 ILE A C 1
ATOM 3219 O O . ILE A 1 386 ? 6.648 16.268 7.236 1.00 79.50 386 ILE A O 1
ATOM 3223 N N . ASP A 1 387 ? 7.134 17.442 9.093 1.00 82.62 387 ASP A N 1
ATOM 3224 C CA . ASP A 1 387 ? 8.326 16.666 9.420 1.00 82.62 387 ASP A CA 1
ATOM 3225 C C . ASP A 1 387 ? 7.946 15.295 9.996 1.00 82.62 387 ASP A C 1
ATOM 3227 O O . ASP A 1 387 ? 6.785 15.001 10.276 1.00 82.62 387 ASP A O 1
ATOM 3231 N N . ASN A 1 388 ? 8.938 14.428 10.176 1.00 85.00 388 ASN A N 1
ATOM 3232 C CA . ASN A 1 388 ? 8.736 13.145 10.838 1.00 85.00 388 ASN A CA 1
ATOM 3233 C C . ASN A 1 388 ? 8.969 13.277 12.349 1.00 85.00 388 ASN A C 1
ATOM 3235 O O . ASN A 1 388 ? 9.899 13.956 12.782 1.00 85.00 388 ASN A O 1
ATOM 3239 N N . ILE A 1 389 ? 8.185 12.566 13.157 1.00 85.00 389 ILE A N 1
ATOM 3240 C CA . ILE A 1 389 ? 8.431 12.384 14.594 1.00 85.00 389 ILE A CA 1
ATOM 3241 C C . ILE A 1 389 ? 8.977 10.979 14.800 1.00 85.00 389 ILE A C 1
ATOM 3243 O O . ILE A 1 389 ? 8.338 9.999 14.415 1.00 85.00 389 ILE A O 1
ATOM 3247 N N . ILE A 1 390 ? 10.160 10.875 15.400 1.00 86.75 390 ILE A N 1
ATOM 3248 C CA . ILE A 1 390 ? 10.822 9.592 15.635 1.00 86.75 390 ILE A CA 1
ATOM 3249 C C . ILE A 1 390 ? 10.771 9.291 17.127 1.00 86.75 390 ILE A C 1
ATOM 3251 O O . ILE A 1 390 ? 11.328 10.032 17.934 1.00 86.75 390 ILE A O 1
ATOM 3255 N N . VAL A 1 391 ? 10.116 8.190 17.490 1.00 85.12 391 VAL A N 1
ATOM 3256 C CA . VAL A 1 391 ? 9.980 7.726 18.872 1.00 85.12 391 VAL A CA 1
ATOM 3257 C C . VAL A 1 391 ? 10.768 6.433 19.040 1.00 85.12 391 VAL A C 1
ATOM 3259 O O . VAL A 1 391 ? 10.588 5.487 18.276 1.00 85.12 391 VAL A O 1
ATOM 3262 N N . LYS A 1 392 ? 11.651 6.381 20.034 1.00 85.25 392 LYS A N 1
ATOM 3263 C CA . LYS A 1 392 ? 12.523 5.243 20.334 1.00 85.25 392 LYS A CA 1
ATOM 3264 C C . LYS A 1 392 ? 12.153 4.621 21.667 1.00 85.25 392 LYS A C 1
ATOM 3266 O O . LYS A 1 392 ? 11.934 5.334 22.638 1.00 85.25 392 LYS A O 1
ATOM 3271 N N . GLY A 1 393 ? 12.145 3.299 21.723 1.00 83.25 393 GLY A N 1
ATOM 3272 C CA . GLY A 1 393 ? 11.922 2.527 22.940 1.00 83.25 393 GLY A CA 1
ATOM 3273 C C . GLY A 1 393 ? 12.866 1.336 23.012 1.00 83.25 393 GLY A C 1
ATOM 3274 O O . GLY A 1 393 ? 13.671 1.097 22.108 1.00 83.25 393 GLY A O 1
ATOM 3275 N N . ALA A 1 394 ? 12.766 0.561 24.091 1.00 72.38 394 ALA A N 1
ATOM 3276 C CA . ALA A 1 394 ? 13.544 -0.671 24.240 1.00 72.38 394 ALA A CA 1
ATOM 3277 C C . ALA A 1 394 ? 13.252 -1.701 23.128 1.00 72.38 394 ALA A C 1
ATOM 3279 O O . ALA A 1 394 ? 14.134 -2.500 22.795 1.00 72.38 394 ALA A O 1
ATOM 3280 N N . ASP A 1 395 ? 12.048 -1.636 22.554 1.00 65.88 395 ASP A N 1
ATOM 3281 C CA . ASP A 1 395 ? 11.512 -2.603 21.595 1.00 65.88 395 ASP A CA 1
ATOM 3282 C C . ASP A 1 395 ? 11.638 -2.163 20.127 1.00 65.88 395 ASP A C 1
ATOM 3284 O O . ASP A 1 395 ? 11.371 -2.957 19.227 1.00 65.88 395 ASP A O 1
ATOM 3288 N N . GLY A 1 396 ? 12.081 -0.929 19.848 1.00 75.38 396 GLY A N 1
ATOM 3289 C CA . GLY A 1 396 ? 12.281 -0.466 18.472 1.00 75.38 396 GLY A CA 1
ATOM 3290 C C . GLY A 1 396 ? 12.210 1.046 18.277 1.00 75.38 396 GLY A C 1
ATOM 3291 O O . GLY A 1 396 ? 12.384 1.831 19.210 1.00 75.38 396 GLY A O 1
ATOM 3292 N N . ILE A 1 397 ? 11.980 1.448 17.025 1.00 78.19 397 ILE A N 1
ATOM 3293 C CA . ILE A 1 397 ? 11.840 2.844 16.603 1.00 78.19 397 ILE A CA 1
ATOM 3294 C C . ILE A 1 397 ? 10.555 2.965 15.779 1.00 78.19 397 ILE A C 1
ATOM 3296 O O . ILE A 1 397 ? 10.344 2.188 14.851 1.00 78.19 397 ILE A O 1
ATOM 3300 N N . ILE A 1 398 ? 9.724 3.956 16.094 1.00 77.25 398 ILE A N 1
ATOM 3301 C CA . ILE A 1 398 ? 8.503 4.289 15.359 1.00 77.25 398 ILE A CA 1
ATOM 3302 C C . ILE A 1 398 ? 8.684 5.656 14.715 1.00 77.25 398 ILE A C 1
ATOM 3304 O O . ILE A 1 398 ? 9.053 6.620 15.385 1.00 77.25 398 ILE A O 1
ATOM 3308 N N . THR A 1 399 ? 8.398 5.751 13.419 1.00 80.25 399 THR A N 1
ATOM 3309 C CA . THR A 1 399 ? 8.395 7.020 12.689 1.00 80.25 399 THR A CA 1
ATOM 3310 C C . THR A 1 399 ? 6.966 7.391 12.329 1.00 80.25 399 THR A C 1
ATOM 3312 O O . THR A 1 399 ? 6.326 6.708 11.535 1.00 80.25 399 THR A O 1
ATOM 3315 N N . PHE A 1 400 ? 6.479 8.486 12.902 1.00 81.56 400 PHE A N 1
ATOM 3316 C CA . PHE A 1 400 ? 5.209 9.098 12.538 1.00 81.56 400 PHE A CA 1
ATOM 3317 C C . PHE A 1 400 ? 5.488 10.167 11.485 1.00 81.56 400 PHE A C 1
ATOM 3319 O O . PHE A 1 400 ? 6.257 11.092 11.736 1.00 81.56 400 PHE A O 1
ATOM 3326 N N . GLY A 1 401 ? 4.880 10.042 10.310 1.00 78.00 401 GLY A N 1
ATOM 3327 C CA . GLY A 1 401 ? 5.110 10.956 9.193 1.00 78.00 401 GLY A CA 1
ATOM 3328 C C . GLY A 1 401 ? 3.951 10.946 8.209 1.00 78.00 401 GLY A C 1
ATOM 3329 O O . GLY A 1 401 ? 3.168 9.996 8.180 1.00 78.00 401 GLY A O 1
ATOM 3330 N N . MET A 1 402 ? 3.855 11.978 7.367 1.00 70.56 402 MET A N 1
ATOM 3331 C CA . MET A 1 402 ? 2.835 12.042 6.306 1.00 70.56 402 MET A CA 1
ATOM 3332 C C . MET A 1 402 ? 2.956 10.884 5.304 1.00 70.56 402 MET A C 1
ATOM 3334 O O . MET A 1 402 ? 1.959 10.414 4.763 1.00 70.56 402 MET A O 1
ATOM 3338 N N . ALA A 1 403 ? 4.186 10.421 5.064 1.00 62.03 403 ALA A N 1
ATOM 3339 C CA . ALA A 1 403 ? 4.506 9.308 4.172 1.00 62.03 403 ALA A CA 1
ATOM 3340 C C . ALA A 1 403 ? 4.861 8.011 4.928 1.00 62.03 403 ALA A C 1
ATOM 3342 O O . ALA A 1 403 ? 5.266 7.035 4.301 1.00 62.03 403 ALA A O 1
ATOM 3343 N N . SER A 1 404 ? 4.718 7.989 6.261 1.00 65.06 404 SER A N 1
ATOM 3344 C CA . SER A 1 404 ? 5.073 6.849 7.125 1.00 65.06 404 SER A CA 1
ATOM 3345 C C . SER A 1 404 ? 3.862 6.343 7.922 1.00 65.06 404 SER A C 1
ATOM 3347 O O . SER A 1 404 ? 3.760 6.578 9.124 1.00 65.06 404 SER A O 1
ATOM 3349 N N . PRO A 1 405 ? 2.909 5.682 7.251 1.00 59.78 405 PRO A N 1
ATOM 3350 C CA . PRO A 1 405 ? 1.753 5.063 7.888 1.00 59.78 405 PRO A CA 1
ATOM 3351 C C . PRO A 1 405 ? 2.078 3.908 8.833 1.00 59.78 405 PRO A C 1
ATOM 3353 O O . PRO A 1 405 ? 2.896 3.037 8.537 1.00 59.78 405 PRO A O 1
ATOM 3356 N N . LEU A 1 406 ? 1.325 3.854 9.928 1.00 59.97 406 LEU A N 1
ATOM 3357 C CA . LEU A 1 406 ? 1.370 2.803 10.937 1.00 59.97 406 LEU A CA 1
ATOM 3358 C C . LEU A 1 406 ? 0.212 1.821 10.762 1.00 59.97 406 LEU A C 1
ATOM 3360 O O . LEU A 1 406 ? -0.835 1.949 11.379 1.00 59.97 406 LEU A O 1
ATOM 3364 N N . TYR A 1 407 ? 0.400 0.804 9.932 1.00 47.84 407 TYR A N 1
ATOM 3365 C CA . TYR A 1 407 ? -0.688 -0.118 9.581 1.00 47.84 407 TYR A CA 1
ATOM 3366 C C . TYR A 1 407 ? -1.111 -1.074 10.698 1.00 47.84 407 TYR A C 1
ATOM 3368 O O . TYR A 1 407 ? -2.224 -1.575 10.673 1.00 47.84 407 TYR A O 1
ATOM 3376 N N . TRP A 1 408 ? -0.269 -1.301 11.705 1.00 50.75 408 TRP A N 1
ATOM 3377 C CA . TRP A 1 408 ? -0.644 -2.086 12.886 1.00 50.75 408 TRP A CA 1
ATOM 3378 C C . TRP A 1 408 ? -1.690 -1.411 13.794 1.00 50.75 408 TRP A C 1
ATOM 3380 O O . TRP A 1 408 ? -2.256 -2.089 14.645 1.00 50.75 408 TRP A O 1
ATOM 3390 N N . THR A 1 409 ? -1.966 -0.107 13.625 1.00 42.47 409 THR A N 1
ATOM 3391 C CA . THR A 1 409 ? -3.063 0.578 14.337 1.00 42.47 409 THR A CA 1
ATOM 3392 C C . THR A 1 409 ? -4.392 0.495 13.580 1.00 42.47 409 THR A C 1
ATOM 3394 O O . THR A 1 409 ? -5.444 0.784 14.153 1.00 42.47 409 THR A O 1
ATOM 3397 N N . GLU A 1 410 ? -4.373 0.075 12.310 1.00 40.97 410 GLU A N 1
ATOM 3398 C CA . GLU A 1 410 ? -5.573 -0.252 11.545 1.00 40.97 410 GLU A CA 1
ATOM 3399 C C . GLU A 1 410 ? -5.945 -1.703 11.856 1.00 40.97 410 GLU A C 1
ATOM 3401 O O . GLU A 1 410 ? -5.264 -2.642 11.453 1.00 40.97 410 GLU A O 1
ATOM 3406 N N . MET A 1 411 ? -7.006 -1.883 12.640 1.00 43.06 411 MET A N 1
ATOM 3407 C CA . MET A 1 411 ? -7.442 -3.194 13.111 1.00 43.06 411 MET A CA 1
ATOM 3408 C C . MET A 1 411 ? -7.487 -4.259 12.014 1.00 43.06 411 MET A C 1
ATOM 3410 O O . MET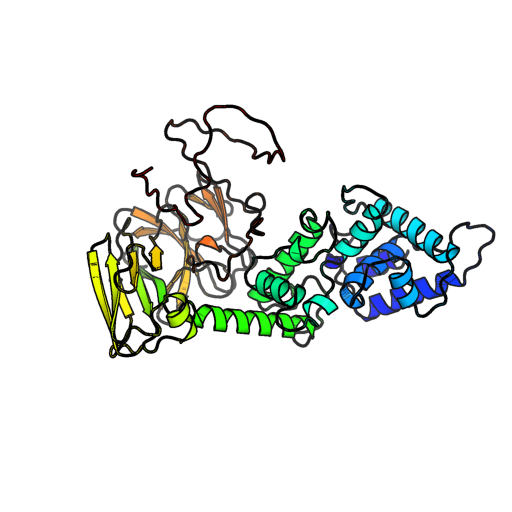 A 1 411 ? -8.072 -4.063 10.944 1.00 43.06 411 MET A O 1
ATOM 3414 N N . ALA A 1 412 ? -6.923 -5.418 12.361 1.00 37.47 412 ALA A N 1
ATOM 3415 C CA . ALA A 1 412 ? -6.915 -6.648 11.590 1.00 37.47 412 ALA A CA 1
ATOM 3416 C C . ALA A 1 412 ? -8.340 -7.064 11.204 1.00 37.47 412 ALA A C 1
ATOM 3418 O O . ALA A 1 412 ? -9.069 -7.717 11.951 1.00 37.47 412 ALA A O 1
ATOM 3419 N N . THR A 1 413 ? -8.731 -6.693 9.996 1.00 29.78 413 THR A N 1
ATOM 3420 C CA . THR A 1 413 ? -9.848 -7.313 9.298 1.00 29.78 413 THR A CA 1
ATOM 3421 C C . THR A 1 413 ? -9.322 -8.583 8.649 1.00 29.78 413 THR A C 1
ATOM 3423 O O . THR A 1 413 ? -8.199 -8.622 8.138 1.00 29.78 413 THR A O 1
ATOM 3426 N N . SER A 1 414 ? -10.081 -9.673 8.794 1.00 31.70 414 SER A N 1
ATOM 3427 C CA . SER A 1 414 ? -9.675 -10.994 8.318 1.00 31.70 414 SER A CA 1
ATOM 3428 C C . SER A 1 414 ? -9.239 -10.922 6.853 1.00 31.70 414 SER A C 1
ATOM 3430 O O . SER A 1 414 ? -9.795 -10.140 6.080 1.00 31.70 414 SER A O 1
ATOM 3432 N N . PRO A 1 415 ? -8.231 -11.707 6.444 1.00 30.73 415 PRO A N 1
ATOM 3433 C CA . PRO A 1 415 ? -7.686 -11.599 5.109 1.00 30.73 415 PRO A CA 1
ATOM 3434 C C . PRO A 1 415 ? -8.773 -11.854 4.060 1.00 30.73 415 PRO A C 1
ATOM 3436 O O . PRO A 1 415 ? -9.279 -12.962 3.941 1.00 30.73 415 PRO A O 1
ATOM 3439 N N . LEU A 1 416 ? -9.061 -10.841 3.239 1.00 33.41 416 LEU A N 1
ATOM 3440 C CA . LEU A 1 416 ? -9.785 -11.049 1.992 1.00 33.41 416 LEU A CA 1
ATOM 3441 C C . LEU A 1 416 ? -8.947 -11.982 1.108 1.00 33.41 416 LEU A C 1
ATOM 3443 O O . LEU A 1 416 ? -7.885 -11.576 0.632 1.00 33.41 416 LEU A O 1
ATOM 3447 N N . TYR A 1 417 ? -9.464 -13.201 0.946 1.00 31.05 417 TYR A N 1
ATOM 3448 C CA . TYR A 1 417 ? -9.036 -14.282 0.055 1.00 31.05 417 TYR A CA 1
ATOM 3449 C C . TYR A 1 417 ? -7.724 -15.015 0.415 1.00 31.05 417 TYR A C 1
ATOM 3451 O O . TYR A 1 417 ? -6.646 -14.425 0.438 1.00 31.05 417 TYR A O 1
ATOM 3459 N N . ILE A 1 418 ? -7.844 -16.331 0.652 1.00 38.66 418 ILE A N 1
ATOM 3460 C CA . ILE A 1 418 ? -6.770 -17.340 0.600 1.00 38.66 418 ILE A CA 1
ATOM 3461 C C . ILE A 1 418 ? -7.354 -18.556 -0.138 1.00 38.66 418 ILE A C 1
ATOM 3463 O O . ILE A 1 418 ? -8.309 -19.169 0.343 1.00 38.66 418 ILE A O 1
ATOM 3467 N N . PRO A 1 419 ? -6.843 -18.854 -1.336 1.00 32.22 419 PRO A N 1
ATOM 3468 C CA . PRO A 1 419 ? -5.997 -20.031 -1.497 1.00 32.22 419 PRO A CA 1
ATOM 3469 C C . PRO A 1 419 ? -4.655 -19.627 -2.123 1.00 32.22 419 PRO A C 1
ATOM 3471 O O . PRO A 1 419 ? -4.634 -18.827 -3.051 1.00 32.22 419 PRO A O 1
ATOM 3474 N N . ASP A 1 420 ? -3.570 -20.195 -1.592 1.00 35.81 420 ASP A N 1
ATOM 3475 C CA . ASP A 1 420 ? -2.173 -20.048 -2.043 1.00 35.81 420 ASP A CA 1
ATOM 3476 C C . ASP A 1 420 ? -1.443 -18.757 -1.613 1.00 35.81 420 ASP A C 1
ATOM 3478 O O . ASP A 1 420 ? -0.898 -18.015 -2.418 1.00 35.81 420 ASP A O 1
ATOM 3482 N N . VAL A 1 421 ? -1.364 -18.500 -0.300 1.00 35.75 421 VAL A N 1
ATOM 3483 C CA . VAL A 1 421 ? -0.414 -17.505 0.238 1.00 35.75 421 VAL A CA 1
ATOM 3484 C C . VAL A 1 421 ? 1.007 -18.075 0.187 1.00 35.75 421 VAL A C 1
ATOM 3486 O O . VAL A 1 421 ? 1.346 -18.947 0.989 1.00 35.75 421 VAL A O 1
ATOM 3489 N N . ILE A 1 422 ? 1.855 -17.532 -0.687 1.00 43.22 422 ILE A N 1
ATOM 3490 C CA . ILE A 1 422 ? 3.316 -17.672 -0.620 1.00 43.22 422 ILE A CA 1
ATOM 3491 C C . ILE A 1 422 ? 3.903 -16.252 -0.620 1.00 43.22 422 ILE A C 1
ATOM 3493 O O . ILE A 1 422 ? 4.113 -15.641 -1.653 1.00 43.22 422 ILE A O 1
ATOM 3497 N N . GLU A 1 423 ? 4.130 -15.730 0.586 1.00 38.94 423 GLU A N 1
ATOM 3498 C CA . GLU A 1 423 ? 4.705 -14.415 0.928 1.00 38.94 423 GLU A CA 1
ATOM 3499 C C . GLU A 1 423 ? 3.758 -13.191 0.965 1.00 38.94 423 GLU A C 1
ATOM 3501 O O . GLU A 1 423 ? 3.277 -12.705 -0.056 1.00 38.94 423 GLU A O 1
ATOM 3506 N N . PRO A 1 424 ? 3.548 -12.581 2.150 1.00 41.06 424 PRO A N 1
ATOM 3507 C CA . PRO A 1 424 ? 3.088 -11.200 2.214 1.00 41.06 424 PRO A CA 1
ATOM 3508 C C . PRO A 1 424 ? 4.182 -10.265 1.662 1.00 41.06 424 PRO A C 1
ATOM 3510 O O . PRO A 1 424 ? 5.348 -10.388 2.026 1.00 41.06 424 PRO A O 1
ATOM 3513 N N . LEU A 1 425 ? 3.807 -9.237 0.888 1.00 38.88 425 LEU A N 1
ATOM 3514 C CA . LEU A 1 425 ? 4.697 -8.115 0.502 1.00 38.88 425 LEU A CA 1
ATOM 3515 C C . LEU A 1 425 ? 5.263 -7.324 1.681 1.00 38.88 425 LEU A C 1
ATOM 3517 O O . LEU A 1 425 ? 6.040 -6.383 1.508 1.00 38.88 425 LEU A O 1
ATOM 3521 N N . TYR A 1 426 ? 4.847 -7.693 2.882 1.00 39.81 426 TYR A N 1
ATOM 3522 C CA . TYR A 1 426 ? 5.390 -7.205 4.117 1.00 39.81 426 TYR A CA 1
ATOM 3523 C C . TYR A 1 426 ? 6.836 -7.685 4.281 1.00 39.81 426 TYR A C 1
ATOM 3525 O O . TYR A 1 426 ? 7.112 -8.735 4.857 1.00 39.81 426 TYR A O 1
ATOM 3533 N N . ASN A 1 427 ? 7.782 -6.882 3.796 1.00 38.16 427 ASN A N 1
ATOM 3534 C CA . ASN A 1 427 ? 9.162 -7.010 4.225 1.00 38.16 427 ASN A CA 1
ATOM 3535 C C . ASN A 1 427 ? 9.302 -6.387 5.624 1.00 38.16 427 ASN A C 1
ATOM 3537 O O . ASN A 1 427 ? 9.505 -5.178 5.766 1.00 38.16 427 ASN A O 1
ATOM 3541 N N . ALA A 1 428 ? 9.196 -7.225 6.656 1.00 35.97 428 ALA A N 1
ATOM 3542 C CA . ALA A 1 428 ? 9.461 -6.833 8.037 1.00 35.97 428 ALA A CA 1
ATOM 3543 C C . ALA A 1 428 ? 10.883 -6.270 8.226 1.00 35.97 428 ALA A C 1
ATOM 3545 O O . ALA A 1 428 ? 11.093 -5.501 9.150 1.00 35.97 428 ALA A O 1
ATOM 3546 N N . GLU A 1 429 ? 11.847 -6.594 7.352 1.00 33.00 429 GLU A N 1
ATOM 3547 C CA . GLU A 1 429 ? 13.218 -6.061 7.418 1.00 33.00 429 GLU A CA 1
ATOM 3548 C C . GLU A 1 429 ? 13.322 -4.603 6.945 1.00 33.00 429 GLU A C 1
ATOM 3550 O O . GLU A 1 429 ? 14.216 -3.879 7.379 1.00 33.00 429 GLU A O 1
ATOM 3555 N N . ASN A 1 430 ? 12.396 -4.159 6.085 1.00 33.94 430 ASN A N 1
ATOM 3556 C CA . ASN A 1 430 ? 12.243 -2.749 5.699 1.00 33.94 430 ASN A CA 1
ATOM 3557 C C . ASN A 1 430 ? 11.246 -2.009 6.606 1.00 33.94 430 ASN A C 1
ATOM 3559 O O . ASN A 1 430 ? 11.123 -0.786 6.531 1.00 33.94 430 ASN A O 1
ATOM 3563 N N . SER A 1 431 ? 10.537 -2.742 7.465 1.00 30.89 431 SER A N 1
ATOM 3564 C CA . SER A 1 431 ? 9.852 -2.169 8.616 1.00 30.89 431 SER A CA 1
ATOM 3565 C C . SER A 1 431 ? 10.882 -1.981 9.729 1.00 30.89 431 SER A C 1
ATOM 3567 O O . SER A 1 431 ? 11.704 -2.849 9.989 1.00 30.89 431 SER A O 1
ATOM 3569 N N . ILE A 1 432 ? 10.846 -0.855 10.437 1.00 30.61 432 ILE A N 1
ATOM 3570 C CA . ILE A 1 432 ? 11.820 -0.539 11.502 1.00 30.61 432 ILE A CA 1
ATOM 3571 C C . ILE A 1 432 ? 11.556 -1.379 12.784 1.00 30.61 432 ILE A C 1
ATOM 3573 O O . ILE A 1 432 ? 12.059 -1.092 13.868 1.00 30.61 432 ILE A O 1
ATOM 3577 N N . PHE A 1 433 ? 10.770 -2.453 12.677 1.00 30.38 433 PHE A N 1
ATOM 3578 C CA . PHE A 1 433 ? 10.431 -3.348 13.774 1.00 30.38 433 PHE A CA 1
ATOM 3579 C C . PHE A 1 433 ? 11.132 -4.691 13.593 1.00 30.38 433 PHE A C 1
ATOM 3581 O O . PHE A 1 433 ? 10.741 -5.524 12.781 1.00 30.38 433 PHE A O 1
ATOM 3588 N N . SER A 1 434 ? 12.134 -4.942 14.428 1.00 24.09 434 SER A N 1
ATOM 3589 C CA . SER A 1 434 ? 12.522 -6.305 14.771 1.00 24.09 434 SER A CA 1
ATOM 3590 C C . SER A 1 434 ? 11.589 -6.793 15.877 1.00 24.09 434 SER A C 1
ATOM 3592 O O . SER A 1 434 ? 11.679 -6.298 17.000 1.00 24.09 434 SER A O 1
ATOM 3594 N N . LEU A 1 435 ? 10.719 -7.766 15.589 1.00 25.61 435 LEU A N 1
ATOM 3595 C CA . LEU A 1 435 ? 10.031 -8.521 16.637 1.00 25.61 435 LEU A CA 1
ATOM 3596 C C . LEU A 1 435 ? 11.100 -9.206 17.496 1.00 25.61 435 LEU A C 1
ATOM 3598 O O . LEU A 1 435 ? 11.731 -10.180 17.082 1.00 25.61 435 LEU A O 1
ATOM 3602 N N . CYS A 1 436 ? 11.347 -8.662 18.687 1.00 25.12 436 CYS A N 1
ATOM 3603 C CA . CYS A 1 436 ? 12.098 -9.371 19.706 1.00 25.12 436 CYS A CA 1
ATOM 3604 C C . CYS A 1 436 ? 11.230 -10.550 20.146 1.00 25.12 436 CYS A C 1
ATOM 3606 O O . CYS A 1 436 ? 10.223 -10.365 20.821 1.00 25.12 436 CYS A O 1
ATOM 3608 N N . TYR A 1 437 ? 11.595 -11.763 19.736 1.00 29.84 437 TYR A N 1
ATOM 3609 C CA . TYR A 1 437 ? 10.981 -12.958 20.292 1.00 29.84 437 TYR A CA 1
ATOM 3610 C C . TYR A 1 437 ? 11.346 -13.047 21.772 1.00 29.84 437 TYR A C 1
ATOM 3612 O O . TYR A 1 437 ? 12.523 -13.177 22.121 1.00 29.84 437 TYR A O 1
ATOM 3620 N N . ASP A 1 438 ? 10.337 -13.000 22.634 1.00 26.25 438 ASP A N 1
ATOM 3621 C CA . ASP A 1 438 ? 10.482 -13.452 24.008 1.00 26.25 438 ASP A CA 1
ATOM 3622 C C . ASP A 1 438 ? 10.505 -14.984 23.971 1.00 26.25 438 ASP A C 1
ATOM 3624 O O . ASP A 1 438 ? 9.477 -15.657 23.917 1.00 26.25 438 ASP A O 1
ATOM 3628 N N . THR A 1 439 ? 11.700 -15.564 23.865 1.00 32.16 439 THR A N 1
ATOM 3629 C CA . THR A 1 439 ? 11.872 -16.950 24.297 1.00 32.16 439 THR A CA 1
ATOM 3630 C C . THR A 1 439 ? 11.915 -16.915 25.814 1.00 32.16 439 THR A C 1
ATOM 3632 O O . THR A 1 439 ? 12.776 -16.212 26.346 1.00 32.16 439 THR A O 1
ATOM 3635 N N . ASP A 1 440 ? 11.053 -17.702 26.463 1.00 34.41 440 ASP A N 1
ATOM 3636 C CA . ASP A 1 440 ? 10.806 -17.868 27.913 1.00 34.41 440 ASP A CA 1
ATOM 3637 C C . ASP A 1 440 ? 12.038 -18.024 28.849 1.00 34.41 440 ASP A C 1
ATOM 3639 O O . ASP A 1 440 ? 11.900 -18.377 30.014 1.00 34.41 440 ASP A O 1
ATOM 3643 N N . ASN A 1 441 ? 13.268 -17.768 28.401 1.00 33.03 441 ASN A N 1
ATOM 3644 C CA . ASN A 1 441 ? 14.505 -17.927 29.163 1.00 33.03 441 ASN A CA 1
ATOM 3645 C C . ASN A 1 441 ? 15.404 -16.673 29.215 1.00 33.03 441 ASN A C 1
ATOM 3647 O O . ASN A 1 441 ? 16.595 -16.792 29.507 1.00 33.03 441 ASN A O 1
ATOM 3651 N N . GLY A 1 442 ? 14.881 -15.467 28.960 1.00 31.53 442 GLY A N 1
ATOM 3652 C CA . GLY A 1 442 ? 15.544 -14.218 29.375 1.00 31.53 442 GLY A CA 1
ATOM 3653 C C . GLY A 1 442 ? 16.929 -13.935 28.766 1.00 31.53 442 GLY A C 1
ATOM 3654 O O . GLY A 1 442 ? 17.698 -13.145 29.318 1.00 31.53 442 GLY A O 1
ATOM 3655 N N . LYS A 1 443 ? 17.279 -14.542 27.625 1.00 29.92 443 LYS A N 1
ATOM 3656 C CA . LYS A 1 443 ? 18.487 -14.196 26.857 1.00 29.92 443 LYS A CA 1
ATOM 3657 C C . LYS A 1 443 ? 18.109 -13.530 25.538 1.00 29.92 443 LYS A C 1
ATOM 3659 O O . LYS A 1 443 ? 17.702 -14.199 24.596 1.00 29.92 443 LYS A O 1
ATOM 3664 N N . LYS A 1 444 ? 18.330 -12.211 25.456 1.00 29.84 444 LYS A N 1
ATOM 3665 C CA . LYS A 1 444 ? 18.278 -11.444 24.202 1.00 29.84 444 LYS A CA 1
ATOM 3666 C C . LYS A 1 444 ? 19.325 -11.990 23.225 1.00 29.84 444 LYS A C 1
ATOM 3668 O O . LYS A 1 444 ? 20.523 -11.834 23.461 1.00 29.84 444 LYS A O 1
ATOM 3673 N N . ILE A 1 445 ? 18.889 -12.587 22.118 1.00 28.47 445 ILE A N 1
ATOM 3674 C CA . ILE A 1 445 ? 19.749 -12.889 20.967 1.00 28.47 445 ILE A CA 1
ATOM 3675 C C . ILE A 1 445 ? 19.293 -11.998 19.809 1.00 28.47 445 ILE A C 1
ATOM 3677 O O . ILE A 1 445 ? 18.155 -12.089 19.363 1.00 28.47 445 ILE A O 1
ATOM 3681 N N . ARG A 1 446 ? 20.188 -11.145 19.292 1.00 31.31 446 ARG A N 1
ATOM 3682 C CA . ARG A 1 446 ? 20.020 -10.524 17.968 1.00 31.31 446 ARG A CA 1
ATOM 3683 C C . ARG A 1 446 ? 20.347 -11.584 16.914 1.00 31.31 446 ARG A C 1
ATOM 3685 O O . ARG A 1 446 ? 21.514 -11.784 16.589 1.00 31.31 446 ARG A O 1
ATOM 3692 N N . GLY A 1 447 ? 19.335 -12.309 16.448 1.00 26.16 447 GLY A N 1
ATOM 3693 C CA . GLY A 1 447 ? 19.466 -13.302 15.383 1.00 26.16 447 GLY A CA 1
ATOM 3694 C C . GLY A 1 447 ? 19.121 -12.706 14.020 1.00 26.16 447 GLY A C 1
ATOM 3695 O O . GLY A 1 447 ? 18.042 -12.155 13.844 1.00 26.16 447 GLY A O 1
ATOM 3696 N N . ARG A 1 448 ? 20.042 -12.827 13.061 1.00 23.33 448 ARG A N 1
ATOM 3697 C CA . ARG A 1 448 ? 19.816 -12.584 11.630 1.00 23.33 448 ARG A CA 1
ATOM 3698 C C . ARG A 1 448 ? 18.940 -13.725 11.100 1.00 23.33 448 ARG A C 1
ATOM 3700 O O . ARG A 1 448 ? 19.350 -14.879 11.209 1.00 23.33 448 ARG A O 1
ATOM 3707 N N . LEU A 1 449 ? 17.759 -13.430 10.560 1.00 23.92 449 LEU A N 1
ATOM 3708 C CA . LEU A 1 449 ? 16.955 -14.430 9.855 1.00 23.92 449 LEU A CA 1
ATOM 3709 C C . LEU A 1 449 ? 17.606 -14.683 8.491 1.00 23.92 449 LEU A C 1
ATOM 3711 O O . LEU A 1 449 ? 17.526 -13.867 7.584 1.00 23.92 449 LEU A O 1
ATOM 3715 N N . THR A 1 450 ? 18.313 -15.799 8.349 1.00 20.50 450 THR A N 1
ATOM 3716 C CA . THR A 1 450 ? 18.668 -16.346 7.034 1.00 20.50 450 THR A CA 1
ATOM 3717 C C . THR A 1 450 ? 17.629 -17.388 6.655 1.00 20.50 450 THR A C 1
ATOM 3719 O O . THR A 1 450 ? 17.581 -18.456 7.268 1.00 20.50 450 THR A O 1
ATOM 3722 N N . PHE A 1 451 ? 16.817 -17.093 5.640 1.00 22.66 451 PHE A N 1
ATOM 3723 C CA . PHE A 1 451 ? 15.973 -18.084 4.980 1.00 22.66 451 PHE A CA 1
ATOM 3724 C C . PHE A 1 451 ? 16.863 -18.982 4.115 1.00 22.66 451 PHE A C 1
ATOM 3726 O O . PHE A 1 451 ? 17.293 -18.594 3.032 1.00 22.66 451 PHE A O 1
ATOM 3733 N N . ASN A 1 452 ? 17.180 -20.181 4.604 1.00 20.64 452 ASN A N 1
ATOM 3734 C CA . ASN A 1 452 ? 17.774 -21.210 3.759 1.00 20.64 452 ASN A CA 1
ATOM 3735 C C . ASN A 1 452 ? 16.654 -21.956 3.033 1.00 20.64 452 ASN A C 1
ATOM 3737 O O . ASN A 1 452 ? 15.865 -22.671 3.649 1.00 20.64 452 ASN A O 1
ATOM 3741 N N . SER A 1 453 ? 16.634 -21.827 1.709 1.00 26.92 453 SER A N 1
ATOM 3742 C CA . SER A 1 453 ? 15.946 -22.758 0.823 1.00 26.92 453 SER A CA 1
ATOM 3743 C C . SER A 1 453 ? 16.509 -24.165 1.041 1.00 26.92 453 SER A C 1
ATOM 3745 O O . SER A 1 453 ? 17.702 -24.382 0.818 1.00 26.92 453 SER A O 1
ATOM 3747 N N . ALA A 1 454 ? 15.690 -25.138 1.435 1.00 22.41 454 ALA A N 1
ATOM 3748 C CA . ALA A 1 454 ? 16.102 -26.536 1.355 1.00 22.41 454 ALA A CA 1
ATOM 3749 C C . ALA A 1 454 ? 14.917 -27.469 1.102 1.00 22.41 454 ALA A C 1
ATOM 3751 O O . ALA A 1 454 ? 14.197 -27.893 2.004 1.00 22.41 454 ALA A O 1
ATOM 3752 N N . THR A 1 455 ? 14.777 -27.850 -0.162 1.00 26.11 455 THR A N 1
ATOM 3753 C CA . THR A 1 455 ? 14.171 -29.113 -0.573 1.00 26.11 455 THR A CA 1
ATOM 3754 C C . THR A 1 455 ? 14.946 -30.311 0.001 1.00 26.11 455 THR A C 1
ATOM 3756 O O . THR A 1 455 ? 16.143 -30.449 -0.238 1.00 26.11 455 THR A O 1
ATOM 3759 N N . SER A 1 456 ? 14.202 -31.236 0.620 1.00 28.22 456 SER A N 1
ATOM 3760 C CA . SER A 1 456 ? 14.489 -32.668 0.855 1.00 28.22 456 SER A CA 1
ATOM 3761 C C . SER A 1 456 ? 15.541 -33.089 1.905 1.00 28.22 456 SER A C 1
ATOM 3763 O O . SER A 1 456 ? 16.707 -32.721 1.831 1.00 28.22 456 SER A O 1
ATOM 3765 N N . GLY A 1 457 ? 15.137 -34.001 2.808 1.00 22.55 457 GLY A N 1
ATOM 3766 C CA . GLY A 1 457 ? 16.044 -34.894 3.551 1.00 22.55 457 GLY A CA 1
ATOM 3767 C C . GLY A 1 457 ? 15.725 -35.075 5.044 1.00 22.55 457 GLY A C 1
ATOM 3768 O O . GLY A 1 457 ? 15.821 -34.140 5.822 1.00 22.55 457 GLY A O 1
ATOM 3769 N N . ARG A 1 458 ? 15.371 -36.302 5.454 1.00 24.62 458 ARG A N 1
ATOM 3770 C CA . ARG A 1 458 ? 15.070 -36.734 6.840 1.00 24.62 458 ARG A CA 1
ATOM 3771 C C . ARG A 1 458 ? 16.219 -36.476 7.840 1.00 24.62 458 ARG A C 1
ATOM 3773 O O . ARG A 1 458 ? 17.304 -36.991 7.606 1.00 24.62 458 ARG A O 1
ATOM 3780 N N . GLN A 1 459 ? 15.926 -35.888 9.009 1.00 22.55 459 GLN A N 1
ATOM 3781 C CA . GLN A 1 459 ? 16.020 -36.486 10.367 1.00 22.55 459 GLN A CA 1
ATOM 3782 C C . GLN A 1 459 ? 16.037 -35.419 11.488 1.00 22.55 459 GLN A C 1
ATOM 3784 O O . GLN A 1 459 ? 16.874 -34.531 11.499 1.00 22.55 459 GLN A O 1
ATOM 3789 N N . ASN A 1 460 ? 15.127 -35.623 12.451 1.00 23.97 460 ASN A N 1
ATOM 3790 C CA . ASN A 1 460 ? 15.160 -35.360 13.899 1.00 23.97 460 ASN A CA 1
ATOM 3791 C C . ASN A 1 460 ? 15.699 -34.038 14.484 1.00 23.97 460 ASN A C 1
ATOM 3793 O O . ASN A 1 460 ? 16.902 -33.823 14.564 1.00 23.97 460 ASN A O 1
ATOM 3797 N N . GLY A 1 461 ? 14.789 -33.350 15.190 1.00 24.98 461 GLY A N 1
ATOM 3798 C CA . GLY A 1 461 ? 15.049 -32.859 16.549 1.00 24.98 461 GLY A CA 1
ATOM 3799 C C . GLY A 1 461 ? 14.937 -31.348 16.749 1.00 24.98 461 GLY A C 1
ATOM 3800 O O . GLY A 1 461 ? 15.879 -30.632 16.452 1.00 24.98 461 GLY A O 1
ATOM 3801 N N . LEU A 1 462 ? 13.826 -30.919 17.369 1.00 29.88 462 LEU A N 1
ATOM 3802 C CA . LEU A 1 462 ? 13.654 -29.656 18.111 1.00 29.88 462 LEU A CA 1
ATOM 3803 C C . LEU A 1 462 ? 14.032 -28.362 17.375 1.00 29.88 462 LEU A C 1
ATOM 3805 O O . LEU A 1 462 ? 15.160 -27.897 17.483 1.00 29.88 462 LEU A O 1
ATOM 3809 N N . THR A 1 463 ? 13.054 -27.725 16.725 1.00 24.94 463 THR A N 1
ATOM 3810 C CA . THR A 1 463 ? 12.924 -26.254 16.604 1.00 24.94 463 THR A CA 1
ATOM 3811 C C . THR A 1 463 ? 11.675 -25.937 15.782 1.00 24.94 463 THR A C 1
ATOM 3813 O O . THR A 1 463 ? 11.696 -26.019 14.565 1.00 24.94 463 THR A O 1
ATOM 3816 N N . ASN A 1 464 ? 10.567 -25.625 16.454 1.00 25.69 464 ASN A N 1
ATOM 3817 C CA . ASN A 1 464 ? 9.392 -24.974 15.872 1.00 25.69 464 ASN A CA 1
ATOM 3818 C C . ASN A 1 464 ? 8.636 -24.313 17.023 1.00 25.69 464 ASN A C 1
ATOM 3820 O O . ASN A 1 464 ? 7.947 -24.989 17.780 1.00 25.69 464 ASN A O 1
ATOM 3824 N N . LEU A 1 465 ? 8.833 -23.012 17.203 1.00 26.70 465 LEU A N 1
ATOM 3825 C CA . LEU A 1 465 ? 7.976 -22.164 18.024 1.00 26.70 465 LEU A CA 1
ATOM 3826 C C . LEU A 1 465 ? 8.242 -20.714 17.616 1.00 26.70 465 LEU A C 1
ATOM 3828 O O . LEU A 1 465 ? 9.396 -20.296 17.594 1.00 26.70 465 LEU A O 1
ATOM 3832 N N . LEU A 1 466 ? 7.155 -19.993 17.326 1.00 24.02 466 LEU A N 1
ATOM 3833 C CA . LEU A 1 466 ? 7.062 -18.573 16.943 1.00 24.02 466 LEU A CA 1
ATOM 3834 C C . LEU A 1 466 ? 7.080 -18.235 15.440 1.00 24.02 466 LEU A C 1
ATOM 3836 O O . LEU A 1 466 ? 7.711 -17.281 15.007 1.00 24.02 466 LEU A O 1
ATOM 3840 N N . MET A 1 467 ? 6.255 -18.945 14.670 1.00 23.59 467 MET A N 1
ATOM 3841 C CA . MET A 1 467 ? 5.587 -18.415 13.464 1.00 23.59 467 MET A CA 1
ATOM 3842 C C . MET A 1 467 ? 4.136 -18.938 13.390 1.00 23.59 467 MET A C 1
ATOM 3844 O O . MET A 1 467 ? 3.612 -19.252 12.333 1.00 23.59 467 MET A O 1
ATOM 3848 N N . GLU A 1 468 ? 3.487 -19.076 14.551 1.00 24.42 468 GLU A N 1
ATOM 3849 C CA . GLU A 1 468 ? 2.139 -19.666 14.682 1.00 24.42 468 GLU A CA 1
ATOM 3850 C C . GLU A 1 468 ? 1.154 -18.765 15.453 1.00 24.42 468 GLU A C 1
ATOM 3852 O O . GLU A 1 468 ? 0.079 -19.203 15.843 1.00 24.42 468 GLU A O 1
ATOM 3857 N N . LYS A 1 469 ? 1.492 -17.488 15.699 1.00 25.30 469 LYS A N 1
ATOM 3858 C CA . LYS A 1 469 ? 0.655 -16.592 16.529 1.00 25.30 469 LYS A CA 1
ATOM 3859 C C . LYS A 1 469 ? -0.015 -15.422 15.799 1.00 25.30 469 LYS A C 1
ATOM 3861 O O . LYS A 1 469 ? -0.779 -14.706 16.433 1.00 25.30 469 LYS A O 1
ATOM 3866 N N . TYR A 1 470 ? 0.215 -15.255 14.493 1.00 26.30 470 TYR A N 1
ATOM 3867 C CA . TYR A 1 470 ? -0.402 -14.187 13.681 1.00 26.30 470 TYR A CA 1
ATOM 3868 C C . TYR A 1 470 ? -0.960 -14.641 12.319 1.00 26.30 470 TYR A C 1
ATOM 3870 O O . TYR A 1 470 ? -1.445 -13.824 11.543 1.00 26.30 470 TYR A O 1
ATOM 3878 N N . LEU A 1 471 ? -0.978 -15.947 12.053 1.00 23.97 471 LEU A N 1
ATOM 3879 C CA . LEU A 1 471 ? -1.797 -16.563 11.011 1.00 23.97 471 LEU A CA 1
ATOM 3880 C C . LEU A 1 471 ? -2.683 -17.594 11.712 1.00 23.97 471 LEU A C 1
ATOM 3882 O O . LEU A 1 471 ? -2.214 -18.323 12.582 1.00 23.97 471 LEU A O 1
ATOM 3886 N N . GLN A 1 472 ? -3.979 -17.583 11.411 1.00 24.33 472 GLN A N 1
ATOM 3887 C CA . GLN A 1 472 ? -4.940 -18.528 11.972 1.00 24.33 472 GLN A CA 1
ATOM 3888 C C . GLN A 1 472 ? -4.472 -19.973 11.746 1.00 24.33 472 GLN A C 1
ATOM 3890 O O . GLN A 1 472 ? -4.169 -20.339 10.618 1.00 24.33 472 GLN A O 1
ATOM 3895 N N . GLU A 1 473 ? -4.457 -20.789 12.801 1.00 26.59 473 GLU A N 1
ATOM 3896 C CA . GLU A 1 473 ? -5.247 -22.022 12.988 1.00 26.59 473 GLU A CA 1
ATOM 3897 C C . GLU A 1 473 ? -4.678 -22.839 14.174 1.00 26.59 473 GLU A C 1
ATOM 3899 O O . GLU A 1 473 ? -3.590 -22.555 14.665 1.00 26.59 473 GLU A O 1
ATOM 3904 N N . PRO A 1 474 ? -5.432 -23.815 14.711 1.00 26.94 474 PRO A N 1
ATOM 3905 C CA . PRO A 1 474 ? -5.091 -25.153 14.251 1.00 26.94 474 PRO A CA 1
ATOM 3906 C C . PRO A 1 474 ? -6.307 -25.994 13.868 1.00 26.94 474 PRO A C 1
ATOM 3908 O O . PRO A 1 474 ? -7.362 -25.976 14.512 1.00 26.94 474 PRO A O 1
ATOM 3911 N N . LEU A 1 475 ? -6.069 -26.755 12.804 1.00 23.14 475 LEU A N 1
ATOM 3912 C CA . LEU A 1 475 ? -6.592 -28.078 12.510 1.00 23.14 475 LEU A CA 1
ATOM 3913 C C . LEU A 1 475 ? -7.026 -28.871 13.751 1.00 23.14 475 LEU A C 1
ATOM 3915 O O . LEU A 1 475 ? -6.299 -29.036 14.731 1.00 23.14 475 LEU A O 1
ATOM 3919 N N . ILE A 1 476 ? -8.217 -29.441 13.611 1.00 24.59 476 ILE A N 1
ATOM 3920 C CA . ILE A 1 476 ? -8.793 -30.490 14.442 1.00 24.59 476 ILE A CA 1
ATOM 3921 C C . ILE A 1 476 ? -7.846 -31.697 14.461 1.00 24.59 476 ILE A C 1
ATOM 3923 O O . ILE A 1 476 ? -7.635 -32.361 13.447 1.00 24.59 476 ILE A O 1
ATOM 3927 N N . LEU A 1 477 ? -7.329 -32.022 15.643 1.00 21.09 477 LEU A N 1
ATOM 3928 C CA . LEU A 1 477 ? -6.749 -33.324 15.952 1.00 21.09 477 LEU A CA 1
ATOM 3929 C C . LEU A 1 477 ? -7.904 -34.238 16.396 1.00 21.09 477 LEU A C 1
ATOM 3931 O O . LEU A 1 477 ? -8.288 -34.244 17.561 1.00 21.09 477 LEU A O 1
ATOM 3935 N N . MET A 1 478 ? -8.490 -34.994 15.462 1.00 22.42 478 MET A N 1
ATOM 3936 C CA . MET A 1 478 ? -9.312 -36.160 15.802 1.00 22.42 478 MET A CA 1
ATOM 3937 C C . MET A 1 478 ? -8.460 -37.416 15.635 1.00 22.42 478 MET A C 1
ATOM 3939 O O . MET A 1 478 ? -8.216 -37.884 14.526 1.00 22.42 478 MET A O 1
ATOM 3943 N N . GLY A 1 479 ? -8.014 -37.972 16.757 1.00 20.53 479 GLY A N 1
ATOM 3944 C CA . GLY A 1 479 ? -7.652 -39.378 16.855 1.00 20.53 479 GLY A CA 1
ATOM 3945 C C . GLY A 1 479 ? -8.664 -40.078 17.753 1.00 20.53 479 GLY A C 1
ATOM 3946 O O . GLY A 1 479 ? -8.919 -39.582 18.845 1.00 20.53 479 GLY A O 1
ATOM 3947 N N . ILE A 1 480 ? -9.234 -41.194 17.280 1.00 22.50 480 ILE A N 1
ATOM 3948 C CA . ILE A 1 480 ? -9.425 -42.480 17.988 1.00 22.50 480 ILE A CA 1
ATOM 3949 C C . ILE A 1 480 ? -10.189 -43.446 17.046 1.00 22.50 480 ILE A C 1
ATOM 3951 O O . ILE A 1 480 ? -11.378 -43.294 16.801 1.00 22.50 480 ILE A O 1
ATOM 3955 N N . LEU A 1 481 ? -9.424 -44.398 16.488 1.00 22.89 481 LEU A N 1
ATOM 3956 C CA . LEU A 1 481 ? -9.577 -45.865 16.592 1.00 22.89 481 LEU A CA 1
ATOM 3957 C C . LEU A 1 481 ? -10.892 -46.591 16.189 1.00 22.89 481 LEU A C 1
ATOM 3959 O O . LEU A 1 481 ? -11.960 -46.304 16.710 1.00 22.89 481 LEU A O 1
ATOM 3963 N N . LEU A 1 482 ? -10.671 -47.700 15.446 1.00 21.95 482 LEU A N 1
ATOM 3964 C CA . LEU A 1 482 ? -11.430 -48.973 15.307 1.00 21.95 482 LEU A CA 1
ATOM 3965 C C . LEU A 1 482 ? -12.271 -49.159 14.025 1.00 21.95 482 LEU A C 1
ATOM 3967 O O . LEU A 1 482 ? -13.395 -48.688 13.945 1.00 21.95 482 LEU A O 1
ATOM 3971 N N . HIS A 1 483 ? -11.792 -49.947 13.051 1.00 23.92 483 HIS A N 1
ATOM 3972 C CA . HIS A 1 483 ? -11.997 -51.407 12.960 1.00 23.92 483 HIS A CA 1
ATOM 3973 C C . HIS A 1 483 ? -11.644 -51.955 11.557 1.00 23.92 483 HIS A C 1
ATOM 3975 O O . HIS A 1 483 ? -12.170 -51.468 10.563 1.00 23.92 483 HIS A O 1
ATOM 3981 N N . GLN A 1 484 ? -10.867 -53.050 11.582 1.00 30.45 484 GLN A N 1
ATOM 3982 C CA . GLN A 1 484 ? -10.582 -54.061 10.543 1.00 30.45 484 GLN A CA 1
ATOM 3983 C C . GLN A 1 484 ? -9.613 -53.708 9.413 1.00 30.45 484 GLN A C 1
ATOM 3985 O O . GLN A 1 484 ? -9.902 -52.810 8.597 1.00 30.45 484 GLN A O 1
#

InterPro domains:
  IPR060465 YjiT, N-terminal domain [PF27201] (19-131)

Organism: NCBI:txid1236518

Radius of gyration: 27.54 Å; Cα contacts (8 Å, |Δi|>4): 725; chains: 1; bounding box: 69×75×77 Å

Foldseek 3Di:
DALVVVLCVVQVHPAQDQFLLQSQQDPVSLVVLLVVLLVLVPPDDPPDLASCQVVLLSLLSLLQQCQQEPDADDDDDLVVSVVVSVDDDDPSNSVSSLVSPLVNCVVRVYDFFDDPDDCRSSLSSNLSNAHNLNCLQVPDPPDLSNVQLLCLLVLHHDPVSVPSDPTCVVDPSNLVLSLQCNLCQVLVPPVSHSHDDPDCPPSSNVSSNVSNVVSVVVLCLQPQKDKWKKWDQDPVQQAIWMKIKIFGDQAHHCNNCVVVVNQPPQKWKKFKDKVNHTDDIFIAGNRGTPDGRMDMDTDDAPIKIFICIGPDPDGQFIDDDHLQAKFKWFQDPVRMTTTFWAAQAGWIKIKAFPQKDWPPPPDWDWDWGDYHPGIIIMTIDHNHDADWIWMDGPQWIAIHHNSRTDCVSVGDNDDDDDDDDDDRSPPVVVVRGDPQDPPVPPDGDPDDDDDDDDDDDDDDDDDDDPPDDPDDDDDDDDDDDDDD